Protein 3OKF (pdb70)

Nearest PDB structures (foldseek):
  3okf-assembly1_B  TM=1.003E+00  e=9.216E-67  Vibrio cholerae O1 biovar El Tor str. N16961
  3zok-assembly2_D  TM=9.179E-01  e=6.293E-38  Actinidia chinensis
  3qbe-assembly1_A  TM=9.234E-01  e=2.277E-30  Mycobacterium tuberculosis H37Rv
  3qbd-assembly1_A  TM=9.412E-01  e=9.202E-30  Mycobacterium tuberculosis H37Rv
  2gru-assembly1_B  TM=8.745E-01  e=2.024E-24  Niallia circulans

Solvent-accessible surface area: 28847 Å² total; per-residue (Å²): 127,73,83,127,16,78,7,117,39,64,182,137,50,2,37,0,3,0,0,38,32,12,18,85,55,36,74,16,5,97,26,65,63,159,50,87,0,0,0,0,0,16,105,74,19,3,94,87,27,2,85,38,0,41,67,13,0,85,146,35,32,8,94,64,15,56,21,66,5,51,77,16,59,106,84,8,43,21,119,16,0,28,61,0,0,30,22,0,14,105,75,136,16,64,170,110,0,5,0,0,1,0,1,13,20,49,5,8,24,2,0,0,0,0,0,8,1,0,35,42,24,3,52,4,3,10,1,3,6,28,2,47,1,0,1,36,31,2,4,9,7,100,5,0,0,24,14,133,101,15,126,37,58,0,0,20,107,52,33,9,129,7,1,4,0,4,3,63,2,3,97,67,28,83,85,122,62,10,6,3,0,1,3,10,0,0,4,3,0,1,3,44,21,58,73,3,0,69,58,0,54,76,64,0,136,29,0,53,82,58,62,99,107,6,5,7,102,2,0,6,60,0,0,70,8,20,22,101,5,12,51,100,49,135,220,86,46,40,41,22,33,79,0,5,53,35,1,1,89,1,0,48,43,65,42,33,148,62,80,43,36,67,1,17,0,0,1,0,0,3,0,0,1,0,20,0,0,46,66,71,62,58,10,72,58,69,50,4,83,83,1,13,58,2,2,98,106,0,134,10,45,9,119,5,9,169,108,0,77,68,51,35,0,16,59,41,2,30,161,86,104,179,37,125,77,46,93,4,151,5,17,0,0,48,31,16,9,73,16,37,42,31,138,35,1,64,43,73,22,0,28,95,0,1,107,102,0,57,107,25,168,75,70,137,13,72,9,119,44,65,172,127,50,4,38,0,3,0,0,28,37,12,19,82,55,33,77,24,3,90,25,56,56,178,44,106,0,0,0,0,0,15,103,73,17,2,92,86,32,3,71,36,0,42,72,10,0,82,144,38,43,7,119,67,23,63,22,70,2,56,75,21,75,136,79,6,38,18,135,7,1,50,64,0,0,26,25,1,16,101,98,135,32,65,163,114,3,2,1,0,3,0,2,12,22,46,4,9,26,2,0,0,1,1,0,8,2,1,33,40,22,2,54,1,1,15,0,5,8,29,2,51,1,0,2,29,27,1,5,6,7,105,5,0,0,24,12,132,99,18,106,39,39,1,0,18,103,52,31,5,102,4,1,2,0,4,3,62,1,2,93,80,28,82,86,123,66,10,9,2,0,1,3,1,0,0,8,1,0,0,3,72,21,56,72,3,0,66,62,0,55,74,58,2,130,24,0,57,82,54,64,101,148,6,4,15,89,2,0,2,60,0,1,63,0,23,19,85,1,15,58,87,29,137,173,141,109,41,48,44,38,20,16,78,0,4,45,53,2,0,90,0,0,17,23,67,52,33,130,69,83,48,37,68,0,18,0,1,0,0,0,4,0,0,2,0,7,0,0,45,71,64,65,64,10,79,61,70,47,0,86,85,0,11,58,3,1,109,89,0,132,11,46,12,129,3,14,157,127,1,72,64,66,31,0,28,129,66,36,168,185,10,17,0,0,45,29,12,7,72,17,38,49,31,148,70,17,71,98,75,27,14,28,80,0,0,85,77,0,67,102,16

Secondary structure (DSSP, 8-state):
-EEEEEE--GGG-EEEEEETTGGG-GGGG---TT-EEEEEEETTTHHHHHHHHHHHHHHHT-EEEEEEEPSSGGG-BHHHHHHHHHHHHHTT--TT-EEEEEESHHHHHHHHHHHHHBTT--EEEEEE-SHHHHHHTSSS-EEEEEETTEEEEEEEE---SEEEEEGGGGGGS-HHHHHHHHHHHHHHHHHT-HHHHHHHHHHHHHHHTT-HHHHHHHHHHHHHHHHHHHHHHH--GGGGGGTTHHHHHHHHHHH-TTTS-HHHHHHHHHHHHHHHHHHTTSS-HHHHHHHHHHHHHTT---S--TT--HHHHHHHHTGGGT--TT--EEEEEEETTEEEEEE---HHHHHHHHHHTT--/-EEEEEE--GGG-EEEEEETTGGG-GGGT---TT-EEEEEEETTHHHHHHHHHHHHHHHHT-EEEEEEEPPSGGG-BHHHHHHHHHHHHHTT--TT-EEEEEESHHHHHHHHHHHHHBTT--EEEEEE-SHHIIIIITSS-EEEEEETTEEEEEEEE---SEEEEEGGGGGGS-HHHHHHHHHHHHHHHHHT-HHHHHHHHHHHHHHHTT-HHHHHHHHHHHHHHHHHHHHHHTTSTTGGGGGGTTHHHHHHHHHHH-BTTB-HHHHHHHHHHHHHHHHHHTTSS-HHHHHHHHHHHHHTT---S--TT--HHHHHHHH--EEEESSSS-EEEE----HHHHHHHHHHTT--

CATH classification: 3.40.50.1970 (+1 more: 1.20.1090.10)

B-factor: mean 51.86, std 15.63, range [24.06, 149.66]

Structure (mmCIF, N/CA/C/O backbone):
data_3OKF
#
_entry.id   3OKF
#
_cell.length_a   80.140
_cell.length_b   80.140
_cell.length_c   262.965
_cell.angle_alpha   90.00
_cell.angle_beta   90.00
_cell.angle_gamma   90.00
#
_symmetry.space_group_name_H-M   'P 43 21 2'
#
loop_
_entity.id
_entity.type
_entity.pdbx_description
1 polymer '3-dehydroquinate synthase'
2 non-polymer NICOTINAMIDE-ADENINE-DINUCLEOTIDE
3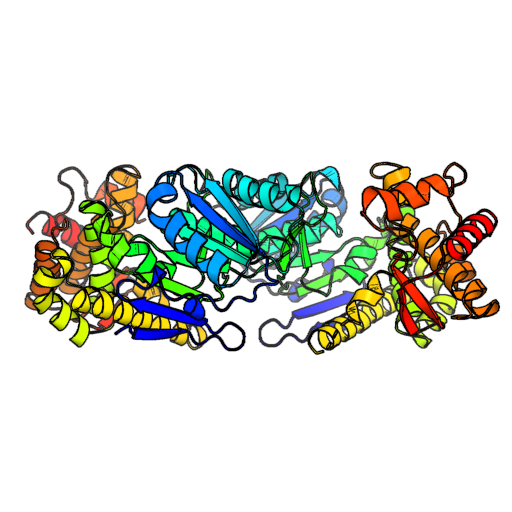 non-polymer 'PHOSPHATE ION'
4 non-polymer 'CHLORIDE ION'
5 non-polymer 'SODIUM ION'
6 water water
#
loop_
_atom_site.group_PDB
_atom_site.id
_atom_site.type_symbol
_atom_site.label_atom_id
_atom_site.label_alt_id
_atom_site.label_comp_id
_atom_site.label_asym_id
_atom_site.label_entity_id
_atom_site.label_seq_id
_atom_site.pdbx_PDB_ins_code
_atom_site.Cartn_x
_atom_site.Cartn_y
_atom_site.Cartn_z
_atom_site.occupancy
_atom_site.B_iso_or_equiv
_atom_site.auth_seq_id
_atom_site.auth_comp_id
_atom_site.auth_asym_id
_atom_site.auth_atom_id
_atom_site.pdbx_PDB_model_num
ATOM 1 N N . THR A 1 29 ? -9.492 -26.920 -34.785 1.00 81.33 5 THR A N 1
ATOM 2 C CA . THR A 1 29 ? -9.537 -26.428 -33.380 1.00 79.91 5 THR A CA 1
ATOM 3 C C . THR A 1 29 ? -10.978 -26.339 -32.890 1.00 75.06 5 THR A C 1
ATOM 4 O O . THR A 1 29 ? -11.830 -25.718 -33.527 1.00 73.45 5 THR A O 1
ATOM 8 N N . MET A 1 30 ? -11.236 -26.953 -31.742 1.00 73.92 6 MET A N 1
ATOM 9 C CA . MET A 1 30 ? -12.565 -26.968 -31.141 1.00 68.92 6 MET A CA 1
ATOM 10 C C . MET A 1 30 ? -12.500 -27.484 -29.717 1.00 68.07 6 MET A C 1
ATOM 11 O O . MET A 1 30 ? -11.838 -28.480 -29.449 1.00 71.04 6 MET A O 1
ATOM 16 N N . GLU A 1 31 ? -13.176 -26.791 -28.810 1.00 64.37 7 GLU A N 1
ATOM 17 C CA . GLU A 1 31 ? -13.262 -27.214 -27.425 1.00 65.04 7 GLU A CA 1
ATOM 18 C C . GLU A 1 31 ? -14.651 -27.741 -27.193 1.00 61.44 7 GLU A C 1
ATOM 19 O O . GLU A 1 31 ? -15.610 -27.245 -27.774 1.00 59.09 7 GLU A O 1
ATOM 25 N N . ARG A 1 32 ? -14.754 -28.764 -26.359 1.00 62.21 8 ARG A N 1
ATOM 26 C CA . ARG A 1 32 ? -16.035 -29.339 -26.038 1.00 60.22 8 ARG A CA 1
ATOM 27 C C . ARG A 1 32 ? -16.135 -29.432 -24.524 1.00 60.31 8 ARG A C 1
ATOM 28 O O . ARG A 1 32 ? -15.259 -29.981 -23.867 1.00 64.99 8 ARG A O 1
ATOM 36 N N . ILE A 1 33 ? -17.205 -28.882 -23.971 1.00 56.89 9 ILE A N 1
ATOM 37 C CA . ILE A 1 33 ? -17.402 -28.892 -22.534 1.00 57.62 9 ILE A CA 1
ATOM 38 C C . ILE A 1 33 ? -18.686 -29.598 -22.213 1.00 55.03 9 ILE A C 1
ATOM 39 O O . ILE A 1 33 ? -19.736 -29.197 -22.686 1.00 52.12 9 ILE A O 1
ATOM 44 N N . THR A 1 34 ? -18.601 -30.655 -21.415 1.00 56.75 10 THR A N 1
ATOM 45 C CA . THR A 1 34 ? -19.780 -31.375 -21.003 1.00 55.11 10 THR A CA 1
ATOM 46 C C . THR A 1 34 ? -20.238 -30.755 -19.698 1.00 55.01 10 THR A C 1
ATOM 47 O O . THR A 1 34 ? -19.456 -30.664 -18.755 1.00 59.01 10 THR A O 1
ATOM 51 N N . VAL A 1 35 ? -21.479 -30.276 -19.660 1.00 52.09 11 VAL A N 1
ATOM 52 C CA . VAL A 1 35 ? -22.042 -29.712 -18.445 1.00 52.90 11 VAL A CA 1
ATOM 53 C C . VAL A 1 35 ? -22.695 -30.880 -17.737 1.00 56.10 11 VAL A C 1
ATOM 54 O O . VAL A 1 35 ? -23.661 -31.461 -18.238 1.00 54.53 11 VAL A O 1
ATOM 58 N N . ASN A 1 36 ? -22.148 -31.235 -16.581 1.00 62.52 12 ASN A N 1
ATOM 59 C CA . ASN A 1 36 ? -22.626 -32.383 -15.815 1.00 67.39 12 ASN A CA 1
ATOM 60 C C . ASN A 1 36 ? -23.842 -32.102 -14.937 1.00 67.77 12 ASN A C 1
ATOM 61 O O . ASN A 1 36 ? -23.761 -31.380 -13.942 1.00 69.48 12 ASN A O 1
ATOM 66 N N . LEU A 1 37 ? -24.972 -32.685 -15.328 1.00 67.86 13 LEU A N 1
ATOM 67 C CA . LEU A 1 37 ? -26.240 -32.519 -14.611 1.00 69.21 13 LEU A CA 1
ATOM 68 C C . LEU A 1 37 ? -27.046 -33.817 -14.659 1.00 72.01 13 LEU A C 1
ATOM 69 O O . LEU A 1 37 ? -28.270 -33.805 -14.845 1.00 71.58 13 LEU A O 1
ATOM 74 N N . GLY A 1 38 ? -26.346 -34.936 -14.484 1.00 77.03 14 GLY A N 1
ATOM 75 C CA . GLY A 1 38 ? -26.968 -36.251 -14.504 1.00 81.01 14 GLY A CA 1
ATOM 76 C C . GLY A 1 38 ? -27.568 -36.564 -15.863 1.00 80.81 14 GLY A C 1
ATOM 77 O O . GLY A 1 38 ? -26.916 -36.392 -16.897 1.00 79.61 14 GLY A O 1
ATOM 78 N N . GLU A 1 39 ? -28.827 -36.999 -15.849 1.00 82.73 15 GLU A N 1
ATOM 79 C CA . GLU A 1 39 ? -29.567 -37.369 -17.062 1.00 84.57 15 GLU A CA 1
ATOM 80 C C . GLU A 1 39 ? -29.662 -36.197 -18.050 1.00 78.84 15 GLU A C 1
ATOM 81 O O . GLU A 1 39 ? -29.777 -36.402 -19.263 1.00 80.63 15 GLU A O 1
ATOM 87 N N . ARG A 1 40 ? -29.590 -34.976 -17.520 1.00 72.60 16 ARG A N 1
ATOM 88 C CA . ARG A 1 40 ? -29.685 -33.760 -18.323 1.00 68.12 16 ARG A CA 1
ATOM 89 C C . ARG A 1 40 ? -28.320 -33.166 -18.715 1.00 61.91 16 ARG A C 1
ATOM 90 O O . ARG A 1 40 ? -28.213 -31.959 -18.934 1.00 59.54 16 ARG A O 1
ATOM 98 N N . SER A 1 41 ? -27.281 -33.992 -18.798 1.00 59.27 17 SER A N 1
ATOM 99 C CA . SER A 1 41 ? -25.965 -33.495 -19.195 1.00 56.98 17 SER A CA 1
ATOM 100 C C . SER A 1 41 ? -25.965 -33.094 -20.660 1.00 53.65 17 SER A C 1
ATOM 101 O O . SER A 1 41 ? -26.547 -33.786 -21.497 1.00 53.86 17 SER A O 1
ATOM 104 N N . TYR A 1 42 ? -25.317 -31.980 -20.977 1.00 49.89 18 TYR A N 1
ATOM 105 C CA . TYR A 1 42 ? -25.248 -31.539 -22.362 1.00 46.86 18 TYR A CA 1
ATOM 106 C C . TYR A 1 42 ? -23.870 -31.034 -22.728 1.00 45.26 18 TYR A C 1
ATOM 107 O O . TYR A 1 42 ? -23.134 -30.556 -21.864 1.00 44.63 18 TYR A O 1
ATOM 116 N N . PRO A 1 43 ? -23.521 -31.136 -24.019 1.00 43.30 19 PRO A N 1
ATOM 117 C CA . PRO A 1 43 ? -22.249 -30.661 -24.541 1.00 43.68 19 PRO A CA 1
ATOM 118 C C . PRO A 1 43 ? -22.303 -29.224 -25.047 1.00 44.17 19 PRO A C 1
ATOM 119 O O . PRO A 1 43 ? -23.311 -28.806 -25.624 1.00 44.94 19 PRO A O 1
ATOM 123 N N . ILE A 1 44 ? -21.231 -28.474 -24.813 1.00 44.62 20 ILE A N 1
ATOM 124 C CA . ILE A 1 44 ? -21.097 -27.122 -25.331 1.00 44.10 20 ILE A CA 1
ATOM 125 C C . ILE A 1 44 ? -19.933 -27.204 -26.307 1.00 44.51 20 ILE A C 1
ATOM 126 O O . ILE A 1 44 ? -18.814 -27.551 -25.908 1.00 45.93 20 ILE A O 1
ATOM 131 N N . SER A 1 45 ? -20.186 -26.931 -27.582 1.00 43.18 21 SER A N 1
ATOM 132 C CA . SER A 1 45 ? -19.126 -26.976 -28.583 1.00 42.88 21 SER A CA 1
ATOM 133 C C . SER A 1 45 ? -18.740 -25.569 -28.990 1.00 41.99 21 SER A C 1
ATOM 134 O O . SER A 1 45 ? -19.602 -24.778 -29.344 1.00 42.99 21 SER A O 1
ATOM 137 N N . ILE A 1 46 ? -17.444 -25.264 -28.952 1.00 42.43 22 ILE A N 1
ATOM 138 C CA . ILE A 1 46 ? -16.937 -23.922 -29.273 1.00 42.29 22 ILE A CA 1
ATOM 139 C C . ILE A 1 46 ? -15.818 -23.990 -30.301 1.00 42.73 22 ILE A C 1
ATOM 140 O O . ILE A 1 46 ? -14.845 -24.707 -30.107 1.00 44.80 22 ILE A O 1
ATOM 145 N N . GLY A 1 47 ? -15.943 -23.247 -31.391 1.00 42.51 23 GLY A N 1
ATOM 146 C CA . GLY A 1 47 ? -14.897 -23.232 -32.412 1.00 43.16 23 GLY A CA 1
ATOM 147 C C . GLY A 1 47 ? -15.216 -22.369 -33.622 1.00 43.41 23 GLY A C 1
ATOM 148 O O . GLY A 1 47 ? -16.317 -21.848 -33.755 1.00 44.96 23 GLY A O 1
ATOM 149 N N . ALA A 1 48 ? -14.235 -22.205 -34.498 1.00 44.03 24 ALA A N 1
ATOM 150 C CA . ALA A 1 48 ? -14.413 -21.446 -35.723 1.00 43.71 24 ALA A CA 1
ATOM 151 C C . ALA A 1 48 ? -14.988 -22.363 -36.801 1.00 44.27 24 ALA A C 1
ATOM 152 O O . ALA A 1 48 ? -14.468 -23.454 -37.042 1.00 45.27 24 ALA A O 1
ATOM 154 N N . GLY A 1 49 ? -16.072 -21.927 -37.436 1.00 44.76 25 GLY A N 1
ATOM 155 C CA . GLY A 1 49 ? -16.693 -22.691 -38.525 1.00 44.30 25 GLY A CA 1
ATOM 156 C C . GLY A 1 49 ? -17.591 -23.839 -38.097 1.00 44.40 25 GLY A C 1
ATOM 157 O O . GLY A 1 49 ? -17.859 -24.751 -38.894 1.00 43.34 25 GLY A O 1
ATOM 158 N N . LEU A 1 50 ? -18.083 -23.804 -36.859 1.00 43.72 26 LEU A N 1
ATOM 159 C CA . LEU A 1 50 ? -18.954 -24.875 -36.408 1.00 43.88 26 LEU A CA 1
ATOM 160 C C . LEU A 1 50 ? -20.267 -24.906 -37.180 1.00 43.89 26 LEU A C 1
ATOM 161 O O . LEU A 1 50 ? -20.876 -25.962 -37.288 1.00 45.12 26 LEU A O 1
ATOM 166 N N . PHE A 1 51 ? -20.701 -23.782 -37.743 1.00 44.52 27 PHE A N 1
ATOM 167 C CA . PHE A 1 51 ? -21.959 -23.786 -38.505 1.00 45.35 27 PHE A CA 1
ATOM 168 C C . PHE A 1 51 ? -21.891 -24.624 -39.796 1.00 47.45 27 PHE A C 1
ATOM 169 O O . PHE A 1 51 ? -22.897 -24.764 -40.491 1.00 48.13 27 PHE A O 1
ATOM 177 N N . ALA A 1 52 ? -20.713 -25.167 -40.116 1.00 49.35 28 ALA A N 1
ATOM 178 C CA . ALA A 1 52 ? -20.544 -26.037 -41.289 1.00 50.58 28 ALA A CA 1
ATOM 179 C C . ALA A 1 52 ? -20.548 -27.526 -40.905 1.00 51.50 28 ALA A C 1
ATOM 180 O O . ALA A 1 52 ? -20.426 -28.390 -41.772 1.00 52.56 28 ALA A O 1
ATOM 182 N N . ASN A 1 53 ? -20.706 -27.824 -39.615 1.00 52.33 29 ASN A N 1
ATOM 183 C CA . ASN A 1 53 ? -20.701 -29.215 -39.125 1.00 53.48 29 ASN A CA 1
ATOM 184 C C . ASN A 1 53 ? -22.086 -29.692 -38.631 1.00 52.34 29 ASN A C 1
ATOM 185 O O . ASN A 1 53 ? -22.441 -29.473 -37.476 1.00 52.39 29 ASN A O 1
ATOM 190 N N . PRO A 1 54 ? -22.852 -30.383 -39.492 1.00 52.37 30 PRO A N 1
ATOM 191 C CA . PRO A 1 54 ? -24.213 -30.846 -39.134 1.00 52.29 30 PRO A CA 1
ATOM 192 C C . PRO A 1 54 ? -24.284 -31.813 -37.952 1.00 51.53 30 PRO A C 1
ATOM 193 O O . PRO A 1 54 ? -25.314 -31.885 -37.277 1.00 50.08 30 PRO A O 1
ATOM 197 N N . ALA A 1 55 ? -23.204 -32.561 -37.733 1.00 51.44 31 ALA A N 1
ATOM 198 C CA . ALA A 1 55 ? -23.123 -33.532 -36.645 1.00 50.44 31 ALA A CA 1
ATOM 199 C C . ALA A 1 55 ? -23.372 -32.890 -35.286 1.00 49.03 31 ALA A C 1
ATOM 200 O O . ALA A 1 55 ? -23.992 -33.493 -34.416 1.00 49.04 31 ALA A O 1
ATOM 202 N N . LEU A 1 56 ? -22.906 -31.660 -35.107 1.00 47.84 32 LEU A N 1
ATOM 203 C CA . LEU A 1 56 ? -23.064 -30.981 -33.827 1.00 47.05 32 LEU A CA 1
ATOM 204 C C . LEU A 1 56 ? -24.523 -30.823 -33.380 1.00 45.82 32 LEU A C 1
ATOM 205 O O . LEU A 1 56 ? -24.787 -30.671 -32.184 1.00 45.47 32 LEU A O 1
ATOM 210 N N . LEU A 1 57 ? -25.466 -30.888 -34.321 1.00 44.24 33 LEU A N 1
ATOM 211 C CA . LEU A 1 57 ? -26.887 -30.737 -33.984 1.00 42.69 33 LEU A CA 1
ATOM 212 C C . LEU A 1 57 ? -27.555 -32.023 -33.481 1.00 42.91 33 LEU A C 1
ATOM 213 O O . LEU A 1 57 ? -28.562 -31.949 -32.780 1.00 41.94 33 LEU A O 1
ATOM 218 N N . SER A 1 58 ? -27.009 -33.187 -33.847 1.00 43.02 34 SER A N 1
ATOM 219 C CA . SER A 1 58 ? -27.575 -34.479 -33.446 1.00 43.71 34 SER A CA 1
ATOM 220 C C . SER A 1 58 ? -29.037 -34.630 -33.869 1.00 42.68 34 SER A C 1
ATOM 221 O O . SER A 1 58 ? -29.896 -34.971 -33.058 1.00 40.83 34 SER A O 1
ATOM 224 N N . LEU A 1 59 ? -29.307 -34.375 -35.143 1.00 42.92 35 LEU A N 1
ATOM 225 C CA . LEU A 1 59 ? -30.655 -34.483 -35.683 1.00 43.16 35 LEU A CA 1
ATOM 226 C C . LEU A 1 59 ? -30.774 -35.631 -36.705 1.00 45.05 35 LEU A C 1
ATOM 227 O O . LEU A 1 59 ? -29.779 -36.241 -37.108 1.00 45.65 35 LEU A O 1
ATOM 232 N N . SER A 1 60 ? -32.003 -35.920 -37.116 1.00 46.29 36 SER A N 1
ATOM 233 C CA . SER A 1 60 ? -32.272 -37.006 -38.049 1.00 47.32 36 SER A CA 1
ATOM 234 C C . SER A 1 60 ? -33.167 -36.553 -39.182 1.00 48.48 36 SER A C 1
ATOM 235 O O . SER A 1 60 ? -34.000 -35.653 -39.005 1.00 50.14 36 SER A O 1
ATOM 238 N N . ALA A 1 61 ? -33.015 -37.188 -40.338 1.00 49.03 37 ALA A N 1
ATOM 239 C CA . ALA A 1 61 ? -33.830 -36.866 -41.489 1.00 50.21 37 ALA A CA 1
ATOM 240 C C . ALA A 1 61 ? -35.291 -36.953 -41.092 1.00 51.55 37 ALA A C 1
ATOM 241 O O . ALA A 1 61 ? -35.655 -37.740 -40.218 1.00 51.08 37 ALA A O 1
ATOM 243 N N . LYS A 1 62 ? -36.119 -36.118 -41.718 1.00 53.48 38 LYS A N 1
ATOM 244 C CA . LYS A 1 62 ? -37.564 -36.104 -41.463 1.00 54.93 38 LYS A CA 1
ATOM 245 C C . LYS A 1 62 ? -37.998 -35.665 -40.025 1.00 54.65 38 LYS A C 1
ATOM 246 O O . LYS A 1 62 ? -39.207 -35.588 -39.726 1.00 54.96 38 LYS A O 1
ATOM 252 N N . GLN A 1 63 ? -37.027 -35.390 -39.148 1.00 52.99 39 GLN A N 1
ATOM 253 C CA . GLN A 1 63 ? -37.322 -34.902 -37.797 1.00 50.60 39 GLN A CA 1
ATOM 254 C C . GLN A 1 63 ? -37.729 -33.430 -37.979 1.00 48.19 39 GLN A C 1
ATOM 255 O O . GLN A 1 63 ? -37.128 -32.725 -38.787 1.00 47.14 39 GLN A O 1
ATOM 261 N N . LYS A 1 64 ? -38.789 -33.004 -37.296 1.00 46.64 40 LYS A N 1
ATOM 262 C CA . LYS A 1 64 ? -39.277 -31.612 -37.379 1.00 45.57 40 LYS A CA 1
ATOM 263 C C . LYS A 1 64 ? -38.375 -30.649 -36.612 1.00 42.94 40 LYS A C 1
ATOM 264 O O . LYS A 1 64 ? -38.095 -30.857 -35.437 1.00 42.44 40 LYS A O 1
ATOM 270 N N . VAL A 1 65 ? -37.943 -29.580 -37.268 1.00 40.76 41 VAL A N 1
ATOM 271 C CA . VAL A 1 65 ? -37.065 -28.608 -36.629 1.00 38.79 41 VAL A CA 1
ATOM 272 C C . VAL A 1 65 ? -37.532 -27.188 -36.906 1.00 38.04 41 VAL A C 1
ATOM 273 O O . VAL A 1 65 ? -37.935 -26.863 -38.029 1.00 38.06 41 VAL A O 1
ATOM 277 N N . VAL A 1 66 ? -37.493 -26.347 -35.876 1.00 36.69 42 VAL A N 1
ATOM 278 C CA . VAL A 1 66 ? -37.887 -24.943 -36.019 1.00 36.26 42 VAL A CA 1
ATOM 279 C C . VAL A 1 66 ? -36.769 -24.041 -35.523 1.00 34.80 42 VAL A C 1
ATOM 280 O O . VAL A 1 66 ? -36.197 -24.276 -34.458 1.00 33.65 42 VAL A O 1
ATOM 284 N N . ILE A 1 67 ? -36.420 -23.045 -36.333 1.00 34.21 43 ILE A N 1
ATOM 285 C CA . ILE A 1 67 ? -35.406 -22.067 -35.964 1.00 33.14 43 ILE A CA 1
ATOM 286 C C . ILE A 1 67 ? -36.124 -20.800 -35.535 1.00 33.90 43 ILE A C 1
ATOM 287 O O . ILE A 1 67 ? -36.940 -20.253 -36.295 1.00 34.12 43 ILE A O 1
ATOM 292 N N . VAL A 1 68 ? -35.881 -20.348 -34.313 1.00 33.26 44 VAL A N 1
ATOM 293 C CA . VAL A 1 68 ? -36.478 -19.087 -33.877 1.00 33.25 44 VAL A CA 1
ATOM 294 C C . VAL A 1 68 ? -35.327 -18.129 -33.681 1.00 33.02 44 VAL A C 1
ATOM 295 O O . VAL A 1 68 ? -34.392 -18.410 -32.934 1.00 33.05 44 VAL A O 1
ATOM 299 N N . THR A 1 69 ? -35.391 -17.009 -34.382 1.00 33.39 45 THR A N 1
ATOM 300 C CA . THR A 1 69 ? -34.344 -15.995 -34.337 1.00 33.59 45 THR A CA 1
ATOM 301 C C . THR A 1 69 ? -35.024 -14.623 -34.345 1.00 33.43 45 THR A C 1
ATOM 302 O O . THR A 1 69 ? -36.179 -14.512 -33.941 1.00 34.23 45 THR A O 1
ATOM 306 N N . ASN A 1 70 ? -34.318 -13.570 -34.730 1.00 34.27 46 ASN A N 1
ATOM 307 C CA . ASN A 1 70 ? -34.970 -12.253 -34.857 1.00 35.67 46 ASN A CA 1
ATOM 308 C C . ASN A 1 70 ? -34.700 -11.698 -36.254 1.00 35.77 46 ASN A C 1
ATOM 309 O O . ASN A 1 70 ? -33.943 -12.300 -37.006 1.00 35.44 46 ASN A O 1
ATOM 314 N N . HIS A 1 71 ? -35.309 -10.560 -36.600 1.00 36.27 47 HIS A N 1
ATOM 315 C CA . HIS A 1 71 ? -35.154 -9.994 -37.955 1.00 35.23 47 HIS A CA 1
ATOM 316 C C . HIS A 1 71 ? -33.740 -9.573 -38.333 1.00 34.59 47 HIS A C 1
ATOM 317 O O . HIS A 1 71 ? -33.396 -9.523 -39.512 1.00 33.90 47 HIS A O 1
ATOM 324 N N . THR A 1 72 ? -32.922 -9.270 -37.338 1.00 34.87 48 THR A N 1
ATOM 325 C CA . THR A 1 72 ? -31.541 -8.849 -37.574 1.00 34.33 48 THR A CA 1
ATOM 326 C C . THR A 1 72 ? -30.616 -10.042 -37.837 1.00 34.06 48 THR A C 1
ATOM 327 O O . THR A 1 72 ? -29.857 -10.056 -38.794 1.00 33.98 48 THR A O 1
ATOM 331 N N . VAL A 1 73 ? -30.696 -11.048 -36.982 1.00 33.72 49 VAL A N 1
ATOM 332 C CA . VAL A 1 73 ? -29.814 -12.212 -37.079 1.00 33.37 49 VAL A CA 1
ATOM 333 C C . VAL A 1 73 ? -30.165 -13.166 -38.211 1.00 33.52 49 VAL A C 1
ATOM 334 O O . VAL A 1 73 ? -29.275 -13.765 -38.803 1.00 31.99 49 VAL A O 1
ATOM 338 N N . ALA A 1 74 ? -31.457 -13.267 -38.530 1.00 34.44 50 ALA A N 1
ATOM 339 C CA . ALA A 1 74 ? -31.951 -14.173 -39.584 1.00 34.47 50 ALA A CA 1
ATOM 340 C C . ALA A 1 74 ? -31.162 -14.116 -40.893 1.00 34.49 50 ALA A C 1
ATOM 341 O O . ALA A 1 74 ? -30.639 -15.130 -41.338 1.00 35.00 50 ALA A O 1
ATOM 343 N N . PRO A 1 75 ? -31.070 -12.925 -41.508 1.00 34.54 51 PRO A N 1
ATOM 344 C CA . PRO A 1 75 ? -30.356 -12.808 -42.776 1.00 35.03 51 PRO A CA 1
ATOM 345 C C . PRO A 1 75 ? -28.843 -13.069 -42.678 1.00 35.63 51 PRO A C 1
ATOM 346 O O . PRO A 1 75 ? -28.191 -13.300 -43.690 1.00 36.56 51 PRO A O 1
ATOM 350 N N . LEU A 1 76 ? -28.289 -13.026 -41.474 1.00 36.00 52 LEU A N 1
ATOM 351 C CA . LEU A 1 76 ? -26.869 -13.274 -41.295 1.00 36.19 52 LEU A CA 1
ATOM 352 C C . LEU A 1 76 ? -26.539 -14.742 -41.101 1.00 36.07 52 LEU A C 1
ATOM 353 O O . LEU A 1 76 ? -25.546 -15.214 -41.645 1.00 37.76 52 LEU A O 1
ATOM 358 N N . TYR A 1 77 ? -27.348 -15.467 -40.327 1.00 35.65 53 TYR A N 1
ATOM 359 C CA . TYR A 1 77 ? -27.022 -16.865 -40.014 1.00 35.99 53 TYR A CA 1
ATOM 360 C C . TYR A 1 77 ? -28.111 -17.914 -40.233 1.00 37.53 53 TYR A C 1
ATOM 361 O O . TYR A 1 77 ? -27.821 -19.099 -40.181 1.00 37.73 53 TYR A O 1
ATOM 370 N N . ALA A 1 78 ? -29.350 -17.515 -40.507 1.00 38.21 54 ALA A N 1
ATOM 371 C CA . ALA A 1 78 ? -30.384 -18.523 -40.722 1.00 37.30 54 ALA A CA 1
ATOM 372 C C . ALA A 1 78 ? -30.024 -19.401 -41.936 1.00 37.68 54 ALA A C 1
ATOM 373 O O . ALA A 1 78 ? -30.127 -20.620 -41.872 1.00 37.01 54 ALA A O 1
ATOM 375 N N . PRO A 1 79 ? -29.581 -18.784 -43.041 1.00 38.57 55 PRO A N 1
ATOM 376 C CA . PRO A 1 79 ? -29.233 -19.610 -44.209 1.00 39.14 55 PRO A CA 1
ATOM 377 C C . PRO A 1 79 ? -28.203 -20.686 -43.915 1.00 38.36 55 PRO A C 1
ATOM 378 O O . PRO A 1 79 ? -28.356 -21.802 -44.380 1.00 39.74 55 PRO A O 1
ATOM 382 N N . ALA A 1 80 ? -27.181 -20.371 -43.130 1.00 37.65 56 ALA A N 1
ATOM 383 C CA . ALA A 1 80 ? -26.170 -21.369 -42.777 1.00 37.32 56 ALA A CA 1
ATOM 384 C C . ALA A 1 80 ? -26.817 -22.556 -42.047 1.00 37.96 56 ALA A C 1
ATOM 385 O O . ALA A 1 80 ? -26.579 -23.725 -42.381 1.00 38.76 56 ALA A O 1
ATOM 387 N N . ILE A 1 81 ? -27.634 -22.243 -41.044 1.00 36.79 57 ILE A N 1
ATOM 388 C CA . ILE A 1 81 ? -28.275 -23.267 -40.243 1.00 36.04 57 ILE A CA 1
ATOM 389 C C . ILE A 1 81 ? -29.262 -24.061 -41.080 1.00 36.49 57 ILE A C 1
ATOM 390 O O . ILE A 1 81 ? -29.285 -25.302 -41.015 1.00 36.95 57 ILE A O 1
ATOM 395 N N . ILE A 1 82 ? -30.070 -23.361 -41.871 1.00 36.67 58 ILE A N 1
ATOM 396 C CA . ILE A 1 82 ? -31.043 -24.037 -42.731 1.00 37.93 58 ILE A CA 1
ATOM 397 C C . ILE A 1 82 ? -30.316 -25.001 -43.678 1.00 39.33 58 ILE A C 1
ATOM 398 O O . ILE A 1 82 ? -30.841 -26.042 -44.061 1.00 39.91 58 ILE A O 1
ATOM 403 N N . SER A 1 83 ? -29.091 -24.652 -44.029 1.00 40.40 59 SER A N 1
ATOM 404 C CA . SER A 1 83 ? -28.306 -25.473 -44.926 1.00 41.44 59 SER A CA 1
ATOM 405 C C . SER A 1 83 ? -27.970 -26.795 -44.257 1.00 40.46 59 SER A C 1
ATOM 406 O O . SER A 1 83 ? -28.035 -27.849 -44.898 1.00 40.63 59 SER A O 1
ATOM 409 N N . LEU A 1 84 ? -27.637 -26.734 -42.970 1.00 39.50 60 LEU A N 1
ATOM 410 C CA . LEU A 1 84 ? -27.329 -27.933 -42.202 1.00 40.32 60 LEU A CA 1
ATOM 411 C C . LEU A 1 84 ? -28.552 -28.823 -42.093 1.00 40.50 60 LEU A C 1
ATOM 412 O O . LEU A 1 84 ? -28.457 -30.036 -42.267 1.00 40.16 60 LEU A O 1
ATOM 417 N N . LEU A 1 85 ? -29.699 -28.214 -41.787 1.00 40.67 61 LEU A N 1
ATOM 418 C CA . LEU A 1 85 ? -30.958 -28.960 -41.656 1.00 40.68 61 LEU A CA 1
ATOM 419 C C . LEU A 1 85 ? -31.343 -29.651 -42.972 1.00 42.50 61 LEU A C 1
ATOM 420 O O . LEU A 1 85 ? -31.825 -30.800 -42.962 1.00 43.38 61 LEU A O 1
ATOM 425 N N . ASP A 1 86 ? -31.132 -28.964 -44.097 1.00 42.88 62 ASP A N 1
ATOM 426 C CA . ASP A 1 86 ? -31.411 -29.553 -45.416 1.00 44.59 62 ASP A CA 1
ATOM 427 C C . ASP A 1 86 ? -30.479 -30.741 -45.726 1.00 45.16 62 ASP A C 1
ATOM 428 O O . ASP A 1 86 ? -30.918 -31.731 -46.323 1.00 45.85 62 ASP A O 1
ATOM 433 N N . HIS A 1 87 ? -29.206 -30.625 -45.331 1.00 44.14 63 HIS A N 1
ATOM 434 C CA . HIS A 1 87 ? -28.214 -31.682 -45.531 1.00 44.14 63 HIS A CA 1
ATOM 435 C C . HIS A 1 87 ? -28.720 -32.925 -44.781 1.00 44.05 63 HIS A C 1
ATOM 436 O O . HIS A 1 87 ? -28.859 -34.005 -45.351 1.00 43.70 63 HIS A O 1
ATOM 443 N N . ILE A 1 88 ? -29.025 -32.736 -43.497 1.00 43.32 64 ILE A N 1
ATOM 444 C CA . ILE A 1 88 ? -29.504 -33.805 -42.608 1.00 42.88 64 ILE A CA 1
ATOM 445 C C . ILE A 1 88 ? -30.824 -34.424 -43.090 1.00 43.40 64 ILE A C 1
ATOM 446 O O . ILE A 1 88 ? -31.070 -35.615 -42.867 1.00 43.22 64 ILE A O 1
ATOM 451 N N . GLY A 1 89 ? -31.665 -33.607 -43.730 1.00 43.42 65 GLY A N 1
ATOM 452 C CA . GLY A 1 89 ? -32.962 -34.052 -44.263 1.00 44.17 65 GLY A CA 1
ATOM 453 C C . GLY A 1 89 ? -34.177 -33.654 -43.419 1.00 44.19 65 GLY A C 1
ATOM 454 O O . GLY A 1 89 ? -35.303 -34.133 -43.657 1.00 43.83 65 GLY A O 1
ATOM 455 N N . CYS A 1 90 ? -33.952 -32.783 -42.438 1.00 43.18 66 CYS A N 1
ATOM 456 C CA . CYS A 1 90 ? -35.005 -32.319 -41.551 1.00 43.51 66 CYS A CA 1
ATOM 457 C C . CYS A 1 90 ? -36.042 -31.451 -42.243 1.00 43.34 66 CYS A C 1
ATOM 458 O O . CYS A 1 90 ? -35.710 -30.683 -43.138 1.00 43.94 66 CYS A O 1
ATOM 461 N N . GLN A 1 91 ? -37.301 -31.585 -41.844 1.00 43.13 67 GLN A N 1
ATOM 462 C CA . GLN A 1 91 ? -38.331 -30.680 -42.332 1.00 43.80 67 GLN A CA 1
ATOM 463 C C . GLN A 1 91 ? -38.230 -29.504 -41.348 1.00 41.80 67 GLN A C 1
ATOM 464 O O . GLN A 1 91 ? -38.298 -29.691 -40.131 1.00 40.45 67 GLN A O 1
ATOM 470 N N . HIS A 1 92 ? -38.038 -28.299 -41.868 1.00 41.13 68 HIS A N 1
ATOM 471 C CA . HIS A 1 92 ? -37.842 -27.136 -41.012 1.00 39.83 68 HIS A CA 1
ATOM 472 C C . HIS A 1 92 ? -38.747 -25.943 -41.307 1.00 37.55 68 HIS A C 1
ATOM 473 O O . HIS A 1 92 ? -39.355 -25.844 -42.372 1.00 37.09 68 HIS A O 1
ATOM 480 N N . ALA A 1 93 ? -38.809 -25.042 -40.333 1.00 34.89 69 ALA A N 1
ATOM 481 C CA . ALA A 1 93 ? -39.576 -23.807 -40.438 1.00 34.84 69 ALA A CA 1
ATOM 482 C C . ALA A 1 93 ? -38.790 -22.701 -39.706 1.00 34.30 69 ALA A C 1
ATOM 483 O O . ALA A 1 93 ? -38.027 -22.984 -38.786 1.00 34.07 69 ALA A O 1
ATOM 485 N N . LEU A 1 94 ? -38.942 -21.454 -40.143 1.00 34.79 70 LEU A N 1
ATOM 486 C CA . LEU A 1 94 ? -38.219 -20.328 -39.538 1.00 34.45 70 LEU A CA 1
ATOM 487 C C . LEU A 1 94 ? -39.171 -19.280 -38.944 1.00 33.96 70 LEU A C 1
ATOM 488 O O . LEU A 1 94 ? -40.104 -18.843 -39.614 1.00 35.30 70 LEU A O 1
ATOM 493 N N . LEU A 1 95 ? -38.933 -18.889 -37.693 1.00 32.63 71 LEU A N 1
ATOM 494 C CA . LEU A 1 95 ? -39.738 -17.843 -37.035 1.00 31.84 71 LEU A CA 1
ATOM 495 C C . LEU A 1 95 ? -38.814 -16.671 -36.725 1.00 31.00 71 LEU A C 1
ATOM 496 O O . LEU A 1 95 ? -37.811 -16.840 -36.026 1.00 31.71 71 LEU A O 1
ATOM 501 N N . GLU A 1 96 ? -39.125 -15.500 -37.272 1.00 30.21 72 GLU A N 1
ATOM 502 C CA . GLU A 1 96 ? -38.313 -14.306 -37.048 1.00 31.01 72 GLU A CA 1
ATOM 503 C C . GLU A 1 96 ? -39.002 -13.325 -36.132 1.00 30.80 72 GLU A C 1
ATOM 504 O O . GLU A 1 96 ? -39.875 -12.557 -36.570 1.00 30.48 72 GLU A O 1
ATOM 510 N N . LEU A 1 97 ? -38.595 -13.333 -34.868 1.00 30.58 73 LEU A N 1
ATOM 511 C CA . LEU A 1 97 ? -39.145 -12.423 -33.882 1.00 31.11 73 LEU A CA 1
ATOM 512 C C . LEU A 1 97 ? -38.575 -11.020 -34.062 1.00 32.52 73 LEU A C 1
ATOM 513 O O . LEU A 1 97 ? -37.558 -10.835 -34.731 1.00 32.71 73 LEU A O 1
ATOM 518 N N . PRO A 1 98 ? -39.261 -10.012 -33.504 1.00 34.35 74 PRO A N 1
ATOM 519 C CA . PRO A 1 98 ? -38.716 -8.668 -33.614 1.00 35.11 74 PRO A CA 1
ATOM 520 C C . PRO A 1 98 ? -37.519 -8.520 -32.672 1.00 34.83 74 PRO A C 1
ATOM 521 O O . PRO A 1 98 ? -37.492 -9.128 -31.607 1.00 33.89 74 PRO A O 1
ATOM 525 N N . ASP A 1 99 ? -36.542 -7.727 -33.090 1.00 35.82 75 ASP A N 1
ATOM 526 C CA . ASP A 1 99 ? -35.319 -7.481 -32.328 1.00 36.19 75 ASP A CA 1
ATOM 527 C C . ASP A 1 99 ? -35.576 -6.453 -31.235 1.00 35.78 75 ASP A C 1
ATOM 528 O O . ASP A 1 99 ? -36.045 -5.354 -31.515 1.00 35.91 75 ASP A O 1
ATOM 533 N N . GLY A 1 100 ? -35.299 -6.822 -29.987 1.00 35.30 76 GLY A N 1
ATOM 534 C CA . GLY A 1 100 ? -35.440 -5.893 -28.880 1.00 35.21 76 GLY A CA 1
ATOM 535 C C . GLY A 1 100 ? -35.838 -6.473 -27.548 1.00 34.56 76 GLY A C 1
ATOM 536 O O . GLY A 1 100 ? -36.677 -7.346 -27.474 1.00 35.68 76 GLY A O 1
ATOM 537 N N . GLU A 1 101 ? -35.226 -5.957 -26.492 1.00 35.37 77 GLU A N 1
ATOM 538 C CA . GLU A 1 101 ? -35.524 -6.346 -25.117 1.00 35.60 77 GLU A CA 1
ATOM 539 C C . GLU A 1 101 ? -36.983 -6.048 -24.785 1.00 35.98 77 GLU A C 1
ATOM 540 O O . GLU A 1 101 ? -37.602 -6.756 -24.000 1.00 36.66 77 GLU A O 1
ATOM 546 N N . GLN A 1 102 ? -37.531 -5.000 -25.393 1.00 37.79 78 GLN A N 1
ATOM 547 C CA . GLN A 1 102 ? -38.931 -4.598 -25.164 1.00 39.06 78 GLN A CA 1
ATOM 548 C C . GLN A 1 102 ? -39.913 -5.681 -25.604 1.00 38.68 78 GLN A C 1
ATOM 549 O O . GLN A 1 102 ? -41.081 -5.647 -25.216 1.00 39.73 78 GLN A O 1
ATOM 555 N N . TYR A 1 103 ? -39.446 -6.621 -26.422 1.00 37.08 79 TYR A N 1
ATOM 556 C CA . TYR A 1 103 ? -40.294 -7.701 -26.909 1.00 37.23 79 TYR A CA 1
ATOM 557 C C . TYR A 1 103 ? -40.083 -9.033 -26.172 1.00 37.18 79 TYR A C 1
ATOM 558 O O . TYR A 1 103 ? -40.726 -10.027 -26.497 1.00 35.71 79 TYR A O 1
ATOM 567 N N . LYS A 1 104 ? -39.178 -9.055 -25.193 1.00 37.17 80 LYS A N 1
ATOM 568 C CA . LYS A 1 104 ? -38.917 -10.267 -24.410 1.00 35.90 80 LYS A CA 1
ATOM 569 C C . LYS A 1 104 ? -40.054 -10.375 -23.410 1.00 35.30 80 LYS A C 1
ATOM 570 O O . LYS A 1 104 ? -39.838 -10.285 -22.210 1.00 36.76 80 LYS A O 1
ATOM 576 N N . THR A 1 105 ? -41.272 -10.566 -23.914 1.00 34.61 81 THR A N 1
ATOM 577 C CA . THR A 1 105 ? -42.470 -10.598 -23.070 1.00 34.11 81 THR A CA 1
ATOM 578 C C . THR A 1 105 ? -43.232 -11.897 -23.159 1.00 33.51 81 THR A C 1
ATOM 579 O O . THR A 1 105 ? -42.908 -12.768 -23.938 1.00 33.77 81 THR A O 1
ATOM 583 N N . LEU A 1 106 ? -44.282 -12.004 -22.363 1.00 34.28 82 LEU A N 1
ATOM 584 C CA . LEU A 1 106 ? -45.096 -13.192 -22.360 1.00 34.28 82 LEU A CA 1
ATOM 585 C C . LEU A 1 106 ? -45.882 -13.261 -23.656 1.00 34.24 82 LEU A C 1
ATOM 586 O O . LEU A 1 106 ? -46.229 -14.351 -24.129 1.00 34.10 82 LEU A O 1
ATOM 591 N N . GLU A 1 107 ? -46.177 -12.110 -24.250 1.00 34.40 83 GLU A N 1
ATOM 592 C CA . GLU A 1 107 ? -46.955 -12.152 -25.484 1.00 35.54 83 GLU A CA 1
ATOM 593 C C . GLU A 1 107 ? -46.122 -12.669 -26.658 1.00 33.61 83 GLU A C 1
ATOM 594 O O . GLU A 1 107 ? -46.667 -13.313 -27.532 1.00 33.24 83 GLU A O 1
ATOM 600 N N . THR A 1 108 ? -44.818 -12.371 -26.676 1.00 32.92 84 THR A N 1
ATOM 601 C CA . THR A 1 108 ? -43.924 -12.871 -27.727 1.00 32.19 84 THR A CA 1
ATOM 602 C C . THR A 1 108 ? -43.718 -14.379 -27.527 1.00 32.32 84 THR A C 1
ATOM 603 O O . THR A 1 108 ? -43.490 -15.138 -28.474 1.00 30.94 84 THR A O 1
ATOM 607 N N . PHE A 1 109 ? -43.757 -14.791 -26.267 1.00 32.97 85 PHE A N 1
ATOM 608 C CA . PHE A 1 109 ? -43.685 -16.201 -25.899 1.00 32.91 85 PHE A CA 1
ATOM 609 C C . PHE A 1 109 ? -44.915 -16.884 -26.502 1.00 33.16 85 PHE A C 1
ATOM 610 O O . PHE A 1 109 ? -44.822 -17.978 -27.067 1.00 33.03 85 PHE A O 1
ATOM 618 N N . ASN A 1 110 ? -46.057 -16.196 -26.430 1.00 33.13 86 ASN A N 1
ATOM 619 C CA . ASN A 1 110 ? -47.306 -16.717 -26.973 1.00 33.45 86 ASN A CA 1
ATOM 620 C C . ASN A 1 110 ? -47.213 -16.835 -28.495 1.00 33.75 86 ASN A C 1
ATOM 621 O O . ASN A 1 110 ? -47.801 -17.739 -29.083 1.00 35.66 86 ASN A O 1
ATOM 626 N N . THR A 1 111 ? -46.464 -15.930 -29.130 1.00 33.01 87 THR A N 1
ATOM 627 C CA . THR A 1 111 ? -46.273 -15.962 -30.583 1.00 32.33 87 THR A CA 1
ATOM 628 C C . THR A 1 111 ? -45.510 -17.205 -31.012 1.00 32.85 87 THR A C 1
ATOM 629 O O . THR A 1 111 ? -45.753 -17.741 -32.084 1.00 33.89 87 THR A O 1
ATOM 633 N N . VAL A 1 112 ? -44.575 -17.660 -30.182 1.00 32.46 88 VAL A N 1
ATOM 634 C CA . VAL A 1 112 ? -43.839 -18.889 -30.482 1.00 31.65 88 VAL A CA 1
ATOM 635 C C . VAL A 1 112 ? -44.786 -20.101 -30.310 1.00 32.15 88 VAL A C 1
ATOM 636 O O . VAL A 1 112 ? -44.756 -21.033 -31.105 1.00 31.21 88 VAL A O 1
ATOM 640 N N . MET A 1 113 ? -45.646 -20.072 -29.293 1.00 32.87 89 MET A N 1
ATOM 641 C CA . MET A 1 113 ? -46.590 -21.174 -29.101 1.00 33.52 89 MET A CA 1
ATOM 642 C C . MET A 1 113 ? -47.503 -21.250 -30.310 1.00 33.29 89 MET A C 1
ATOM 643 O O . MET A 1 113 ? -47.788 -22.338 -30.815 1.00 32.66 89 MET A O 1
ATOM 648 N N . SER A 1 114 ? -47.945 -20.087 -30.780 1.00 33.45 90 SER A N 1
ATOM 649 C CA . SER A 1 114 ? -48.848 -20.025 -31.917 1.00 33.55 90 SER A CA 1
ATOM 650 C C . SER A 1 114 ? -48.180 -20.573 -33.156 1.00 34.52 90 SER A C 1
ATOM 651 O O . SER A 1 114 ? -48.809 -21.308 -33.938 1.00 34.32 90 SER A O 1
ATOM 654 N N . PHE A 1 115 ? -46.903 -20.234 -33.331 1.00 33.88 91 PHE A N 1
ATOM 655 C CA . PHE A 1 115 ? -46.165 -20.684 -34.499 1.00 34.53 91 PHE A CA 1
ATOM 656 C C . PHE A 1 115 ? -46.068 -22.202 -34.493 1.00 35.36 91 PHE A C 1
ATOM 657 O O . PHE A 1 115 ? -46.350 -22.855 -35.491 1.00 35.65 91 PHE A O 1
ATOM 665 N N . LEU A 1 116 ? -45.674 -22.753 -33.345 1.00 35.87 92 LEU A N 1
ATOM 666 C CA . LEU A 1 116 ? -45.513 -24.192 -33.187 1.00 35.41 92 LEU A CA 1
ATOM 667 C C . LEU A 1 116 ? -46.832 -24.931 -33.408 1.00 35.75 92 LEU A C 1
ATOM 668 O O . LEU A 1 116 ? -46.862 -25.955 -34.080 1.00 35.75 92 LEU A O 1
ATOM 673 N N . LEU A 1 117 ? -47.924 -24.386 -32.881 1.00 35.74 93 LEU A N 1
ATOM 674 C CA . LEU A 1 117 ? -49.234 -25.012 -33.029 1.00 36.24 93 LEU A CA 1
ATOM 675 C C . LEU A 1 117 ? -49.782 -25.003 -34.451 1.00 37.57 93 LEU A C 1
ATOM 676 O O . LEU A 1 117 ? -50.393 -25.993 -34.873 1.00 38.18 93 LEU A O 1
ATOM 681 N N . GLU A 1 118 ? -49.544 -23.918 -35.195 1.00 39.11 94 GLU A N 1
ATOM 682 C CA . GLU A 1 118 ? -50.049 -23.794 -36.581 1.00 41.01 94 GLU A CA 1
ATOM 683 C C . GLU A 1 118 ? -49.315 -24.749 -37.528 1.00 42.37 94 GLU A C 1
ATOM 684 O O . GLU A 1 118 ? -49.767 -25.003 -38.639 1.00 42.49 94 GLU A O 1
ATOM 690 N N . HIS A 1 119 ? -48.179 -25.270 -37.076 1.00 44.26 95 HIS A N 1
ATOM 691 C CA . HIS A 1 119 ? -47.431 -26.278 -37.820 1.00 45.88 95 HIS A CA 1
ATOM 692 C C . HIS A 1 119 ? -47.740 -27.680 -37.291 1.00 47.31 95 HIS A C 1
ATOM 693 O O . HIS A 1 119 ? -47.155 -28.658 -37.745 1.00 47.64 95 HIS A O 1
ATOM 700 N N . ASN A 1 120 ? -48.648 -27.775 -36.322 1.00 48.57 96 ASN A N 1
ATOM 701 C CA . ASN A 1 120 ? -49.019 -29.062 -35.740 1.00 50.10 96 ASN A CA 1
ATOM 702 C C . ASN A 1 120 ? -47.812 -29.862 -35.242 1.00 49.90 96 ASN A C 1
ATOM 703 O O . ASN A 1 120 ? -47.745 -31.069 -35.467 1.00 50.85 96 ASN A O 1
ATOM 708 N N . TYR A 1 121 ? -46.862 -29.208 -34.570 1.00 48.88 97 TYR A N 1
ATOM 709 C CA . TYR A 1 121 ? -45.675 -29.923 -34.083 1.00 48.43 97 TYR A CA 1
ATOM 710 C C . TYR A 1 121 ? -45.942 -30.744 -32.830 1.00 48.27 97 TYR A C 1
ATOM 711 O O . TYR A 1 121 ? -46.623 -30.298 -31.908 1.00 48.44 97 TYR A O 1
ATOM 720 N N . SER A 1 122 ? -45.363 -31.938 -32.803 1.00 48.38 98 SER A N 1
ATOM 721 C CA . SER A 1 122 ? -45.487 -32.845 -31.673 1.00 48.74 98 SER A CA 1
ATOM 722 C C . SER A 1 122 ? -44.337 -32.588 -30.700 1.00 48.47 98 SER A C 1
ATOM 723 O O . SER A 1 122 ? -43.517 -31.697 -30.915 1.00 48.30 98 SER A O 1
ATOM 726 N N . ARG A 1 123 ? -44.284 -33.392 -29.643 1.00 49.44 99 ARG A N 1
ATOM 727 C CA . ARG A 1 123 ? -43.217 -33.334 -28.636 1.00 49.31 99 ARG A CA 1
ATOM 728 C C . ARG A 1 123 ? -41.853 -33.724 -29.199 1.00 47.29 99 ARG A C 1
ATOM 729 O O . ARG A 1 123 ? -40.839 -33.526 -28.548 1.00 47.27 99 ARG A O 1
ATOM 737 N N . ASP A 1 124 ? -41.827 -34.294 -30.394 1.00 46.69 100 ASP A N 1
ATOM 738 C CA . ASP A 1 124 ? -40.563 -34.685 -31.025 1.00 46.25 100 ASP A CA 1
ATOM 739 C C . ASP A 1 124 ? -39.897 -33.516 -31.783 1.00 43.34 100 ASP A C 1
ATOM 740 O O . ASP A 1 124 ? -38.782 -33.648 -32.277 1.00 42.09 100 ASP A O 1
ATOM 745 N N . VAL A 1 125 ? -40.561 -32.368 -31.860 1.00 40.90 101 VAL A N 1
ATOM 746 C CA . VAL A 1 125 ? -39.968 -31.234 -32.562 1.00 39.50 101 VAL A CA 1
ATOM 747 C C . VAL A 1 125 ? -38.711 -30.771 -31.843 1.00 38.20 101 VAL A C 1
ATOM 748 O O . VAL A 1 125 ? -38.569 -30.968 -30.626 1.00 38.11 101 VAL A O 1
ATOM 752 N N . VAL A 1 126 ? -37.779 -30.205 -32.597 1.00 36.17 102 VAL A N 1
ATOM 753 C CA . VAL A 1 126 ? -36.588 -29.623 -31.989 1.00 35.66 102 VAL A CA 1
ATOM 754 C C . VAL A 1 126 ? -36.587 -28.124 -32.290 1.00 35.14 102 VAL A C 1
ATOM 755 O O . VAL A 1 126 ? -36.756 -27.703 -33.440 1.00 35.34 102 VAL A O 1
ATOM 759 N N . VAL A 1 127 ? -36.454 -27.326 -31.236 1.00 34.02 103 VAL A N 1
ATOM 760 C CA . VAL A 1 127 ? -36.414 -25.882 -31.362 1.00 32.63 103 VAL A CA 1
ATOM 761 C C . VAL A 1 127 ? -34.978 -25.378 -31.254 1.00 32.04 103 VAL A C 1
ATOM 762 O O . VAL A 1 127 ? -34.283 -25.682 -30.301 1.00 32.38 103 VAL A O 1
ATOM 766 N N . ILE A 1 128 ? -34.538 -24.626 -32.253 1.00 31.93 104 ILE A N 1
ATOM 767 C CA . ILE A 1 128 ? -33.215 -24.023 -32.254 1.00 32.10 104 ILE A CA 1
ATOM 768 C C . ILE A 1 128 ? -33.316 -22.522 -31.916 1.00 31.77 104 ILE A C 1
ATOM 769 O O . ILE A 1 128 ? -33.992 -21.776 -32.612 1.00 32.51 104 ILE A O 1
ATOM 774 N N . ALA A 1 129 ? -32.660 -22.094 -30.843 1.00 32.81 105 ALA A N 1
ATOM 775 C CA . ALA A 1 129 ? -32.628 -20.683 -30.479 1.00 31.98 105 ALA A CA 1
ATOM 776 C C . ALA A 1 129 ? -31.367 -20.077 -31.104 1.00 31.65 105 ALA A C 1
ATOM 777 O O . ALA A 1 129 ? -30.257 -20.327 -30.643 1.00 31.65 105 ALA A O 1
ATOM 779 N N . LEU A 1 130 ? -31.551 -19.299 -32.169 1.00 31.40 106 LEU A N 1
ATOM 780 C CA . LEU A 1 130 ? -30.446 -18.659 -32.884 1.00 30.89 106 LEU A CA 1
ATOM 781 C C . LEU A 1 130 ? -30.496 -17.162 -32.654 1.00 31.30 106 LEU A C 1
ATOM 782 O O . LEU A 1 130 ? -31.352 -16.479 -33.212 1.00 32.32 106 LEU A O 1
ATOM 787 N N . GLY A 1 131 ? -29.575 -16.647 -31.852 1.00 31.25 107 GLY A N 1
ATOM 788 C CA . GLY A 1 131 ? -29.538 -15.213 -31.542 1.00 31.15 107 GLY A CA 1
ATOM 789 C C . GLY A 1 131 ? -28.775 -14.924 -30.260 1.00 30.98 107 GLY A C 1
ATOM 790 O O . GLY A 1 131 ? -27.970 -15.742 -29.809 1.00 30.85 107 GLY A O 1
ATOM 791 N N . GLY A 1 132 ? -29.018 -13.749 -29.688 1.00 30.54 108 GLY A N 1
ATOM 792 C CA . GLY A 1 132 ? -28.374 -13.338 -28.453 1.00 30.62 108 GLY A CA 1
ATOM 793 C C . GLY A 1 132 ? -29.139 -13.850 -27.237 1.00 31.43 108 GLY A C 1
ATOM 794 O O . GLY A 1 132 ? -29.945 -14.787 -27.339 1.00 31.80 108 GLY A O 1
ATOM 795 N N . GLY A 1 133 ? -28.887 -13.229 -26.087 1.00 31.03 109 GLY A N 1
ATOM 796 C CA . GLY A 1 133 ? -29.527 -13.612 -24.835 1.00 30.78 109 GLY A CA 1
ATOM 797 C C . GLY A 1 133 ? -31.031 -13.446 -24.816 1.00 31.11 109 GLY A C 1
ATOM 798 O O . GLY A 1 133 ? -31.724 -14.207 -24.152 1.00 31.79 109 GLY A O 1
ATOM 799 N N . VAL A 1 134 ? -31.544 -12.448 -25.536 1.00 32.05 110 VAL A N 1
ATOM 800 C CA . VAL A 1 134 ? -32.990 -12.219 -25.602 1.00 31.87 110 VAL A CA 1
ATOM 801 C C . VAL A 1 134 ? -33.686 -13.439 -26.231 1.00 31.97 110 VAL A C 1
ATOM 802 O O . VAL A 1 134 ? -34.654 -13.962 -25.682 1.00 32.53 110 VAL A O 1
ATOM 806 N N . ILE A 1 135 ? -33.173 -13.900 -27.364 1.00 31.87 111 ILE A N 1
ATOM 807 C CA . ILE A 1 135 ? -33.715 -15.077 -28.017 1.00 31.97 111 ILE A CA 1
ATOM 808 C C . ILE A 1 135 ? -33.465 -16.311 -27.168 1.00 32.51 111 ILE A C 1
ATOM 809 O O . ILE A 1 135 ? -34.333 -17.163 -27.036 1.00 33.39 111 ILE A O 1
ATOM 814 N N . GLY A 1 136 ? -32.270 -16.404 -26.595 1.00 32.66 112 GLY A N 1
ATOM 815 C CA . GLY A 1 136 ? -31.900 -17.540 -25.770 1.00 32.70 112 GLY A CA 1
ATOM 816 C C . GLY A 1 136 ? -32.864 -17.764 -24.626 1.00 34.09 112 GLY A C 1
ATOM 817 O O . GLY A 1 136 ? -33.338 -18.886 -24.428 1.00 34.22 112 GLY A O 1
ATOM 818 N N . ASP A 1 137 ? -33.172 -16.698 -23.881 1.00 34.38 113 ASP A N 1
ATOM 819 C CA . ASP A 1 137 ? -34.089 -16.805 -22.756 1.00 35.97 113 ASP A CA 1
ATOM 820 C C . ASP A 1 137 ? -35.525 -17.074 -23.170 1.00 35.28 113 ASP A C 1
ATOM 821 O O . ASP A 1 137 ? -36.197 -17.925 -22.605 1.00 34.38 113 ASP A O 1
ATOM 826 N N . LEU A 1 138 ? -35.996 -16.326 -24.151 1.00 35.51 114 LEU A N 1
ATOM 827 C CA . LEU A 1 138 ? -37.383 -16.417 -24.561 1.00 35.07 114 LEU A CA 1
ATOM 828 C C . LEU A 1 138 ? -37.708 -17.726 -25.255 1.00 34.80 114 LEU A C 1
ATOM 829 O O . LEU A 1 138 ? -38.687 -18.396 -24.900 1.00 35.80 114 LEU A O 1
ATOM 834 N N . VAL A 1 139 ? -36.886 -18.107 -26.231 1.00 33.63 115 VAL A N 1
ATOM 835 C CA . VAL A 1 139 ? -37.119 -19.340 -26.964 1.00 31.70 115 VAL A CA 1
ATOM 836 C C . VAL A 1 139 ? -36.894 -20.505 -26.020 1.00 31.94 115 VAL A C 1
ATOM 837 O O . VAL A 1 139 ? -37.576 -21.525 -26.107 1.00 31.55 115 VAL A O 1
ATOM 841 N N . GLY A 1 140 ? -35.941 -20.346 -25.105 1.00 32.29 116 GLY A N 1
ATOM 842 C CA . GLY A 1 140 ? -35.678 -21.378 -24.102 1.00 32.42 116 GLY A CA 1
ATOM 843 C C . GLY A 1 140 ? -36.937 -21.613 -23.278 1.00 32.68 116 GLY A C 1
ATOM 844 O O . GLY A 1 140 ? -37.355 -22.753 -23.054 1.00 33.73 116 GLY A O 1
ATOM 845 N N . PHE A 1 141 ? -37.562 -20.529 -22.838 1.00 32.21 117 PHE A N 1
ATOM 846 C CA . PHE A 1 141 ? -38.784 -20.640 -22.044 1.00 32.61 117 PHE A CA 1
ATOM 847 C C . PHE A 1 141 ? -39.916 -21.241 -22.894 1.00 31.47 117 PHE A C 1
ATOM 848 O O . PHE A 1 141 ? -40.739 -21.995 -22.394 1.00 31.52 117 PHE A O 1
ATOM 856 N N . ALA A 1 142 ? -39.923 -20.911 -24.182 1.00 31.18 118 ALA A N 1
ATOM 857 C CA . ALA A 1 142 ? -40.877 -21.468 -25.135 1.00 30.52 118 ALA A CA 1
ATOM 858 C C . ALA A 1 142 ? -40.686 -22.985 -25.224 1.00 29.88 118 ALA A C 1
ATOM 859 O O . ALA A 1 142 ? -41.646 -23.748 -25.136 1.00 30.31 118 ALA A O 1
ATOM 861 N N . ALA A 1 143 ? -39.442 -23.407 -25.413 1.00 29.72 119 ALA A N 1
ATOM 862 C CA . ALA A 1 143 ? -39.105 -24.831 -25.500 1.00 31.05 119 ALA A CA 1
ATOM 863 C C . ALA A 1 143 ? -39.509 -25.569 -24.230 1.00 30.57 119 ALA A C 1
ATOM 864 O O . ALA A 1 143 ? -39.969 -26.711 -24.278 1.00 32.06 119 ALA A O 1
ATOM 866 N N . ALA A 1 144 ? -39.327 -24.904 -23.098 1.00 31.00 120 ALA A N 1
ATOM 867 C CA . ALA A 1 144 ? -39.669 -25.470 -21.787 1.00 31.39 120 ALA A CA 1
ATOM 868 C C . ALA A 1 144 ? -41.168 -25.723 -21.602 1.00 30.63 120 ALA A C 1
ATOM 869 O O . ALA A 1 144 ? -41.544 -26.688 -20.974 1.00 29.40 120 ALA A O 1
ATOM 871 N N . CYS A 1 145 ? -42.010 -24.862 -22.164 1.00 31.13 121 CYS A N 1
ATOM 872 C CA . CYS A 1 145 ? -43.447 -24.956 -21.943 1.00 32.26 121 CYS A CA 1
ATOM 873 C C . CYS A 1 145 ? -44.293 -25.611 -23.040 1.00 33.77 121 CYS A C 1
ATOM 874 O O . CYS A 1 145 ? -45.393 -26.086 -22.744 1.00 34.67 121 CYS A O 1
ATOM 877 N N . TYR A 1 146 ? -43.810 -25.626 -24.290 1.00 34.16 122 TYR A N 1
ATOM 878 C CA . TYR A 1 146 ? -44.573 -26.234 -25.384 1.00 33.72 122 TYR A CA 1
ATOM 879 C C . TYR A 1 146 ? -44.727 -27.706 -25.103 1.00 34.20 122 TYR A C 1
ATOM 880 O O . TYR A 1 146 ? -43.744 -28.434 -25.010 1.00 34.52 122 TYR A O 1
ATOM 889 N N . GLN A 1 147 ? -45.977 -28.134 -24.969 1.00 34.50 123 GLN A N 1
ATOM 890 C CA . GLN A 1 147 ? -46.294 -29.514 -24.621 1.00 35.90 123 GLN A CA 1
ATOM 891 C C . GLN A 1 147 ? -45.456 -29.974 -23.432 1.00 35.40 123 GLN A C 1
ATOM 892 O O . GLN A 1 147 ? -45.032 -31.111 -23.364 1.00 34.14 123 GLN A O 1
ATOM 898 N N . ARG A 1 148 ? -45.230 -29.040 -22.505 1.00 35.99 124 ARG A N 1
ATOM 899 C CA . ARG A 1 148 ? -44.500 -29.281 -21.257 1.00 36.55 124 ARG A CA 1
ATOM 900 C C . ARG A 1 148 ? -43.030 -29.618 -21.406 1.00 36.81 124 ARG A C 1
ATOM 901 O O . ARG A 1 148 ? -42.416 -30.153 -20.473 1.00 37.95 124 ARG A O 1
ATOM 909 N N . GLY A 1 149 ? -42.458 -29.294 -22.556 1.00 35.97 125 GLY A N 1
ATOM 910 C CA . GLY A 1 149 ? -41.038 -29.511 -22.758 1.00 36.21 125 GLY A CA 1
ATOM 911 C C . GLY A 1 149 ? -40.675 -30.270 -24.017 1.00 35.69 125 GLY A C 1
ATOM 912 O O . GLY A 1 149 ? -41.068 -31.420 -24.188 1.00 35.46 125 GLY A O 1
ATOM 913 N N . VAL A 1 150 ? -39.936 -29.600 -24.896 1.00 34.08 126 VAL A N 1
ATOM 914 C CA . VAL A 1 150 ? -39.437 -30.198 -26.123 1.00 34.16 126 VAL A CA 1
ATOM 915 C C . VAL A 1 150 ? -37.946 -29.877 -26.156 1.00 33.88 126 VAL A C 1
ATOM 916 O O . VAL A 1 150 ? -37.490 -28.993 -25.445 1.00 34.45 126 VAL A O 1
ATOM 920 N N . ASP A 1 151 ? -37.192 -30.614 -26.956 1.00 34.27 127 ASP A N 1
ATOM 921 C CA . ASP A 1 151 ? -35.754 -30.414 -27.070 1.00 34.52 127 ASP A CA 1
ATOM 922 C C . ASP A 1 151 ? -35.392 -29.075 -27.732 1.00 34.23 127 ASP A C 1
ATOM 923 O O . ASP A 1 151 ? -35.982 -28.678 -28.751 1.00 32.15 127 ASP A O 1
ATOM 928 N N . PHE A 1 152 ? -34.436 -28.353 -27.161 1.00 34.34 128 PHE A N 1
ATOM 929 C CA . PHE A 1 152 ? -34.005 -27.130 -27.826 1.00 33.76 128 PHE A CA 1
ATOM 930 C C . PHE A 1 152 ? -32.479 -27.052 -27.859 1.00 33.75 128 PHE A C 1
ATOM 931 O O . PHE A 1 152 ? -31.794 -27.536 -26.952 1.00 33.93 128 PHE A O 1
ATOM 939 N N . ILE A 1 153 ? -31.968 -26.531 -28.965 1.00 33.13 129 ILE A N 1
ATOM 940 C CA . ILE A 1 153 ? -30.540 -26.363 -29.169 1.00 34.61 129 ILE A CA 1
ATOM 941 C C . ILE A 1 153 ? -30.286 -24.871 -29.113 1.00 35.40 129 ILE A C 1
ATOM 942 O O . ILE A 1 153 ? -31.010 -24.075 -29.721 1.00 36.55 129 ILE A O 1
ATOM 947 N N . GLN A 1 154 ? -29.259 -24.488 -28.384 1.00 35.96 130 GLN A N 1
ATOM 948 C CA . GLN A 1 154 ? -28.953 -23.092 -28.215 1.00 36.37 130 GLN A CA 1
ATOM 949 C C . GLN A 1 154 ? -27.743 -22.726 -29.055 1.00 35.33 130 GLN A C 1
ATOM 950 O O . GLN A 1 154 ? -26.692 -23.352 -28.947 1.00 34.48 130 GLN A O 1
ATOM 956 N N . ILE A 1 155 ? -27.919 -21.730 -29.924 1.00 34.68 131 ILE A N 1
ATOM 957 C CA . ILE A 1 155 ? -26.850 -21.232 -30.774 1.00 34.35 131 ILE A CA 1
ATOM 958 C C . ILE A 1 155 ? -26.709 -19.732 -30.502 1.00 33.86 131 ILE A C 1
ATOM 959 O O . ILE A 1 155 ? -27.219 -18.906 -31.252 1.00 32.95 131 ILE A O 1
ATOM 964 N N . PRO A 1 156 ? -26.011 -19.382 -29.419 1.00 33.53 132 PRO A N 1
ATOM 965 C CA . PRO A 1 156 ? -25.839 -17.986 -29.022 1.00 33.97 132 PRO A CA 1
ATOM 966 C C . PRO A 1 156 ? -24.919 -17.246 -29.975 1.00 34.68 132 PRO A C 1
ATOM 967 O O . PRO A 1 156 ? -23.819 -17.723 -30.273 1.00 36.57 132 PRO A O 1
ATOM 971 N N . THR A 1 157 ? -25.345 -16.071 -30.418 1.00 34.09 133 THR A N 1
ATOM 972 C CA . THR A 1 157 ? -24.588 -15.319 -31.409 1.00 33.01 133 THR A CA 1
ATOM 973 C C . THR A 1 157 ? -23.959 -14.020 -30.904 1.00 33.33 133 THR A C 1
ATOM 974 O O . THR A 1 157 ? -23.353 -13.294 -31.684 1.00 34.72 133 THR A O 1
ATOM 978 N N . THR A 1 158 ? -24.130 -13.710 -29.623 1.00 32.63 134 THR A N 1
ATOM 979 C CA . THR A 1 158 ? -23.482 -12.550 -29.015 1.00 32.32 134 THR A CA 1
ATOM 980 C C . THR A 1 158 ? -22.460 -13.071 -28.016 1.00 33.32 134 THR A C 1
ATOM 981 O O . THR A 1 158 ? -22.618 -14.160 -27.458 1.00 34.28 134 THR A O 1
ATOM 985 N N . LEU A 1 159 ? -21.427 -12.285 -27.756 1.00 33.71 135 LEU A N 1
ATOM 986 C CA . LEU A 1 159 ? -20.391 -12.713 -26.830 1.00 33.25 135 LEU A CA 1
ATOM 987 C C . LEU A 1 159 ? -20.970 -12.935 -25.430 1.00 33.95 135 LEU A C 1
ATOM 988 O O . LEU A 1 159 ? -20.629 -13.899 -24.753 1.00 34.18 135 LEU A O 1
ATOM 993 N N . LEU A 1 160 ? -21.864 -12.048 -25.018 1.00 35.00 136 LEU A N 1
ATOM 994 C CA . LEU A 1 160 ? -22.475 -12.125 -23.701 1.00 35.63 136 LEU A CA 1
ATOM 995 C C . LEU A 1 160 ? -23.283 -13.414 -23.540 1.00 35.77 136 LEU A C 1
ATOM 996 O O . LEU A 1 160 ? -23.112 -14.147 -22.551 1.00 35.85 136 LEU A O 1
ATOM 1001 N N . SER A 1 161 ? -24.119 -13.727 -24.521 1.00 35.29 137 SER A N 1
ATOM 1002 C CA . SER A 1 161 ? -24.920 -14.954 -24.444 1.00 35.70 137 SER A CA 1
ATOM 1003 C C . SER A 1 161 ? -24.023 -16.192 -24.424 1.00 36.02 137 SER A C 1
ATOM 1004 O O . SER A 1 161 ? -24.268 -17.127 -23.672 1.00 36.87 137 SER A O 1
ATOM 1007 N N . GLN A 1 162 ? -22.959 -16.172 -25.215 1.00 36.79 138 GLN A N 1
ATOM 1008 C CA . GLN A 1 162 ? -22.023 -17.297 -25.265 1.00 36.84 138 GLN A CA 1
ATOM 1009 C C . GLN A 1 162 ? -21.359 -17.592 -23.927 1.00 37.74 138 GLN A C 1
ATOM 1010 O O . GLN A 1 162 ? -21.173 -18.757 -23.584 1.00 37.82 138 GLN A O 1
ATOM 1016 N N . VAL A 1 163 ? -21.042 -16.552 -23.156 1.00 38.30 139 VAL A N 1
ATOM 1017 C CA . VAL A 1 163 ? -20.355 -16.745 -21.872 1.00 39.12 139 VAL A CA 1
ATOM 1018 C C . VAL A 1 163 ? -21.240 -16.712 -20.634 1.00 40.21 139 VAL A C 1
ATOM 1019 O O . VAL A 1 163 ? -20.788 -17.098 -19.567 1.00 41.30 139 VAL A O 1
ATOM 1023 N N . ASP A 1 164 ? -22.473 -16.227 -20.765 1.00 41.52 140 ASP A N 1
ATOM 1024 C CA . ASP A 1 164 ? -23.416 -16.171 -19.643 1.00 43.20 140 ASP A CA 1
ATOM 1025 C C . ASP A 1 164 ? -24.677 -17.036 -19.799 1.00 43.34 140 ASP A C 1
ATOM 1026 O O . ASP A 1 164 ? -25.264 -17.426 -18.800 1.00 43.77 140 ASP A O 1
ATOM 1031 N N . SER A 1 165 ? -25.113 -17.309 -21.023 1.00 42.87 141 SER A N 1
ATOM 1032 C CA . SER A 1 165 ? -26.365 -18.065 -21.221 1.00 44.08 141 SER A CA 1
ATOM 1033 C C . SER A 1 165 ? -26.160 -19.556 -21.463 1.00 43.84 141 SER A C 1
ATOM 1034 O O . SER A 1 165 ? -27.039 -20.360 -21.197 1.00 44.08 141 SER A O 1
ATOM 1037 N N . SER A 1 166 ? -24.988 -19.926 -21.948 1.00 43.79 142 SER A N 1
ATOM 1038 C CA . SER A 1 166 ? -24.716 -21.314 -22.282 1.00 44.07 142 SER A CA 1
ATOM 1039 C C . SER A 1 166 ? -24.740 -22.271 -21.088 1.00 42.76 142 SER A C 1
ATOM 1040 O O . SER A 1 166 ? -24.847 -23.484 -21.264 1.00 43.55 142 SER A O 1
ATOM 1043 N N . VAL A 1 167 ? -24.653 -21.729 -19.884 1.00 41.78 143 VAL A N 1
ATOM 1044 C CA . VAL A 1 167 ? -24.666 -22.531 -18.676 1.00 40.74 143 VAL A CA 1
ATOM 1045 C C . VAL A 1 167 ? -25.541 -21.867 -17.640 1.00 40.98 143 VAL A C 1
ATOM 1046 O O . VAL A 1 167 ? -25.496 -20.646 -17.487 1.00 41.25 143 VAL A O 1
ATOM 1050 N N . GLY A 1 168 ? -26.332 -22.659 -16.921 1.00 41.55 144 GLY A N 1
ATOM 1051 C CA . GLY A 1 168 ? -27.190 -22.117 -15.862 1.00 41.99 144 GLY A CA 1
ATOM 1052 C C . GLY A 1 168 ? -28.655 -22.520 -15.931 1.00 42.43 144 GLY A C 1
ATOM 1053 O O . GLY A 1 168 ? -29.362 -22.450 -14.922 1.00 43.35 144 GLY A O 1
ATOM 1054 N N . GLY A 1 169 ? -29.124 -22.916 -17.115 1.00 41.37 145 GLY A N 1
ATOM 1055 C CA . GLY A 1 169 ? -30.508 -23.325 -17.296 1.00 40.78 145 GLY A CA 1
ATOM 1056 C C . GLY A 1 169 ? -31.575 -22.241 -17.133 1.00 40.32 145 GLY A C 1
ATOM 1057 O O . GLY A 1 169 ? -32.776 -22.526 -17.211 1.00 40.53 145 GLY A O 1
ATOM 1058 N N . LYS A 1 170 ? -31.176 -20.998 -16.912 1.00 39.35 146 LYS A N 1
ATOM 1059 C CA . LYS A 1 170 ? -32.171 -19.945 -16.733 1.00 39.35 146 LYS A CA 1
ATOM 1060 C C . LYS A 1 170 ? -32.810 -19.491 -18.012 1.00 37.82 146 LYS A C 1
ATOM 1061 O O . LYS A 1 170 ? -32.131 -19.097 -18.939 1.00 39.85 146 LYS A O 1
ATOM 1067 N N . THR A 1 171 ? -34.124 -19.577 -18.071 1.00 37.69 147 THR A N 1
ATOM 1068 C CA . THR A 1 171 ? -34.873 -19.014 -19.187 1.00 37.14 147 THR A CA 1
ATOM 1069 C C . THR A 1 171 ? -35.920 -18.121 -18.520 1.00 36.87 147 THR A C 1
ATOM 1070 O O . THR A 1 171 ? -36.268 -18.330 -17.347 1.00 34.80 147 THR A O 1
ATOM 1074 N N . ALA A 1 172 ? -36.374 -17.103 -19.239 1.00 37.44 148 ALA A N 1
ATOM 1075 C CA . ALA A 1 172 ? -37.373 -16.189 -18.703 1.00 38.87 148 ALA A CA 1
ATOM 1076 C C . ALA A 1 172 ? -37.824 -15.157 -19.713 1.00 39.08 148 ALA A C 1
ATOM 1077 O O . ALA A 1 172 ? -37.239 -15.021 -20.800 1.00 40.16 148 ALA A O 1
ATOM 1079 N N . VAL A 1 173 ? -38.895 -14.458 -19.336 1.00 38.86 149 VAL A N 1
ATOM 1080 C CA . VAL A 1 173 ? -39.445 -13.342 -20.094 1.00 38.00 149 VAL A CA 1
ATOM 1081 C C . VAL A 1 173 ? -39.785 -12.283 -19.052 1.00 38.16 149 VAL A C 1
ATOM 1082 O O . VAL A 1 173 ? -39.920 -12.587 -17.860 1.00 38.12 149 VAL A O 1
ATOM 1086 N N . ASN A 1 174 ? -39.916 -11.042 -19.502 1.00 38.09 150 ASN A N 1
ATOM 1087 C CA . ASN A 1 174 ? -40.238 -9.940 -18.622 1.00 37.70 150 ASN A CA 1
ATOM 1088 C C . ASN A 1 174 ? -41.735 -9.756 -18.431 1.00 37.92 150 ASN A C 1
ATOM 1089 O O . ASN A 1 174 ? -42.541 -10.163 -19.260 1.00 38.02 150 ASN A O 1
ATOM 1094 N N . HIS A 1 175 ? -42.085 -9.128 -17.317 1.00 38.97 151 HIS A N 1
ATOM 1095 C CA . HIS A 1 175 ? -43.461 -8.772 -16.997 1.00 39.80 151 HIS A CA 1
ATOM 1096 C C . HIS A 1 175 ? -43.372 -7.263 -16.795 1.00 40.15 151 HIS A C 1
ATOM 1097 O O . HIS A 1 175 ? -42.333 -6.778 -16.346 1.00 39.88 151 HIS A O 1
ATOM 1104 N N . PRO A 1 176 ? -44.436 -6.511 -17.137 1.00 40.72 152 PRO A N 1
ATOM 1105 C CA . PRO A 1 176 ? -44.382 -5.054 -16.944 1.00 41.96 152 PRO A CA 1
ATOM 1106 C C . PRO A 1 176 ? -43.931 -4.611 -15.544 1.00 42.90 152 PRO A C 1
ATOM 1107 O O . PRO A 1 176 ? -43.371 -3.541 -15.409 1.00 43.13 152 PRO A O 1
ATOM 1111 N N . LEU A 1 177 ? -44.172 -5.430 -14.527 1.00 44.56 153 LEU A N 1
ATOM 1112 C CA . LEU A 1 177 ? -43.767 -5.111 -13.160 1.00 46.30 153 LEU A CA 1
ATOM 1113 C C . LEU A 1 177 ? -42.467 -5.787 -12.735 1.00 47.56 153 LEU A C 1
ATOM 1114 O O . LEU A 1 177 ? -42.092 -5.722 -11.566 1.00 49.56 153 LEU A O 1
ATOM 1119 N N . GLY A 1 178 ? -41.772 -6.445 -13.652 1.00 47.36 154 GLY A N 1
ATOM 1120 C CA . GLY A 1 178 ? -40.546 -7.124 -13.268 1.00 47.60 154 GLY A CA 1
ATOM 1121 C C . GLY A 1 178 ? -39.839 -7.834 -14.404 1.00 47.45 154 GLY A C 1
ATOM 1122 O O . GLY A 1 178 ? -40.458 -8.550 -15.195 1.00 46.80 154 GLY A O 1
ATOM 1123 N N . LYS A 1 179 ? -38.530 -7.629 -14.459 1.00 46.57 155 LYS A N 1
ATOM 1124 C CA . LYS A 1 179 ? -37.676 -8.211 -15.468 1.00 46.52 155 LYS A CA 1
ATOM 1125 C C . LYS A 1 179 ? -37.403 -9.659 -15.104 1.00 44.62 155 LYS A C 1
ATOM 1126 O O . LYS A 1 179 ? -37.158 -9.967 -13.950 1.00 43.55 155 LYS A O 1
ATOM 1132 N N . ASN A 1 180 ? -37.472 -10.550 -16.092 1.00 43.73 156 ASN A N 1
ATOM 1133 C CA . ASN A 1 180 ? -37.194 -11.971 -15.879 1.00 42.51 156 ASN A CA 1
ATOM 1134 C C . ASN A 1 180 ? -37.911 -12.583 -14.666 1.00 42.66 156 ASN A C 1
ATOM 1135 O O . ASN A 1 180 ? -37.310 -13.334 -13.896 1.00 41.88 156 ASN A O 1
ATOM 1140 N N . MET A 1 181 ? -39.197 -12.274 -14.506 1.00 42.93 157 MET A N 1
ATOM 1141 C CA . MET A 1 181 ? -39.974 -12.806 -13.379 1.00 43.58 157 MET A CA 1
ATOM 1142 C C . MET A 1 181 ? -40.836 -14.001 -13.763 1.00 42.40 157 MET A C 1
ATOM 1143 O O . MET A 1 181 ? -41.422 -14.659 -12.900 1.00 42.84 157 MET A O 1
ATOM 1148 N N . ILE A 1 182 ? -40.910 -14.279 -15.058 1.00 41.28 158 ILE A N 1
ATOM 1149 C CA . ILE A 1 182 ? -41.671 -15.408 -15.563 1.00 39.58 158 ILE A CA 1
ATOM 1150 C C . ILE A 1 182 ? -40.697 -16.245 -16.358 1.00 38.77 158 ILE A C 1
ATOM 1151 O O . ILE A 1 182 ? -40.162 -15.789 -17.364 1.00 39.88 158 ILE A O 1
ATOM 1156 N N . GLY A 1 183 ? -40.430 -17.455 -15.890 1.00 37.79 159 GLY A N 1
ATOM 1157 C CA . GLY A 1 183 ? -39.503 -18.333 -16.592 1.00 36.68 159 GLY A CA 1
ATOM 1158 C C . GLY A 1 183 ? -39.417 -19.735 -16.036 1.00 35.54 159 GLY A C 1
ATOM 1159 O O . GLY A 1 183 ? -40.310 -20.195 -15.334 1.00 35.56 159 GLY A O 1
ATOM 1160 N N . ALA A 1 184 ? -38.320 -20.413 -16.346 1.00 35.34 160 ALA A N 1
ATOM 1161 C CA . ALA A 1 184 ? -38.113 -21.786 -15.879 1.00 35.77 160 ALA A CA 1
ATOM 1162 C C . ALA A 1 184 ? -36.648 -22.193 -16.007 1.00 35.98 160 ALA A C 1
ATOM 1163 O O . ALA A 1 184 ? -35.888 -21.575 -16.758 1.00 34.72 160 ALA A O 1
ATOM 1165 N N . PHE A 1 185 ? -36.261 -23.207 -15.232 1.00 37.12 161 PHE A N 1
ATOM 1166 C CA . PHE A 1 185 ? -34.935 -23.798 -15.335 1.00 38.54 161 PHE A CA 1
ATOM 1167 C C . PHE A 1 185 ? -35.068 -24.935 -16.342 1.00 38.43 161 PHE A C 1
ATOM 1168 O O . PHE A 1 185 ? -35.675 -25.960 -16.053 1.00 39.17 161 PHE A O 1
ATOM 1176 N N . TYR A 1 186 ? -34.518 -24.735 -17.532 1.00 39.26 162 TYR A N 1
ATOM 1177 C CA . TYR A 1 186 ? -34.617 -25.724 -18.598 1.00 40.22 162 TYR A CA 1
ATOM 1178 C C . TYR A 1 186 ? -33.285 -25.810 -19.302 1.00 41.00 162 TYR A C 1
ATOM 1179 O O . TYR A 1 186 ? -32.766 -24.814 -19.799 1.00 42.67 162 TYR A O 1
ATOM 1188 N N . GLN A 1 187 ? -32.741 -27.013 -19.347 1.00 42.40 163 GLN A N 1
ATOM 1189 C CA . GLN A 1 187 ? -31.447 -27.257 -19.947 1.00 43.03 163 GLN A CA 1
ATOM 1190 C C . GLN A 1 187 ? -31.586 -27.577 -21.427 1.00 41.64 163 GLN A C 1
ATOM 1191 O O . GLN A 1 187 ? -32.548 -28.225 -21.836 1.00 41.96 163 GLN A O 1
ATOM 1197 N N . PRO A 1 188 ? -30.641 -27.110 -22.241 1.00 40.78 164 PRO A N 1
ATOM 1198 C CA . PRO A 1 188 ? -30.681 -27.451 -23.661 1.00 41.22 164 PRO A CA 1
ATOM 1199 C C . PRO A 1 188 ? -30.042 -28.829 -23.917 1.00 42.12 164 PRO A C 1
ATOM 1200 O O . PRO A 1 188 ? -29.341 -29.345 -23.051 1.00 41.17 164 PRO A O 1
ATOM 1204 N N . LYS A 1 189 ? -30.318 -29.425 -25.080 1.00 42.33 165 LYS A N 1
ATOM 1205 C CA . LYS A 1 189 ? -29.709 -30.707 -25.449 1.00 42.87 165 LYS A CA 1
ATOM 1206 C C . LYS A 1 189 ? -28.280 -30.473 -25.870 1.00 41.20 165 LYS A C 1
ATOM 1207 O O . LYS A 1 189 ? -27.427 -31.337 -25.704 1.00 42.50 165 LYS A O 1
ATOM 1213 N N . ALA A 1 190 ? -28.026 -29.304 -26.431 1.00 39.38 166 ALA A N 1
ATOM 1214 C CA . ALA A 1 190 ? -26.699 -28.961 -26.908 1.00 38.65 166 ALA A CA 1
ATOM 1215 C C . ALA A 1 190 ? -26.545 -27.454 -27.062 1.00 37.87 166 ALA A C 1
ATOM 1216 O O . ALA A 1 190 ? -27.540 -26.715 -27.205 1.00 37.82 166 ALA A O 1
ATOM 1218 N N . VAL A 1 191 ? -25.302 -26.999 -27.011 1.00 36.66 167 VAL A N 1
ATOM 1219 C CA . VAL A 1 191 ? -25.014 -25.597 -27.237 1.00 36.13 167 VAL A CA 1
ATOM 1220 C C . VAL A 1 191 ? -23.947 -25.535 -28.315 1.00 37.08 167 VAL A C 1
ATOM 1221 O O . VAL A 1 191 ? -22.948 -26.228 -28.214 1.00 37.78 167 VAL A O 1
ATOM 1225 N N . VAL A 1 192 ? -24.172 -24.733 -29.352 1.00 37.62 168 VAL A N 1
ATOM 1226 C CA . VAL A 1 192 ? -23.208 -24.611 -30.437 1.00 39.32 168 VAL A CA 1
ATOM 1227 C C . VAL A 1 192 ? -22.748 -23.157 -30.558 1.00 40.60 168 VAL A C 1
ATOM 1228 O O . VAL A 1 192 ? -23.552 -22.251 -30.815 1.00 40.51 168 VAL A O 1
ATOM 1232 N N . ILE A 1 193 ? -21.447 -22.945 -30.365 1.00 38.08 169 ILE A N 1
ATOM 1233 C CA . ILE A 1 193 ? -20.870 -21.620 -30.428 1.00 38.15 169 ILE A CA 1
ATOM 1234 C C . ILE A 1 193 ? -19.860 -21.512 -31.554 1.00 39.60 169 ILE A C 1
ATOM 1235 O O . ILE A 1 193 ? -18.734 -21.994 -31.433 1.00 41.25 169 ILE A O 1
ATOM 1240 N N . ASP A 1 194 ? -20.273 -20.900 -32.662 1.00 40.37 170 ASP A N 1
ATOM 1241 C CA . ASP A 1 194 ? -19.374 -20.644 -33.788 1.00 41.13 170 ASP A CA 1
ATOM 1242 C C . ASP A 1 194 ? -18.817 -19.222 -33.609 1.00 41.06 170 ASP A C 1
ATOM 1243 O O . ASP A 1 194 ? -19.524 -18.240 -33.857 1.00 39.65 170 ASP A O 1
ATOM 1248 N N . THR A 1 195 ? -17.556 -19.125 -33.183 1.00 41.45 171 THR A N 1
ATOM 1249 C CA . THR A 1 195 ? -16.891 -17.827 -32.949 1.00 41.76 171 THR A CA 1
ATOM 1250 C C . THR A 1 195 ? -16.854 -16.872 -34.161 1.00 42.30 171 THR A C 1
ATOM 1251 O O . THR A 1 195 ? -16.643 -15.671 -33.987 1.00 41.51 171 THR A O 1
ATOM 1255 N N . ASP A 1 196 ? -17.004 -17.407 -35.377 1.00 43.18 172 ASP A N 1
ATOM 1256 C CA . ASP A 1 196 ? -17.056 -16.577 -36.590 1.00 44.06 172 ASP A CA 1
ATOM 1257 C C . ASP A 1 196 ? -18.237 -15.595 -36.536 1.00 43.84 172 ASP A C 1
ATOM 1258 O O . ASP A 1 196 ? -18.171 -14.496 -37.098 1.00 44.60 172 ASP A O 1
ATOM 1263 N N . CYS A 1 197 ? -19.320 -15.974 -35.862 1.00 42.48 173 CYS A N 1
ATOM 1264 C CA . CYS A 1 197 ? -20.487 -15.098 -35.832 1.00 42.47 173 CYS A CA 1
ATOM 1265 C C . CYS A 1 197 ? -20.206 -13.765 -35.118 1.00 40.94 173 CYS A C 1
ATOM 1266 O O . CYS A 1 197 ? -20.944 -12.803 -35.310 1.00 40.73 173 CYS A O 1
ATOM 1269 N N . LEU A 1 198 ? -19.135 -13.694 -34.328 1.00 39.23 174 LEU A N 1
ATOM 1270 C CA . LEU A 1 198 ? -18.784 -12.443 -33.658 1.00 39.05 174 LEU A CA 1
ATOM 1271 C C . LEU A 1 198 ? -18.288 -11.391 -34.654 1.00 40.34 174 LEU A C 1
ATOM 1272 O O . LEU A 1 198 ? -18.273 -10.191 -34.353 1.00 40.32 174 LEU A O 1
ATOM 1277 N N . THR A 1 199 ? -17.893 -11.837 -35.843 1.00 40.28 175 THR A N 1
ATOM 1278 C CA . THR A 1 199 ? -17.397 -10.934 -36.863 1.00 40.92 175 THR A CA 1
ATOM 1279 C C . THR A 1 199 ? -18.437 -9.857 -37.247 1.00 41.44 175 THR A C 1
ATOM 1280 O O . THR A 1 199 ? -18.081 -8.727 -37.537 1.00 42.14 175 THR A O 1
ATOM 1284 N N . THR A 1 200 ? -19.715 -10.210 -37.225 1.00 41.38 176 THR A N 1
ATOM 1285 C CA . THR A 1 200 ? -20.784 -9.275 -37.582 1.00 41.27 176 THR A CA 1
ATOM 1286 C C . THR A 1 200 ? -21.403 -8.546 -36.387 1.00 40.56 176 THR A C 1
ATOM 1287 O O . THR A 1 200 ? -22.255 -7.690 -36.561 1.00 40.66 176 THR A O 1
ATOM 1291 N N . LEU A 1 201 ? -20.983 -8.895 -35.181 1.00 40.25 177 LEU A N 1
ATOM 1292 C CA . LEU A 1 201 ? -21.517 -8.277 -33.972 1.00 39.59 177 LEU A CA 1
ATOM 1293 C C . LEU A 1 201 ? -20.992 -6.846 -33.845 1.00 40.35 177 LEU A C 1
ATOM 1294 O O . LEU A 1 201 ? -19.785 -6.636 -33.920 1.00 40.71 177 LEU A O 1
ATOM 1299 N N . PRO A 1 202 ? -21.897 -5.853 -33.674 1.00 40.47 178 PRO A N 1
ATOM 1300 C CA . PRO A 1 202 ? -21.456 -4.470 -33.494 1.00 40.37 178 PRO A CA 1
ATOM 1301 C C . PRO A 1 202 ? -20.408 -4.347 -32.398 1.00 40.28 178 PRO A C 1
ATOM 1302 O O . PRO A 1 202 ? -20.480 -5.049 -31.374 1.00 40.32 178 PRO A O 1
ATOM 1306 N N . ALA A 1 203 ? -19.436 -3.472 -32.626 1.00 40.48 179 ALA A N 1
ATOM 1307 C CA . ALA A 1 203 ? -18.346 -3.237 -31.679 1.00 40.62 179 ALA A CA 1
ATOM 1308 C C . ALA A 1 203 ? -18.848 -3.046 -30.244 1.00 39.41 179 ALA A C 1
ATOM 1309 O O . ALA A 1 203 ? -18.281 -3.603 -29.313 1.00 37.51 179 ALA A O 1
ATOM 1311 N N . ARG A 1 204 ? -19.908 -2.258 -30.070 1.00 40.08 180 ARG A N 1
ATOM 1312 C CA . ARG A 1 204 ? -20.452 -2.020 -28.725 1.00 40.60 180 ARG A CA 1
ATOM 1313 C C . ARG A 1 204 ? -20.915 -3.276 -28.017 1.00 38.14 180 ARG A C 1
ATOM 1314 O O . ARG A 1 204 ? -20.629 -3.445 -26.845 1.00 36.89 180 ARG A O 1
ATOM 1322 N N . GLU A 1 205 ? -21.639 -4.136 -28.736 1.00 37.84 181 GLU A N 1
ATOM 1323 C CA . GLU A 1 205 ? -22.145 -5.403 -28.195 1.00 37.45 181 GLU A CA 1
ATOM 1324 C C . GLU A 1 205 ? -21.004 -6.347 -27.831 1.00 37.15 181 GLU A C 1
ATOM 1325 O O . GLU A 1 205 ? -21.081 -7.071 -26.836 1.00 38.13 181 GLU A O 1
ATOM 1331 N N . PHE A 1 206 ? -19.948 -6.344 -28.640 1.00 37.12 182 PHE A N 1
ATOM 1332 C CA . PHE A 1 206 ? -18.791 -7.184 -28.380 1.00 36.74 182 PHE A CA 1
ATOM 1333 C C . PHE A 1 206 ? -18.164 -6.776 -27.054 1.00 36.57 182 PHE A C 1
ATOM 1334 O O . PHE A 1 206 ? -17.891 -7.614 -26.186 1.00 36.89 182 PHE A O 1
ATOM 1342 N N . ALA A 1 207 ? -17.945 -5.478 -26.894 1.00 36.43 183 ALA A N 1
ATOM 1343 C CA . ALA A 1 207 ? -17.324 -4.960 -25.681 1.00 35.71 183 ALA A CA 1
ATOM 1344 C C . ALA A 1 207 ? -18.185 -5.261 -24.465 1.00 34.44 183 ALA A C 1
ATOM 1345 O O . ALA A 1 207 ? -17.672 -5.655 -23.426 1.00 34.75 183 ALA A O 1
ATOM 1347 N N . ALA A 1 208 ? -19.495 -5.088 -24.598 1.00 34.91 184 ALA A N 1
ATOM 1348 C CA . ALA A 1 208 ? -20.432 -5.361 -23.497 1.00 34.61 184 ALA A CA 1
ATOM 1349 C C . ALA A 1 208 ? -20.242 -6.802 -23.049 1.00 34.87 184 ALA A C 1
ATOM 1350 O O . ALA A 1 208 ? -20.275 -7.108 -21.860 1.00 35.22 184 ALA A O 1
ATOM 1352 N N . GLY A 1 209 ? -20.030 -7.682 -24.023 1.00 35.40 185 GLY A N 1
ATOM 1353 C CA . GLY A 1 209 ? -19.762 -9.087 -23.757 1.00 35.30 185 GLY A CA 1
ATOM 1354 C C . GLY A 1 209 ? -18.493 -9.255 -22.951 1.00 35.86 185 GLY A C 1
ATOM 1355 O O . GLY A 1 209 ? -18.457 -10.082 -22.031 1.00 36.95 185 GLY A O 1
ATOM 1356 N N . MET A 1 210 ? -17.445 -8.491 -23.300 1.00 36.23 186 MET A N 1
ATOM 1357 C CA . MET A 1 210 ? -16.167 -8.534 -22.558 1.00 36.39 186 MET A CA 1
ATOM 1358 C C . MET A 1 210 ? -16.297 -8.136 -21.108 1.00 36.17 186 MET A C 1
ATOM 1359 O O . MET A 1 210 ? -15.548 -8.619 -20.268 1.00 36.18 186 MET A O 1
ATOM 1364 N N . ALA A 1 211 ? -17.212 -7.227 -20.806 1.00 36.02 187 ALA A N 1
ATOM 1365 C CA . ALA A 1 211 ? -17.389 -6.838 -19.426 1.00 37.39 187 ALA A CA 1
ATOM 1366 C C . ALA A 1 211 ? -17.702 -8.096 -18.563 1.00 38.04 187 ALA A C 1
ATOM 1367 O O . ALA A 1 211 ? -17.283 -8.180 -17.404 1.00 37.41 187 ALA A O 1
ATOM 1369 N N . GLU A 1 212 ? -18.408 -9.071 -19.144 1.00 38.32 188 GLU A N 1
ATOM 1370 C CA . GLU A 1 212 ? -18.749 -10.313 -18.431 1.00 39.42 188 GLU A CA 1
ATOM 1371 C C . GLU A 1 212 ? -17.576 -11.287 -18.420 1.00 39.13 188 GLU A C 1
ATOM 1372 O O . GLU A 1 212 ? -17.379 -12.014 -17.445 1.00 40.39 188 GLU A O 1
ATOM 1378 N N . VAL A 1 213 ? -16.810 -11.331 -19.509 1.00 38.02 189 VAL A N 1
ATOM 1379 C CA . VAL A 1 213 ? -15.644 -12.215 -19.560 1.00 37.40 189 VAL A CA 1
ATOM 1380 C C . VAL A 1 213 ? -14.669 -11.788 -18.472 1.00 37.39 189 VAL A C 1
ATOM 1381 O O . VAL A 1 213 ? -14.194 -12.615 -17.689 1.00 36.60 189 VAL A O 1
ATOM 1385 N N . ILE A 1 214 ? -14.411 -10.485 -18.407 1.00 36.57 190 ILE A N 1
ATOM 1386 C CA . ILE A 1 214 ? -13.530 -9.917 -17.394 1.00 37.43 190 ILE A CA 1
ATOM 1387 C C . ILE A 1 214 ? -14.084 -10.179 -15.992 1.00 38.18 190 ILE A C 1
ATOM 1388 O O . ILE A 1 214 ? -13.335 -10.407 -15.050 1.00 38.81 190 ILE A O 1
ATOM 1393 N N . LYS A 1 215 ? -15.401 -10.153 -15.864 1.00 39.45 191 LYS A N 1
ATOM 1394 C CA . LYS A 1 215 ? -16.052 -10.405 -14.598 1.00 41.49 191 LYS A CA 1
ATOM 1395 C C . LYS A 1 215 ? -15.551 -11.720 -14.012 1.00 40.89 191 LYS A C 1
ATOM 1396 O O . LYS A 1 215 ? -15.182 -11.775 -12.856 1.00 42.38 191 LYS A O 1
ATOM 1402 N N . TYR A 1 216 ? -15.547 -12.778 -14.813 1.00 39.72 192 TYR A N 1
ATOM 1403 C CA . TYR A 1 216 ? -15.100 -14.077 -14.332 1.00 40.73 192 TYR A CA 1
ATOM 1404 C C . TYR A 1 216 ? -13.697 -14.036 -13.736 1.00 41.85 192 TYR A C 1
ATOM 1405 O O . TYR A 1 216 ? -13.449 -14.657 -12.705 1.00 43.56 192 TYR A O 1
ATOM 1414 N N . GLY A 1 217 ? -12.787 -13.304 -14.375 1.00 42.20 193 GLY A N 1
ATOM 1415 C CA . GLY A 1 217 ? -11.418 -13.170 -13.881 1.00 42.30 193 GLY A CA 1
ATOM 1416 C C . GLY A 1 217 ? -11.353 -12.472 -12.530 1.00 42.63 193 GLY A C 1
ATOM 1417 O O . GLY A 1 217 ? -10.682 -12.926 -11.616 1.00 43.66 193 GLY A O 1
ATOM 1418 N N . ILE A 1 218 ? -12.082 -11.374 -12.398 1.00 42.52 194 ILE A N 1
ATOM 1419 C CA . ILE A 1 218 ? -12.088 -10.593 -11.168 1.00 42.56 194 ILE A CA 1
ATOM 1420 C C . ILE A 1 218 ? -12.628 -11.372 -9.975 1.00 45.54 194 ILE A C 1
ATOM 1421 O O . ILE A 1 218 ? -12.000 -11.431 -8.916 1.00 45.92 194 ILE A O 1
ATOM 1426 N N . ILE A 1 219 ? -13.771 -12.017 -10.160 1.00 47.62 195 ILE A N 1
ATOM 1427 C CA . ILE A 1 219 ? -14.431 -12.669 -9.033 1.00 49.92 195 ILE A CA 1
ATOM 1428 C C . ILE A 1 219 ? -14.051 -14.120 -8.721 1.00 51.27 195 ILE A C 1
ATOM 1429 O O . ILE A 1 219 ? -14.115 -14.509 -7.566 1.00 52.28 195 ILE A O 1
ATOM 1434 N N . TYR A 1 220 ? -13.641 -14.911 -9.713 1.00 51.74 196 TYR A N 1
ATOM 1435 C CA . TYR A 1 220 ? -13.331 -16.322 -9.453 1.00 53.01 196 TYR A CA 1
ATOM 1436 C C . TYR A 1 220 ? -11.946 -16.831 -9.826 1.00 52.84 196 TYR A C 1
ATOM 1437 O O . TYR A 1 220 ? -11.480 -17.786 -9.219 1.00 54.80 196 TYR A O 1
ATOM 1446 N N . ASP A 1 221 ? -11.289 -16.242 -10.818 1.00 51.22 197 ASP A N 1
ATOM 1447 C CA . ASP A 1 221 ? -10.028 -16.809 -11.283 1.00 50.93 197 ASP A CA 1
ATOM 1448 C C . ASP A 1 221 ? -8.926 -15.796 -11.639 1.00 49.93 197 ASP A C 1
ATOM 1449 O O . ASP A 1 221 ? -9.014 -15.063 -12.611 1.00 49.42 197 ASP A O 1
ATOM 1454 N N . SER A 1 222 ? -7.866 -15.821 -10.849 1.00 50.63 198 SER A N 1
ATOM 1455 C CA . SER A 1 222 ? -6.711 -14.943 -11.010 1.00 50.30 198 SER A CA 1
ATOM 1456 C C . SER A 1 222 ? -5.923 -15.198 -12.294 1.00 49.22 198 SER A C 1
ATOM 1457 O O . SER A 1 222 ? -5.554 -14.258 -12.991 1.00 48.54 198 SER A O 1
ATOM 1460 N N . ALA A 1 223 ? -5.646 -16.465 -12.592 1.00 49.80 199 ALA A N 1
ATOM 1461 C CA . ALA A 1 223 ? -4.886 -16.838 -13.802 1.00 50.03 199 ALA A CA 1
ATOM 1462 C C . ALA A 1 223 ? -5.557 -16.345 -15.085 1.00 49.01 199 ALA A C 1
ATOM 1463 O O . ALA A 1 223 ? -4.899 -15.844 -16.002 1.00 48.54 199 ALA A O 1
ATOM 1465 N N . PHE A 1 224 ? -6.874 -16.497 -15.136 1.00 48.47 200 PHE A N 1
ATOM 1466 C CA . PHE A 1 224 ? -7.641 -16.098 -16.295 1.00 47.73 200 PHE A CA 1
ATOM 1467 C C . PHE A 1 224 ? -7.651 -14.586 -16.442 1.00 46.43 200 PHE A C 1
ATOM 1468 O O . PHE A 1 224 ? -7.714 -14.078 -17.556 1.00 46.08 200 PHE A O 1
ATOM 1476 N N . PHE A 1 225 ? -7.595 -13.868 -15.324 1.00 46.20 201 PHE A N 1
ATOM 1477 C CA . PHE A 1 225 ? -7.566 -12.404 -15.372 1.00 45.43 201 PHE A CA 1
ATOM 1478 C C . PHE A 1 225 ? -6.265 -11.984 -16.040 1.00 45.67 201 PHE A C 1
ATOM 1479 O O . PHE A 1 225 ? -6.270 -11.153 -16.941 1.00 45.46 201 PHE A O 1
ATOM 1487 N N . ASP A 1 226 ? -5.161 -12.577 -15.583 1.00 46.72 202 ASP A N 1
ATOM 1488 C CA . ASP A 1 226 ? -3.830 -12.316 -16.130 1.00 47.68 202 ASP A CA 1
ATOM 1489 C C . ASP A 1 226 ? -3.827 -12.616 -17.610 1.00 46.94 202 ASP A C 1
ATOM 1490 O O . ASP A 1 226 ? -3.309 -11.844 -18.409 1.00 47.83 202 ASP A O 1
ATOM 1495 N N . TRP A 1 227 ? -4.410 -13.752 -17.969 1.00 47.16 203 TRP A N 1
ATOM 1496 C CA . TRP A 1 227 ? -4.496 -14.172 -19.361 1.00 47.06 203 TRP A CA 1
ATOM 1497 C C . TRP A 1 227 ? -5.293 -13.152 -20.184 1.00 45.98 203 TRP A C 1
ATOM 1498 O O . TRP A 1 227 ? -4.910 -12.816 -21.305 1.00 46.31 203 TRP A O 1
ATOM 1509 N N . LEU A 1 228 ? -6.396 -12.662 -19.629 1.00 44.83 204 LEU A N 1
ATOM 1510 C CA . LEU A 1 228 ? -7.188 -11.648 -20.313 1.00 45.21 204 LEU A CA 1
ATOM 1511 C C . LEU A 1 228 ? -6.370 -10.369 -20.540 1.00 45.25 204 LEU A C 1
ATOM 1512 O O . LEU A 1 228 ? -6.473 -9.761 -21.597 1.00 44.25 204 LEU A O 1
ATOM 1517 N N . GLU A 1 229 ? -5.575 -9.958 -19.553 1.00 46.90 205 GLU A N 1
ATOM 1518 C CA . GLU A 1 229 ? -4.720 -8.769 -19.716 1.00 48.91 205 GLU A CA 1
ATOM 1519 C C . GLU A 1 229 ? -3.739 -8.941 -20.866 1.00 49.77 205 GLU A C 1
ATOM 1520 O O . GLU A 1 229 ? -3.531 -8.031 -21.664 1.00 50.69 205 GLU A O 1
ATOM 1526 N N . ALA A 1 230 ? -3.123 -10.112 -20.929 1.00 50.32 206 ALA A N 1
ATOM 1527 C CA . ALA A 1 230 ? -2.149 -10.392 -21.967 1.00 50.87 206 ALA A CA 1
ATOM 1528 C C . ALA A 1 230 ? -2.758 -10.476 -23.370 1.00 50.69 206 ALA A C 1
ATOM 1529 O O . ALA A 1 230 ? -2.205 -9.901 -24.303 1.00 50.84 206 ALA A O 1
ATOM 1531 N N . GLN A 1 231 ? -3.909 -11.146 -23.509 1.00 49.69 207 GLN A N 1
ATOM 1532 C CA . GLN A 1 231 ? -4.506 -11.378 -24.832 1.00 49.65 207 GLN A CA 1
ATOM 1533 C C . GLN A 1 231 ? -5.684 -10.497 -25.236 1.00 48.34 207 GLN A C 1
ATOM 1534 O O . GLN A 1 231 ? -6.342 -10.790 -26.236 1.00 47.35 207 GLN A O 1
ATOM 1540 N N . MET A 1 232 ? -5.959 -9.428 -24.497 1.00 48.27 208 MET A N 1
ATOM 1541 C CA . MET A 1 232 ? -7.115 -8.578 -24.822 1.00 47.93 208 MET A CA 1
ATOM 1542 C C . MET A 1 232 ? -7.110 -8.093 -26.273 1.00 48.35 208 MET A C 1
ATOM 1543 O O . MET A 1 232 ? -8.141 -8.092 -26.941 1.00 47.60 208 MET A O 1
ATOM 1548 N N . GLU A 1 233 ? -5.939 -7.714 -26.760 1.00 50.22 209 GLU A N 1
ATOM 1549 C CA . GLU A 1 233 ? -5.797 -7.190 -28.119 1.00 51.69 209 GLU A CA 1
ATOM 1550 C C . GLU A 1 233 ? -6.055 -8.272 -29.182 1.00 49.81 209 GLU A C 1
ATOM 1551 O O . GLU A 1 233 ? -6.629 -7.999 -30.242 1.00 50.53 209 GLU A O 1
ATOM 1557 N N . ALA A 1 234 ? -5.648 -9.499 -28.892 1.00 48.10 210 ALA A N 1
ATOM 1558 C CA . ALA A 1 234 ? -5.901 -10.604 -29.793 1.00 47.13 210 ALA A CA 1
ATOM 1559 C C . ALA A 1 234 ? -7.420 -10.835 -29.856 1.00 46.24 210 ALA A C 1
ATOM 1560 O O . ALA A 1 234 ? -7.991 -11.022 -30.935 1.00 47.40 210 ALA A O 1
ATOM 1562 N N . LEU A 1 235 ? -8.071 -10.807 -28.695 1.00 44.67 211 LEU A N 1
ATOM 1563 C CA . LEU A 1 235 ? -9.516 -10.975 -28.621 1.00 43.17 211 LEU A CA 1
ATOM 1564 C C . LEU A 1 235 ? -10.218 -9.951 -29.495 1.00 42.93 211 LEU A C 1
ATOM 1565 O O . LEU A 1 235 ? -11.117 -10.302 -30.265 1.00 43.58 211 LEU A O 1
ATOM 1570 N N . TYR A 1 236 ? -9.825 -8.686 -29.379 1.00 42.92 212 TYR A N 1
ATOM 1571 C CA . TYR A 1 236 ? -10.433 -7.639 -30.219 1.00 43.11 212 TYR A CA 1
ATOM 1572 C C . TYR A 1 236 ? -10.096 -7.761 -31.710 1.00 43.07 212 TYR A C 1
ATOM 1573 O O . TYR A 1 236 ? -10.834 -7.257 -32.550 1.00 42.57 212 TYR A O 1
ATOM 1582 N N . ALA A 1 237 ? -9.008 -8.454 -32.031 1.00 43.86 213 ALA A N 1
ATOM 1583 C CA . ALA A 1 237 ? -8.641 -8.699 -33.420 1.00 45.23 213 ALA A CA 1
ATOM 1584 C C . ALA A 1 237 ? -9.373 -9.956 -33.903 1.00 45.73 213 ALA A C 1
ATOM 1585 O O . ALA A 1 237 ? -9.153 -10.423 -35.016 1.00 45.69 213 ALA A O 1
ATOM 1587 N N . LEU A 1 238 ? -10.238 -10.493 -33.038 1.00 46.57 214 LEU A N 1
ATOM 1588 C CA . LEU A 1 238 ? -11.048 -11.688 -33.313 1.00 46.64 214 LEU A CA 1
ATOM 1589 C C . LEU A 1 238 ? -10.210 -12.918 -33.634 1.00 48.41 214 LEU A C 1
ATOM 1590 O O . LEU A 1 238 ? -10.535 -13.690 -34.542 1.00 47.58 214 LEU A O 1
ATOM 1595 N N . ASP A 1 239 ? -9.139 -13.103 -32.869 1.00 50.74 215 ASP A N 1
ATOM 1596 C CA . ASP A 1 239 ? -8.264 -14.259 -33.045 1.00 52.73 215 ASP A CA 1
ATOM 1597 C C . ASP A 1 239 ? -9.020 -15.530 -32.666 1.00 52.02 215 ASP A C 1
ATOM 1598 O O . ASP A 1 239 ? -9.537 -15.635 -31.562 1.00 51.16 215 ASP A O 1
ATOM 1603 N N . GLU A 1 240 ? -9.039 -16.508 -33.558 1.00 52.77 216 GLU A N 1
ATOM 1604 C CA . GLU A 1 240 ? -9.783 -17.751 -33.317 1.00 52.92 216 GLU A CA 1
ATOM 1605 C C . GLU A 1 240 ? -9.370 -18.519 -32.050 1.00 52.20 216 GLU A C 1
ATOM 1606 O O . GLU A 1 240 ? -10.231 -18.969 -31.282 1.00 51.21 216 GLU A O 1
ATOM 1612 N N . GLN A 1 241 ? -8.070 -18.657 -31.827 1.00 52.95 217 GLN A N 1
ATOM 1613 C CA . GLN A 1 241 ? -7.577 -19.369 -30.650 1.00 53.62 217 GLN A CA 1
ATOM 1614 C C . GLN A 1 241 ? -7.975 -18.616 -29.389 1.00 50.51 217 GLN A C 1
ATOM 1615 O O . GLN A 1 241 ? -8.487 -19.208 -28.448 1.00 49.67 217 GLN A O 1
ATOM 1621 N N . ALA A 1 242 ? -7.743 -17.307 -29.378 1.00 48.73 218 ALA A N 1
ATOM 1622 C CA . ALA A 1 242 ? -8.101 -16.476 -28.223 1.00 47.20 218 ALA A CA 1
ATOM 1623 C C . ALA A 1 242 ? -9.603 -16.589 -27.880 1.00 45.00 218 ALA A C 1
ATOM 1624 O O . ALA A 1 242 ? -9.965 -16.861 -26.733 1.00 44.35 218 ALA A O 1
ATOM 1626 N N . LEU A 1 243 ? -10.462 -16.390 -28.881 1.00 43.58 219 LEU A N 1
ATOM 1627 C CA . LEU A 1 243 ? -11.906 -16.476 -28.691 1.00 42.28 219 LEU A CA 1
ATOM 1628 C C . LEU A 1 243 ? -12.298 -17.832 -28.114 1.00 42.41 219 LEU A C 1
ATOM 1629 O O . LEU A 1 243 ? -12.969 -17.902 -27.087 1.00 42.26 219 LEU A O 1
ATOM 1634 N N . THR A 1 244 ? -11.855 -18.910 -28.745 1.00 43.35 220 THR A N 1
ATOM 1635 C CA . THR A 1 244 ? -12.186 -20.240 -28.239 1.00 43.70 220 THR A CA 1
ATOM 1636 C C . THR A 1 244 ? -11.771 -20.434 -26.787 1.00 44.20 220 THR A C 1
ATOM 1637 O O . THR A 1 244 ? -12.564 -20.926 -25.990 1.00 43.55 220 THR A O 1
ATOM 1641 N N . TYR A 1 245 ? -10.556 -20.033 -26.426 1.00 45.06 221 TYR A N 1
ATOM 1642 C CA . TYR A 1 245 ? -10.104 -20.224 -25.047 1.00 46.14 221 TYR A CA 1
ATOM 1643 C C . TYR A 1 245 ? -10.888 -19.369 -24.047 1.00 44.66 221 TYR A C 1
ATOM 1644 O O . TYR A 1 245 ? -11.305 -19.864 -22.984 1.00 44.43 221 TYR A O 1
ATOM 1653 N N . ALA A 1 246 ? -11.080 -18.096 -24.385 1.00 41.34 222 ALA A N 1
ATOM 1654 C CA . ALA A 1 246 ? -11.812 -17.183 -23.515 1.00 39.97 222 ALA A CA 1
ATOM 1655 C C . ALA A 1 246 ? -13.243 -17.687 -23.222 1.00 37.96 222 ALA A C 1
ATOM 1656 O O . ALA A 1 246 ? -13.666 -17.782 -22.063 1.00 34.81 222 ALA A O 1
ATOM 1658 N N . ILE A 1 247 ? -13.983 -17.995 -24.281 1.00 36.64 223 ILE A N 1
ATOM 1659 C CA . ILE A 1 247 ? -15.354 -18.451 -24.130 1.00 36.71 223 ILE A CA 1
ATOM 1660 C C . ILE A 1 247 ? -15.404 -19.818 -23.434 1.00 38.35 223 ILE A C 1
ATOM 1661 O O . ILE A 1 247 ? -16.263 -20.034 -22.564 1.00 38.72 223 ILE A O 1
ATOM 1666 N N . ALA A 1 248 ? -14.481 -20.725 -23.776 1.00 38.99 224 ALA A N 1
ATOM 1667 C CA . ALA A 1 248 ? -14.479 -22.058 -23.138 1.00 40.70 224 ALA A CA 1
ATOM 1668 C C . ALA A 1 248 ? -14.203 -21.929 -21.662 1.00 42.02 224 ALA A C 1
ATOM 1669 O O . ALA A 1 248 ? -14.843 -22.601 -20.849 1.00 43.19 224 ALA A O 1
ATOM 1671 N N . ARG A 1 249 ? -13.282 -21.037 -21.310 1.00 43.29 225 ARG A N 1
ATOM 1672 C CA . ARG A 1 249 ? -12.935 -20.838 -19.909 1.00 43.97 225 ARG A CA 1
ATOM 1673 C C . ARG A 1 249 ? -14.111 -20.270 -19.109 1.00 43.79 225 ARG A C 1
ATOM 1674 O O . ARG A 1 249 ? -14.372 -20.713 -17.985 1.00 45.23 225 ARG A O 1
ATOM 1682 N N . CYS A 1 250 ? -14.828 -19.310 -19.687 1.00 43.06 226 CYS A N 1
ATOM 1683 C CA . CYS A 1 250 ? -15.980 -18.722 -19.005 1.00 42.96 226 CYS A CA 1
ATOM 1684 C C . CYS A 1 250 ? -17.032 -19.776 -18.736 1.00 43.30 226 CYS A C 1
ATOM 1685 O O . CYS A 1 250 ? -17.602 -19.804 -17.654 1.00 45.32 226 CYS A O 1
ATOM 1688 N N . CYS A 1 251 ? -17.282 -20.647 -19.713 1.00 43.96 227 CYS A N 1
ATOM 1689 C CA . CYS A 1 251 ? -18.269 -21.722 -19.553 1.00 44.26 227 CYS A CA 1
ATOM 1690 C C . CYS A 1 251 ? -17.843 -22.716 -18.460 1.00 46.00 227 CYS A C 1
ATOM 1691 O O . CYS A 1 251 ? -18.683 -23.179 -17.690 1.00 46.20 227 CYS A O 1
ATOM 1694 N N . GLN A 1 252 ? -16.554 -23.060 -18.411 1.00 47.07 228 GLN A N 1
ATOM 1695 C CA . GLN A 1 252 ? -16.042 -23.970 -17.383 1.00 49.38 228 GLN A CA 1
ATOM 1696 C C . GLN A 1 252 ? -16.251 -23.355 -16.005 1.00 49.67 228 GLN A C 1
ATOM 1697 O O . GLN A 1 252 ? -16.795 -24.000 -15.105 1.00 49.85 228 GLN A O 1
ATOM 1703 N N . ILE A 1 253 ? -15.819 -22.103 -15.846 1.00 49.60 229 ILE A N 1
ATOM 1704 C CA . ILE A 1 253 ? -15.951 -21.408 -14.566 1.00 49.68 229 ILE A CA 1
ATOM 1705 C C . ILE A 1 253 ? -17.396 -21.371 -14.091 1.00 50.46 229 ILE A C 1
ATOM 1706 O O . ILE A 1 253 ? -17.674 -21.722 -12.946 1.00 51.59 229 ILE A O 1
ATOM 1711 N N . LYS A 1 254 ? -18.315 -20.968 -14.966 1.00 50.20 230 LYS A N 1
ATOM 1712 C CA . LYS A 1 254 ? -19.714 -20.885 -14.570 1.00 50.74 230 LYS A CA 1
ATOM 1713 C C . LYS A 1 254 ? -20.254 -22.251 -14.199 1.00 52.14 230 LYS A C 1
ATOM 1714 O O . LYS A 1 254 ? -21.004 -22.374 -13.238 1.00 52.65 230 LYS A O 1
ATOM 1720 N N . ALA A 1 255 ? -19.865 -23.272 -14.956 1.00 53.54 231 ALA A N 1
ATOM 1721 C CA . ALA A 1 255 ? -20.293 -24.640 -14.688 1.00 55.58 231 ALA A CA 1
ATOM 1722 C C . ALA A 1 255 ? -19.894 -25.069 -13.271 1.00 58.64 231 ALA A C 1
ATOM 1723 O O . ALA A 1 255 ? -20.646 -25.782 -12.603 1.00 59.45 231 ALA A O 1
ATOM 1725 N N . GLU A 1 256 ? -18.724 -24.629 -12.807 1.00 61.11 232 GLU A N 1
ATOM 1726 C CA . GLU A 1 256 ? -18.264 -24.982 -11.459 1.00 64.40 232 GLU A CA 1
ATOM 1727 C C . GLU A 1 256 ? -19.033 -24.196 -10.412 1.00 65.12 232 GLU A C 1
ATOM 1728 O O . GLU A 1 256 ? -19.490 -24.757 -9.419 1.00 65.89 232 GLU A O 1
ATOM 1734 N N . VAL A 1 257 ? -19.150 -22.891 -10.631 1.00 65.25 233 VAL A N 1
ATOM 1735 C CA . VAL A 1 257 ? -19.872 -22.014 -9.717 1.00 66.62 233 VAL A CA 1
ATOM 1736 C C . VAL A 1 257 ? -21.291 -22.530 -9.496 1.00 68.98 233 VAL A C 1
ATOM 1737 O O . VAL A 1 257 ? -21.761 -22.597 -8.364 1.00 70.01 233 VAL A O 1
ATOM 1741 N N . VAL A 1 258 ? -21.953 -22.906 -10.586 1.00 70.48 234 VAL A N 1
ATOM 1742 C CA . VAL A 1 258 ? -23.319 -23.421 -10.540 1.00 72.35 234 VAL A CA 1
ATOM 1743 C C . VAL A 1 258 ? -23.423 -24.759 -9.804 1.00 76.24 234 VAL A C 1
ATOM 1744 O O . VAL A 1 258 ? -24.286 -24.930 -8.938 1.00 77.37 234 VAL A O 1
ATOM 1748 N N . ALA A 1 259 ? -22.555 -25.704 -10.153 1.00 79.15 235 ALA A N 1
ATOM 1749 C CA . ALA A 1 259 ? -22.563 -27.017 -9.512 1.00 82.67 235 ALA A CA 1
ATOM 1750 C C . ALA A 1 259 ? -22.217 -26.882 -8.028 1.00 86.47 235 ALA A C 1
ATOM 1751 O O . ALA A 1 259 ? -22.700 -27.645 -7.199 1.00 88.16 235 ALA A O 1
ATOM 1753 N N . GLN A 1 260 ? -21.385 -25.897 -7.706 1.00 89.42 236 GLN A N 1
ATOM 1754 C CA . GLN A 1 260 ? -20.969 -25.639 -6.331 1.00 93.06 236 GLN A CA 1
ATOM 1755 C C . GLN A 1 260 ? -22.069 -24.907 -5.543 1.00 95.14 236 GLN A C 1
ATOM 1756 O O . GLN A 1 260 ? -22.127 -25.004 -4.314 1.00 96.75 236 GLN A O 1
ATOM 1762 N N . ASP A 1 261 ? -22.945 -24.194 -6.255 1.00 96.26 237 ASP A N 1
ATOM 1763 C CA . ASP A 1 261 ? -24.044 -23.446 -5.629 1.00 98.17 237 ASP A CA 1
ATOM 1764 C C . ASP A 1 261 ? -25.147 -24.407 -5.172 1.00 100.60 237 ASP A C 1
ATOM 1765 O O . ASP A 1 261 ? -25.848 -24.124 -4.198 1.00 101.59 237 ASP A O 1
ATOM 1770 N N . GLU A 1 262 ? -25.301 -25.531 -5.885 1.00 102.14 238 GLU A N 1
ATOM 1771 C CA . GLU A 1 262 ? -26.294 -26.562 -5.530 1.00 104.35 238 GLU A CA 1
ATOM 1772 C C . GLU A 1 262 ? -25.932 -27.124 -4.150 1.00 106.91 238 GLU A C 1
ATOM 1773 O O . GLU A 1 262 ? -26.809 -27.502 -3.371 1.00 107.87 238 GLU A O 1
ATOM 1779 N N . LYS A 1 263 ? -24.625 -27.189 -3.879 1.00 108.24 239 LYS A N 1
ATOM 1780 C CA . LYS A 1 263 ? -24.093 -27.603 -2.580 1.00 110.70 239 LYS A CA 1
ATOM 1781 C C . LYS A 1 263 ? -23.915 -26.343 -1.727 1.00 110.74 239 LYS A C 1
ATOM 1782 O O . LYS A 1 263 ? -23.457 -26.404 -0.588 1.00 112.27 239 LYS A O 1
ATOM 1788 N N . GLY A 1 266 ? -25.646 -18.370 -2.645 1.00 77.45 242 GLY A N 1
ATOM 1789 C CA . GLY A 1 266 ? -24.319 -18.466 -2.048 1.00 77.93 242 GLY A CA 1
ATOM 1790 C C . GLY A 1 266 ? -23.226 -17.937 -2.969 1.00 76.39 242 GLY A C 1
ATOM 1791 O O . GLY A 1 266 ? -23.111 -16.726 -3.177 1.00 76.83 242 GLY A O 1
ATOM 1792 N N . ILE A 1 267 ? -22.435 -18.851 -3.531 1.00 75.00 243 ILE A N 1
ATOM 1793 C CA . ILE A 1 267 ? -21.321 -18.499 -4.422 1.00 72.71 243 ILE A CA 1
ATOM 1794 C C . ILE A 1 267 ? -21.775 -17.970 -5.796 1.00 69.77 243 ILE A C 1
ATOM 1795 O O . ILE A 1 267 ? -21.076 -17.176 -6.420 1.00 67.82 243 ILE A O 1
ATOM 1800 N N . ARG A 1 268 ? -22.941 -18.410 -6.261 1.00 68.05 244 ARG A N 1
ATOM 1801 C CA . ARG A 1 268 ? -23.461 -17.975 -7.555 1.00 65.61 244 ARG A CA 1
ATOM 1802 C C . ARG A 1 268 ? -23.809 -16.477 -7.564 1.00 63.96 244 ARG A C 1
ATOM 1803 O O . ARG A 1 268 ? -23.763 -15.827 -8.610 1.00 62.61 244 ARG A O 1
ATOM 1811 N N . ALA A 1 269 ? -24.142 -15.937 -6.396 1.00 63.68 245 ALA A N 1
ATOM 1812 C CA . ALA A 1 269 ? -24.513 -14.528 -6.259 1.00 62.91 245 ALA A CA 1
ATOM 1813 C C . ALA A 1 269 ? -23.340 -13.569 -6.537 1.00 61.71 245 ALA A C 1
ATOM 1814 O O . ALA A 1 269 ? -23.545 -12.383 -6.808 1.00 60.93 245 ALA A O 1
ATOM 1816 N N . LEU A 1 270 ? -22.116 -14.087 -6.472 1.00 61.13 246 LEU A N 1
ATOM 1817 C CA . LEU A 1 270 ? -20.933 -13.280 -6.732 1.00 60.89 246 LEU A CA 1
ATOM 1818 C C . LEU A 1 270 ? -20.882 -12.831 -8.201 1.00 59.64 246 LEU A C 1
ATOM 1819 O O . LEU A 1 270 ? -20.130 -11.925 -8.549 1.00 58.33 246 LEU A O 1
ATOM 1824 N N . LEU A 1 271 ? -21.693 -13.465 -9.051 1.00 58.92 247 LEU A N 1
ATOM 1825 C CA . LEU A 1 271 ? -21.774 -13.099 -10.461 1.00 57.52 247 LEU A CA 1
ATOM 1826 C C . LEU A 1 271 ? -22.399 -11.716 -10.661 1.00 56.52 247 LEU A C 1
ATOM 1827 O O . LEU A 1 271 ? -22.372 -11.181 -11.756 1.00 55.20 247 LEU A O 1
ATOM 1832 N N . ASN A 1 272 ? -22.981 -11.154 -9.607 1.00 57.16 248 ASN A N 1
ATOM 1833 C CA . ASN A 1 272 ? -23.609 -9.829 -9.680 1.00 57.12 248 ASN A CA 1
ATOM 1834 C C . ASN A 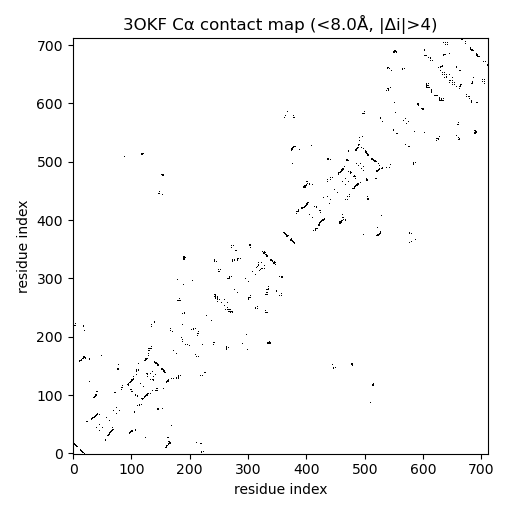1 272 ? -22.667 -8.649 -9.446 1.00 54.90 248 ASN A C 1
ATOM 1835 O O . ASN A 1 272 ? -23.122 -7.531 -9.211 1.00 53.42 248 ASN A O 1
ATOM 1840 N N . LEU A 1 273 ? -21.365 -8.892 -9.512 1.00 53.16 249 LEU A N 1
ATOM 1841 C CA . LEU A 1 273 ? -20.408 -7.816 -9.337 1.00 53.43 249 LEU A CA 1
ATOM 1842 C C . LEU A 1 273 ? -20.759 -6.658 -10.282 1.00 53.25 249 LEU A C 1
ATOM 1843 O O . LEU A 1 273 ? -20.759 -6.831 -11.500 1.00 52.06 249 LEU A O 1
ATOM 1848 N N . GLY A 1 274 ? -21.114 -5.507 -9.701 1.00 54.48 250 GLY A N 1
ATOM 1849 C CA . GLY A 1 274 ? -21.450 -4.301 -10.467 1.00 55.71 250 GLY A CA 1
ATOM 1850 C C . GLY A 1 274 ? -22.909 -4.052 -10.832 1.00 57.40 250 GLY A C 1
ATOM 1851 O O . GLY A 1 274 ? -23.258 -2.929 -11.209 1.00 56.91 250 GLY A O 1
ATOM 1852 N N . HIS A 1 275 ? -23.759 -5.078 -10.713 1.00 58.95 251 HIS A N 1
ATOM 1853 C CA . HIS A 1 275 ? -25.193 -4.978 -11.074 1.00 60.50 251 HIS A CA 1
ATOM 1854 C C . HIS A 1 275 ? -26.000 -3.924 -10.299 1.00 59.88 251 HIS A C 1
ATOM 1855 O O . HIS A 1 275 ? -26.894 -3.292 -10.860 1.00 59.89 251 HIS A O 1
ATOM 1862 N N . THR A 1 276 ? -25.698 -3.749 -9.019 1.00 60.98 252 THR A N 1
ATOM 1863 C CA . THR A 1 276 ? -26.361 -2.735 -8.196 1.00 61.32 252 THR A CA 1
ATOM 1864 C C . THR A 1 276 ? -26.153 -1.334 -8.800 1.00 59.74 252 THR A C 1
ATOM 1865 O O . THR A 1 276 ? -27.115 -0.639 -9.146 1.00 60.33 252 THR A O 1
ATOM 1869 N N . PHE A 1 277 ? -24.890 -0.919 -8.906 1.00 56.49 253 PHE A N 1
ATOM 1870 C CA . PHE A 1 277 ? -24.563 0.364 -9.497 1.00 54.26 253 PHE A CA 1
ATOM 1871 C C . PHE A 1 277 ? -25.044 0.373 -10.923 1.00 53.32 253 PHE A C 1
ATOM 1872 O O . PHE A 1 277 ? -25.553 1.382 -11.419 1.00 52.43 253 PHE A O 1
ATOM 1880 N N . GLY A 1 278 ? -24.865 -0.772 -11.574 1.00 52.66 254 GLY A N 1
ATOM 1881 C CA . GLY A 1 278 ? -25.242 -0.966 -12.963 1.00 52.50 254 GLY A CA 1
ATOM 1882 C C . GLY A 1 278 ? -26.685 -0.680 -13.283 1.00 52.81 254 GLY A C 1
ATOM 1883 O O . GLY A 1 278 ? -26.971 0.085 -14.195 1.00 52.51 254 GLY A O 1
ATOM 1884 N N A HIS A 1 279 ? -27.601 -1.296 -12.539 0.50 53.72 255 HIS A N 1
ATOM 1885 N N B HIS A 1 279 ? -27.594 -1.312 -12.545 0.50 53.87 255 HIS A N 1
ATOM 1886 C CA A HIS A 1 279 ? -29.034 -1.101 -12.785 0.50 55.10 255 HIS A CA 1
ATOM 1887 C CA B HIS A 1 279 ? -29.028 -1.121 -12.773 0.50 55.36 255 HIS A CA 1
ATOM 1888 C C A HIS A 1 279 ? -29.434 0.350 -12.556 0.50 55.21 255 HIS A C 1
ATOM 1889 C C B HIS A 1 279 ? -29.444 0.333 -12.539 0.50 55.36 255 HIS A C 1
ATOM 1890 O O A HIS A 1 279 ? -30.334 0.863 -13.224 0.50 55.92 255 HIS A O 1
ATOM 1891 O O B HIS A 1 279 ? -30.364 0.832 -13.191 0.50 56.11 255 HIS A O 1
ATOM 1904 N N . ALA A 1 280 ? -28.748 1.008 -11.623 1.00 54.38 256 ALA A N 1
ATOM 1905 C CA . ALA A 1 280 ? -29.012 2.409 -11.316 1.00 54.34 256 ALA A CA 1
ATOM 1906 C C . ALA A 1 280 ? -28.709 3.267 -12.547 1.00 55.00 256 ALA A C 1
ATOM 1907 O O . ALA A 1 280 ? -29.437 4.211 -12.854 1.00 55.52 256 ALA A O 1
ATOM 1909 N N . ILE A 1 281 ? -27.633 2.923 -13.252 1.00 54.57 257 ILE A N 1
ATOM 1910 C CA . ILE A 1 281 ? -27.253 3.633 -14.459 1.00 54.31 257 ILE A CA 1
ATOM 1911 C C . ILE A 1 281 ? -28.270 3.344 -15.550 1.00 57.32 257 ILE A C 1
ATOM 1912 O O . ILE A 1 281 ? -28.761 4.266 -16.205 1.00 58.68 257 ILE A O 1
ATOM 1917 N N . GLU A 1 282 ? -28.595 2.067 -15.740 1.00 59.20 258 GLU A N 1
ATOM 1918 C CA . GLU A 1 282 ? -29.566 1.675 -16.755 1.00 61.40 258 GLU A CA 1
ATOM 1919 C C . GLU A 1 282 ? -30.924 2.309 -16.520 1.00 63.20 258 GLU A C 1
ATOM 1920 O O . GLU A 1 282 ? -31.558 2.776 -17.458 1.00 64.76 258 GLU A O 1
ATOM 1926 N N . ALA A 1 283 ? -31.372 2.311 -15.268 1.00 64.47 259 ALA A N 1
ATOM 1927 C CA . ALA A 1 283 ? -32.667 2.896 -14.917 1.00 66.40 259 ALA A CA 1
ATOM 1928 C C . ALA A 1 283 ? -32.665 4.402 -15.198 1.00 67.72 259 ALA A C 1
ATOM 1929 O O . ALA A 1 283 ? -33.583 4.931 -15.834 1.00 69.47 259 ALA A O 1
ATOM 1931 N N . HIS A 1 284 ? -31.609 5.075 -14.757 1.00 67.72 260 HIS A N 1
ATOM 1932 C CA . HIS A 1 284 ? -31.478 6.513 -14.951 1.00 68.99 260 HIS A CA 1
ATOM 1933 C C . HIS A 1 284 ? -31.355 6.923 -16.430 1.00 70.72 260 HIS A C 1
ATOM 1934 O O . HIS A 1 284 ? -32.074 7.810 -16.888 1.00 71.83 260 HIS A O 1
ATOM 1941 N N . MET A 1 285 ? -30.469 6.261 -17.174 1.00 71.77 261 MET A N 1
ATOM 1942 C CA . MET A 1 285 ? -30.216 6.613 -18.583 1.00 73.38 261 MET A CA 1
ATOM 1943 C C . MET A 1 285 ? -31.343 6.292 -19.569 1.00 75.31 261 MET A C 1
ATOM 1944 O O . MET A 1 285 ? -31.350 6.819 -20.678 1.00 76.46 261 MET A O 1
ATOM 1949 N N . GLY A 1 286 ? -32.265 5.409 -19.194 1.00 76.40 262 GLY A N 1
ATOM 1950 C CA . GLY A 1 286 ? -33.395 5.076 -20.062 1.00 78.60 262 GLY A CA 1
ATOM 1951 C C . GLY A 1 286 ? -33.202 3.848 -20.934 1.00 79.88 262 GLY A C 1
ATOM 1952 O O . GLY A 1 286 ? -32.076 3.431 -21.212 1.00 78.94 262 GLY A O 1
ATOM 1953 N N . TYR A 1 287 ? -34.324 3.296 -21.394 1.00 81.95 263 TYR A N 1
ATOM 1954 C CA . TYR A 1 287 ? -34.331 2.084 -22.215 1.00 83.04 263 TYR A CA 1
ATOM 1955 C C . TYR A 1 287 ? -33.298 2.061 -23.343 1.00 82.94 263 TYR A C 1
ATOM 1956 O O . TYR A 1 287 ? -33.246 2.971 -24.178 1.00 84.24 263 TYR A O 1
ATOM 1965 N N . GLY A 1 288 ? -32.488 0.999 -23.342 1.00 81.18 264 GLY A N 1
ATOM 1966 C CA . GLY A 1 288 ? -31.485 0.727 -24.377 1.00 79.48 264 GLY A CA 1
ATOM 1967 C C . GLY A 1 288 ? -30.604 1.864 -24.839 1.00 78.09 264 GLY A C 1
ATOM 1968 O O . GLY A 1 288 ? -30.298 1.969 -26.029 1.00 78.62 264 GLY A O 1
ATOM 1969 N N . ASN A 1 289 ? -30.204 2.716 -23.901 1.00 75.28 265 ASN A N 1
ATOM 1970 C CA . ASN A 1 289 ? -29.315 3.828 -24.192 1.00 73.79 265 ASN A CA 1
ATOM 1971 C C . ASN A 1 289 ? -27.911 3.296 -23.919 1.00 69.51 265 ASN A C 1
ATOM 1972 O O . ASN A 1 289 ? -27.043 3.331 -24.782 1.00 69.01 265 ASN A O 1
ATOM 1977 N N . TRP A 1 290 ? -27.712 2.802 -22.702 1.00 65.19 266 TRP A N 1
ATOM 1978 C CA . TRP A 1 290 ? -26.479 2.147 -22.303 1.00 61.49 266 TRP A CA 1
ATOM 1979 C C . TRP A 1 290 ? -26.731 0.658 -22.445 1.00 59.37 266 TRP A C 1
ATOM 1980 O O . TRP A 1 290 ? -27.808 0.185 -22.091 1.00 60.63 266 TRP A O 1
ATOM 1991 N N . LEU A 1 291 ? -25.778 -0.088 -22.990 1.00 55.99 267 LEU A N 1
ATOM 1992 C CA . LEU A 1 291 ? -25.947 -1.533 -23.078 1.00 53.17 267 LEU A CA 1
ATOM 1993 C C . LEU A 1 291 ? -25.702 -2.084 -21.675 1.00 50.59 267 LEU A C 1
ATOM 1994 O O . LEU A 1 291 ? -24.966 -1.483 -20.889 1.00 49.24 267 LEU A O 1
ATOM 1999 N N . HIS A 1 292 ? -26.324 -3.214 -21.350 1.00 49.11 268 HIS A N 1
ATOM 2000 C CA . HIS A 1 292 ? -26.170 -3.793 -20.020 1.00 47.76 268 HIS A CA 1
ATOM 2001 C C . HIS A 1 292 ? -24.697 -3.964 -19.620 1.00 46.01 268 HIS A C 1
ATOM 2002 O O . HIS A 1 292 ? -24.308 -3.634 -18.495 1.00 42.97 268 HIS A O 1
ATOM 2009 N N . GLY A 1 293 ? -23.896 -4.491 -20.544 1.00 45.80 269 GLY A N 1
ATOM 2010 C CA . GLY A 1 293 ? -22.469 -4.689 -20.312 1.00 44.97 269 GLY A CA 1
ATOM 2011 C C . GLY A 1 293 ? -21.747 -3.384 -20.018 1.00 44.66 269 GLY A C 1
ATOM 2012 O O . GLY A 1 293 ? -20.808 -3.370 -19.241 1.00 43.91 269 GLY A O 1
ATOM 2013 N N . GLU A 1 294 ? -22.182 -2.289 -20.645 1.00 45.30 270 GLU A N 1
ATOM 2014 C CA . GLU A 1 294 ? -21.586 -0.972 -20.406 1.00 45.35 270 GLU A CA 1
ATOM 2015 C C . GLU A 1 294 ? -21.874 -0.504 -18.994 1.00 45.17 270 GLU A C 1
ATOM 2016 O O . GLU A 1 294 ? -20.968 -0.090 -18.282 1.00 45.32 270 GLU A O 1
ATOM 2022 N N . ALA A 1 295 ? -23.135 -0.578 -18.578 1.00 46.85 271 ALA A N 1
ATOM 2023 C CA . ALA A 1 295 ? -23.497 -0.185 -17.215 1.00 47.22 271 ALA A CA 1
ATOM 2024 C C . ALA A 1 295 ? -22.769 -1.074 -16.204 1.00 47.38 271 ALA A C 1
ATOM 2025 O O . ALA A 1 295 ? -22.363 -0.609 -15.124 1.00 47.47 271 ALA A O 1
ATOM 2027 N N . VAL A 1 296 ? -22.593 -2.348 -16.561 1.00 47.91 272 VAL A N 1
ATOM 2028 C CA . VAL A 1 296 ? -21.897 -3.306 -15.688 1.00 48.24 272 VAL A CA 1
ATOM 2029 C C . VAL A 1 296 ? -20.426 -2.944 -15.532 1.00 47.35 272 VAL A C 1
ATOM 2030 O O . VAL A 1 296 ? -19.847 -3.115 -14.461 1.00 46.23 272 VAL A O 1
ATOM 2034 N N . SER A 1 297 ? -19.825 -2.463 -16.615 1.00 47.93 273 SER A N 1
ATOM 2035 C CA . SER A 1 297 ? -18.425 -2.064 -16.592 1.00 47.86 273 SER A CA 1
ATOM 2036 C C . SER A 1 297 ? -18.216 -0.891 -15.651 1.00 47.78 273 SER A C 1
ATOM 2037 O O . SER A 1 297 ? -17.366 -0.953 -14.763 1.00 48.52 273 SER A O 1
ATOM 2040 N N . ALA A 1 298 ? -18.979 0.183 -15.835 1.00 47.80 274 ALA A N 1
ATOM 2041 C CA . ALA A 1 298 ? -18.824 1.345 -14.954 1.00 46.98 274 ALA A CA 1
ATOM 2042 C C . ALA A 1 298 ? -19.223 0.945 -13.536 1.00 46.41 274 ALA A C 1
ATOM 2043 O O . ALA A 1 298 ? -18.632 1.415 -12.569 1.00 46.11 274 ALA A O 1
ATOM 2045 N N . GLY A 1 299 ? -20.216 0.055 -13.418 1.00 46.01 275 GLY A N 1
ATOM 2046 C CA . GLY A 1 299 ? -20.656 -0.433 -12.115 1.00 44.88 275 GLY A CA 1
ATOM 2047 C C . GLY A 1 299 ? -19.541 -1.199 -11.424 1.00 45.10 275 GLY A C 1
ATOM 2048 O O . GLY A 1 299 ? -19.302 -1.048 -10.204 1.00 46.64 275 GLY 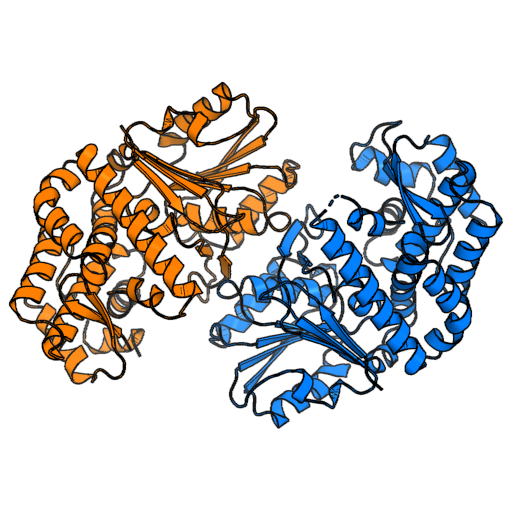A O 1
ATOM 2049 N N . THR A 1 300 ? -18.840 -2.019 -12.201 1.00 44.26 276 THR A N 1
ATOM 2050 C CA . THR A 1 300 ? -17.724 -2.807 -11.670 1.00 44.02 276 THR A CA 1
ATOM 2051 C C . THR A 1 300 ? -16.614 -1.912 -11.137 1.00 43.84 276 THR A C 1
ATOM 2052 O O . THR A 1 300 ? -16.024 -2.192 -10.097 1.00 43.90 276 THR A O 1
ATOM 2056 N N . VAL A 1 301 ? -16.354 -0.823 -11.842 1.00 44.69 277 VAL A N 1
ATOM 2057 C CA . VAL A 1 301 ? -15.322 0.120 -11.429 1.00 45.67 277 VAL A CA 1
ATOM 2058 C C . VAL A 1 301 ? -15.735 0.805 -10.124 1.00 46.47 277 VAL A C 1
ATOM 2059 O O . VAL A 1 301 ? -14.920 0.972 -9.220 1.00 46.11 277 VAL A O 1
ATOM 2063 N N . MET A 1 302 ? -17.014 1.141 -9.994 1.00 48.14 278 MET A N 1
ATOM 2064 C CA . MET A 1 302 ? -17.504 1.764 -8.758 1.00 49.01 278 MET A CA 1
ATOM 2065 C C . MET A 1 302 ? -17.430 0.761 -7.602 1.00 49.05 278 MET A C 1
ATOM 2066 O O . MET A 1 302 ? -17.076 1.116 -6.474 1.00 48.48 278 MET A O 1
ATOM 2071 N N . ALA A 1 303 ? -17.758 -0.494 -7.891 1.00 48.41 279 ALA A N 1
ATOM 2072 C CA . ALA A 1 303 ? -17.701 -1.531 -6.871 1.00 48.66 279 ALA A CA 1
ATOM 2073 C C . ALA A 1 303 ? -16.251 -1.701 -6.448 1.00 48.21 279 ALA A C 1
ATOM 2074 O O . ALA A 1 303 ? -15.943 -1.723 -5.267 1.00 48.37 279 ALA A O 1
ATOM 2076 N N . ALA A 1 304 ? -15.361 -1.801 -7.424 1.00 49.01 280 ALA A N 1
ATOM 2077 C CA . ALA A 1 304 ? -13.938 -1.958 -7.144 1.00 50.22 280 ALA A CA 1
ATOM 2078 C C . ALA A 1 304 ? -13.391 -0.811 -6.294 1.00 51.85 280 ALA A C 1
ATOM 2079 O O . ALA A 1 304 ? -12.596 -1.042 -5.374 1.00 54.11 280 ALA A O 1
ATOM 2081 N N . LYS A 1 305 ? -13.801 0.421 -6.586 1.00 52.55 281 LYS A N 1
ATOM 2082 C CA . LYS A 1 305 ? -13.313 1.563 -5.807 1.00 53.56 281 LYS A CA 1
ATOM 2083 C C . LYS A 1 305 ? -13.861 1.509 -4.381 1.00 53.79 281 LYS A C 1
ATOM 2084 O O . LYS A 1 305 ? -13.125 1.727 -3.414 1.00 54.56 281 LYS A O 1
ATOM 2090 N N . THR A 1 306 ? -15.154 1.219 -4.250 1.00 53.76 282 THR A N 1
ATOM 2091 C CA . THR A 1 306 ? -15.781 1.102 -2.932 1.00 53.57 282 THR A CA 1
ATOM 2092 C C . THR A 1 306 ? -15.021 0.063 -2.119 1.00 54.41 282 THR A C 1
ATOM 2093 O O . THR A 1 306 ? -14.817 0.217 -0.907 1.00 54.54 282 THR A O 1
ATOM 2097 N N . ALA A 1 307 ? -14.599 -0.995 -2.804 1.00 54.24 283 ALA A N 1
ATOM 2098 C CA . ALA A 1 307 ? -13.856 -2.066 -2.176 1.00 55.52 283 ALA A CA 1
ATOM 2099 C C . ALA A 1 307 ? -12.498 -1.560 -1.713 1.00 56.34 283 ALA A C 1
ATOM 2100 O O . ALA A 1 307 ? -12.052 -1.911 -0.632 1.00 56.40 283 ALA A O 1
ATOM 2102 N N . GLN A 1 308 ? -11.860 -0.724 -2.531 1.00 57.36 284 GLN A N 1
ATOM 2103 C CA . GLN A 1 308 ? -10.537 -0.172 -2.212 1.00 59.66 284 GLN A CA 1
ATOM 2104 C C . GLN A 1 308 ? -10.601 0.702 -0.960 1.00 60.74 284 GLN A C 1
ATOM 2105 O O . GLN A 1 308 ? -9.781 0.563 -0.054 1.00 61.78 284 GLN A O 1
ATOM 2111 N N . LEU A 1 309 ? -11.607 1.564 -0.891 1.00 60.88 285 LEU A N 1
ATOM 2112 C CA . LEU A 1 309 ? -11.788 2.435 0.267 1.00 61.26 285 LEU A CA 1
ATOM 2113 C C . LEU A 1 309 ? -12.068 1.644 1.542 1.00 62.40 285 LEU A C 1
ATOM 2114 O O . LEU A 1 309 ? -11.643 2.044 2.623 1.00 64.32 285 LEU A O 1
ATOM 2119 N N . GLN A 1 310 ? -12.776 0.524 1.419 1.00 63.01 286 GLN A N 1
ATOM 2120 C CA . GLN A 1 310 ? -13.075 -0.328 2.577 1.00 64.08 286 GLN A CA 1
ATOM 2121 C C . GLN A 1 310 ? -11.889 -1.219 2.939 1.00 64.70 286 GLN A C 1
ATOM 2122 O O . GLN A 1 310 ? -11.960 -1.982 3.898 1.00 65.75 286 GLN A O 1
ATOM 2128 N N . GLY A 1 311 ? -10.809 -1.132 2.165 1.00 64.30 287 GLY A N 1
ATOM 2129 C CA . GLY A 1 311 ? -9.623 -1.947 2.403 1.00 64.54 287 GLY A CA 1
ATOM 2130 C C . GLY A 1 311 ? -9.728 -3.369 1.866 1.00 63.96 287 GLY A C 1
ATOM 2131 O O . GLY A 1 311 ? -8.833 -4.183 2.086 1.00 65.01 287 GLY A O 1
ATOM 2132 N N . LEU A 1 312 ? -10.813 -3.680 1.161 1.00 62.60 288 LEU A N 1
ATOM 2133 C CA . LEU A 1 312 ? -11.005 -5.023 0.617 1.00 61.60 288 LEU A CA 1
ATOM 2134 C C . LEU A 1 312 ? -10.009 -5.353 -0.512 1.00 60.43 288 LEU A C 1
ATOM 2135 O O . LEU A 1 312 ? -9.668 -6.516 -0.707 1.00 60.25 288 LEU A O 1
ATOM 2140 N N . ILE A 1 313 ? -9.561 -4.340 -1.252 1.00 59.65 289 ILE A N 1
ATOM 2141 C CA . ILE A 1 313 ? -8.536 -4.514 -2.300 1.00 58.68 289 ILE A CA 1
ATOM 2142 C C . ILE A 1 313 ? -7.571 -3.333 -2.170 1.00 58.84 289 ILE A C 1
ATOM 2143 O O . ILE A 1 313 ? -7.879 -2.377 -1.475 1.00 57.77 289 ILE A O 1
ATOM 2148 N N . ASP A 1 314 ? -6.410 -3.393 -2.821 1.00 59.65 290 ASP A N 1
ATOM 2149 C CA . ASP A 1 314 ? -5.475 -2.269 -2.760 1.00 61.04 290 ASP A CA 1
ATOM 2150 C C . ASP A 1 314 ? -5.515 -1.437 -4.047 1.00 59.93 290 ASP A C 1
ATOM 2151 O O . ASP A 1 314 ? -6.110 -1.847 -5.065 1.00 58.89 290 ASP A O 1
ATOM 2156 N N . ALA A 1 315 ? -4.872 -0.273 -3.983 1.00 59.45 291 ALA A N 1
ATOM 2157 C CA . ALA A 1 315 ? -4.813 0.668 -5.097 1.00 58.94 291 ALA A CA 1
ATOM 2158 C C . ALA A 1 315 ? -4.362 0.056 -6.430 1.00 58.58 291 ALA A C 1
ATOM 2159 O O . ALA A 1 315 ? -4.974 0.313 -7.471 1.00 58.55 291 ALA A O 1
ATOM 2161 N N . SER A 1 316 ? -3.294 -0.733 -6.420 1.00 58.45 292 SER A N 1
ATOM 2162 C CA . SER A 1 316 ? -2.802 -1.316 -7.672 1.00 58.25 292 SER A CA 1
ATOM 2163 C C . SER A 1 316 ? -3.801 -2.311 -8.252 1.00 55.58 292 SER A C 1
ATOM 2164 O O . SER A 1 316 ? -3.912 -2.450 -9.469 1.00 55.32 292 SER A O 1
ATOM 2167 N N . GLN A 1 317 ? -4.537 -2.990 -7.384 1.00 54.41 293 GLN A N 1
ATOM 2168 C CA . GLN A 1 317 ? -5.535 -3.952 -7.833 1.00 53.66 293 GLN A CA 1
ATOM 2169 C C . GLN A 1 317 ? -6.697 -3.206 -8.473 1.00 52.15 293 GLN A C 1
ATOM 2170 O O . GLN A 1 317 ? -7.226 -3.632 -9.495 1.00 50.66 293 GLN A O 1
ATOM 2176 N N . PHE A 1 318 ? -7.068 -2.071 -7.893 1.00 51.83 294 PHE A N 1
ATOM 2177 C CA . PHE A 1 318 ? -8.125 -1.260 -8.473 1.00 51.20 294 PHE A CA 1
ATOM 2178 C C . PHE A 1 318 ? -7.748 -0.775 -9.865 1.00 51.15 294 PHE A C 1
ATOM 2179 O O . PHE A 1 318 ? -8.586 -0.739 -10.770 1.00 50.92 294 PHE A O 1
ATOM 2187 N N . GLU A 1 319 ? -6.481 -0.407 -10.029 1.00 51.70 295 GLU A N 1
ATOM 2188 C CA . GLU A 1 319 ? -5.974 0.089 -11.306 1.00 52.26 295 GLU A CA 1
ATOM 2189 C C . GLU A 1 319 ? -5.915 -0.979 -12.406 1.00 50.89 295 GLU A C 1
ATOM 2190 O O . GLU A 1 319 ? -6.125 -0.675 -13.581 1.00 50.73 295 GLU A O 1
ATOM 2196 N N . ARG A 1 320 ? -5.617 -2.224 -12.051 1.00 50.14 296 ARG A N 1
ATOM 2197 C CA . ARG A 1 320 ? -5.568 -3.282 -13.072 1.00 49.49 296 ARG A CA 1
ATOM 2198 C C . ARG A 1 320 ? -6.967 -3.537 -13.616 1.00 47.70 296 ARG A C 1
ATOM 2199 O O . ARG A 1 320 ? -7.138 -3.810 -14.808 1.00 47.10 296 ARG A O 1
ATOM 2207 N N . ILE A 1 321 ? -7.960 -3.434 -12.735 1.00 46.34 297 ILE A N 1
ATOM 2208 C CA . ILE A 1 321 ? -9.360 -3.615 -13.115 1.00 45.58 297 ILE A CA 1
ATOM 2209 C C . ILE A 1 321 ? -9.774 -2.462 -14.026 1.00 45.61 297 ILE A C 1
ATOM 2210 O O . ILE A 1 321 ? -10.343 -2.675 -15.108 1.00 45.71 297 ILE A O 1
ATOM 2215 N N . LEU A 1 322 ? -9.457 -1.246 -13.587 1.00 45.22 298 LEU A N 1
ATOM 2216 C CA . LEU A 1 322 ? -9.729 -0.045 -14.367 1.00 45.59 298 LEU A CA 1
ATOM 2217 C C . LEU A 1 322 ? -9.052 -0.143 -15.727 1.00 45.09 298 LEU A C 1
ATOM 2218 O O . LEU A 1 322 ? -9.682 0.072 -16.767 1.00 45.83 298 LEU A O 1
ATOM 2223 N N . ALA A 1 323 ? -7.774 -0.504 -15.710 1.00 44.50 299 ALA A N 1
ATOM 2224 C CA . ALA A 1 323 ? -6.973 -0.609 -16.939 1.00 45.14 299 ALA A CA 1
ATOM 2225 C C . ALA A 1 323 ? -7.460 -1.653 -17.943 1.00 43.81 299 ALA A C 1
ATOM 2226 O O . ALA A 1 323 ? -7.462 -1.398 -19.140 1.00 45.07 299 ALA A O 1
ATOM 2228 N N . ILE A 1 324 ? -7.880 -2.819 -17.469 1.00 43.40 300 ILE A N 1
ATOM 2229 C CA . ILE A 1 324 ? -8.326 -3.878 -18.383 1.00 42.82 300 ILE A CA 1
ATOM 2230 C C . ILE A 1 324 ? -9.677 -3.532 -19.030 1.00 42.84 300 ILE A C 1
ATOM 2231 O O . ILE A 1 324 ? -9.901 -3.837 -20.205 1.00 43.12 300 ILE A O 1
ATOM 2236 N N . LEU A 1 325 ? -10.560 -2.877 -18.273 1.00 42.94 301 LEU A N 1
ATOM 2237 C CA . LEU A 1 325 ? -11.876 -2.455 -18.803 1.00 42.44 301 LEU A CA 1
ATOM 2238 C C . LEU A 1 325 ? -11.697 -1.349 -19.870 1.00 42.43 301 LEU A C 1
ATOM 2239 O O . LEU A 1 325 ? -12.428 -1.317 -20.864 1.00 42.07 301 LEU A O 1
ATOM 2244 N N . LYS A 1 326 ? -10.713 -0.462 -19.681 1.00 42.93 302 LYS A N 1
ATOM 2245 C CA . LYS A 1 326 ? -10.426 0.581 -20.699 1.00 43.41 302 LYS A CA 1
ATOM 2246 C C . LYS A 1 326 ? -9.814 -0.064 -21.918 1.00 44.04 302 LYS A C 1
ATOM 2247 O O . LYS A 1 326 ? -10.102 0.332 -23.040 1.00 44.53 302 LYS A O 1
ATOM 2253 N N . LYS A 1 327 ? -8.971 -1.067 -21.697 1.00 44.94 303 LYS A N 1
ATOM 2254 C CA . LYS A 1 327 ? -8.319 -1.771 -22.803 1.00 46.45 303 LYS A CA 1
ATOM 2255 C C . LYS A 1 327 ? -9.382 -2.484 -23.638 1.00 45.21 303 LYS A C 1
ATOM 2256 O O . LYS A 1 327 ? -9.188 -2.722 -24.824 1.00 45.86 303 LYS A O 1
ATOM 2262 N N . ALA A 1 328 ? -10.510 -2.811 -23.007 1.00 44.95 304 ALA A N 1
ATOM 2263 C CA . ALA A 1 328 ? -11.630 -3.474 -23.691 1.00 45.32 304 ALA A CA 1
ATOM 2264 C C . ALA A 1 328 ? -12.587 -2.463 -24.358 1.00 46.16 304 ALA A C 1
ATOM 2265 O O . ALA A 1 328 ? -13.644 -2.837 -24.859 1.00 44.03 304 ALA A O 1
ATOM 2267 N N . HIS A 1 329 ? -12.199 -1.185 -24.347 1.00 47.54 305 HIS A N 1
ATOM 2268 C CA . HIS A 1 329 ? -12.982 -0.094 -24.932 1.00 49.62 305 HIS A CA 1
ATOM 2269 C C . HIS A 1 329 ? -14.338 0.083 -24.253 1.00 49.32 305 HIS A C 1
ATOM 2270 O O . HIS A 1 329 ? -15.318 0.392 -24.922 1.00 50.71 305 HIS A O 1
ATOM 2277 N N . LEU A 1 330 ? -14.401 -0.127 -22.942 1.00 48.43 306 LEU A N 1
ATOM 2278 C CA . LEU A 1 330 ? -15.655 0.010 -22.200 1.00 48.54 306 LEU A CA 1
ATOM 2279 C C . LEU A 1 330 ? -15.680 1.281 -21.348 1.00 49.87 306 LEU A C 1
ATOM 2280 O O . LEU A 1 330 ? -14.637 1.742 -20.908 1.00 49.06 306 LEU A O 1
ATOM 2285 N N . PRO A 1 331 ? -16.882 1.841 -21.109 1.00 51.54 307 PRO A N 1
ATOM 2286 C CA . PRO A 1 331 ? -17.016 2.999 -20.244 1.00 51.32 307 PRO A CA 1
ATOM 2287 C C . PRO A 1 331 ? -16.738 2.577 -18.824 1.00 50.80 307 PRO A C 1
ATOM 2288 O O . PRO A 1 331 ? -17.234 1.551 -18.379 1.00 51.43 307 PRO A O 1
ATOM 2292 N N . VAL A 1 332 ? -15.939 3.364 -18.123 1.00 51.42 308 VAL A N 1
ATOM 2293 C CA . VAL A 1 332 ? -15.546 3.066 -16.762 1.00 50.28 308 VAL A CA 1
ATOM 2294 C C . VAL A 1 332 ? -15.869 4.193 -15.767 1.00 51.20 308 VAL A C 1
ATOM 2295 O O . VAL A 1 332 ? -15.603 4.058 -14.564 1.00 51.95 308 VAL A O 1
ATOM 2299 N N . ARG A 1 333 ? -16.489 5.271 -16.251 1.00 52.06 309 ARG A N 1
ATOM 2300 C CA . ARG A 1 333 ? -16.799 6.431 -15.410 1.00 52.30 309 ARG A CA 1
ATOM 2301 C C . ARG A 1 333 ? -18.264 6.622 -15.062 1.00 52.58 309 ARG A C 1
ATOM 2302 O O . ARG A 1 333 ? -19.161 6.230 -15.814 1.00 52.60 309 ARG A O 1
ATOM 2310 N N . THR A 1 334 ? -18.484 7.280 -13.928 1.00 52.70 310 THR A N 1
ATOM 2311 C CA . THR A 1 334 ? -19.809 7.633 -13.489 1.00 52.73 310 THR A CA 1
ATOM 2312 C C . THR A 1 334 ? -20.361 8.532 -14.580 1.00 54.85 310 THR A C 1
ATOM 2313 O O . THR A 1 334 ? -19.650 9.428 -15.053 1.00 54.16 310 THR A O 1
ATOM 2317 N N . PRO A 1 335 ? -21.613 8.291 -15.017 1.00 57.27 311 PRO A N 1
ATOM 2318 C CA . PRO A 1 335 ? -22.153 9.176 -16.049 1.00 59.24 311 PRO A CA 1
ATOM 2319 C C . PRO A 1 335 ? -22.094 10.620 -15.563 1.00 61.59 311 PRO A C 1
ATOM 2320 O O . PRO A 1 335 ? -22.390 10.896 -14.402 1.00 60.74 311 PRO A O 1
ATOM 2324 N N . GLU A 1 336 ? -21.699 11.522 -16.451 1.00 65.53 312 GLU A N 1
ATOM 2325 C CA . GLU A 1 336 ? -21.527 12.938 -16.122 1.00 68.45 312 GLU A CA 1
ATOM 2326 C C . GLU A 1 336 ? -22.809 13.646 -15.653 1.00 69.41 312 GLU A C 1
ATOM 2327 O O . GLU A 1 336 ? -22.779 14.456 -14.731 1.00 69.29 312 GLU A O 1
ATOM 2333 N N . ASN A 1 337 ? -23.927 13.320 -16.284 1.00 71.15 313 ASN A N 1
ATOM 2334 C CA . ASN A 1 337 ? -25.213 13.943 -15.973 1.00 72.51 313 ASN A CA 1
ATOM 2335 C C . ASN A 1 337 ? -26.003 13.286 -14.826 1.00 71.53 313 ASN A C 1
ATOM 2336 O O . ASN A 1 337 ? -27.133 13.687 -14.537 1.00 72.87 313 ASN A O 1
ATOM 2341 N N . MET A 1 338 ? -25.383 12.331 -14.135 1.00 69.44 314 MET A N 1
ATOM 2342 C CA . MET A 1 338 ? -26.046 11.569 -13.081 1.00 67.35 314 MET A CA 1
ATOM 2343 C C . MET A 1 338 ? -25.423 11.826 -11.708 1.00 66.36 314 MET A C 1
ATOM 2344 O O . MET A 1 338 ? -24.261 11.508 -11.486 1.00 66.12 314 MET A O 1
ATOM 2349 N N . THR A 1 339 ? -26.212 12.377 -10.781 1.00 66.00 315 THR A N 1
ATOM 2350 C CA . THR A 1 339 ? -25.728 12.718 -9.430 1.00 64.88 315 THR A CA 1
ATOM 2351 C C . THR A 1 339 ? -25.774 11.560 -8.434 1.00 63.47 315 THR A C 1
ATOM 2352 O O . THR A 1 339 ? -26.340 10.505 -8.717 1.00 62.72 315 THR A O 1
ATOM 2356 N N . PHE A 1 340 ? -25.176 11.776 -7.262 1.00 62.09 316 PHE A N 1
ATOM 2357 C CA . PHE A 1 340 ? -25.175 10.770 -6.196 1.00 61.21 316 PHE A CA 1
ATOM 2358 C C . PHE A 1 340 ? -26.609 10.449 -5.774 1.00 61.17 316 PHE A C 1
ATOM 2359 O O . PHE A 1 340 ? -26.961 9.283 -5.579 1.00 60.40 316 PHE A O 1
ATOM 2367 N N . ALA A 1 341 ? -27.419 11.499 -5.631 1.00 61.47 317 ALA A N 1
ATOM 2368 C CA . ALA A 1 341 ? -28.829 11.372 -5.276 1.00 61.13 317 ALA A CA 1
ATOM 2369 C C . ALA A 1 341 ? -29.527 10.470 -6.286 1.00 61.08 317 ALA A C 1
ATOM 2370 O O . ALA A 1 341 ? -30.369 9.666 -5.915 1.00 60.94 317 ALA A O 1
ATOM 2372 N N . ASP A 1 342 ? -29.164 10.606 -7.560 1.00 61.07 318 ASP A N 1
ATOM 2373 C CA . ASP A 1 342 ? -29.742 9.779 -8.616 1.00 61.51 318 ASP A CA 1
ATOM 2374 C C . ASP A 1 342 ? -29.491 8.296 -8.350 1.00 60.23 318 ASP A C 1
ATOM 2375 O O . ASP A 1 342 ? -30.398 7.485 -8.503 1.00 61.09 318 ASP A O 1
ATOM 2380 N N . PHE A 1 343 ? -28.266 7.949 -7.960 1.00 58.66 319 PHE A N 1
ATOM 2381 C CA . PHE A 1 343 ? -27.932 6.567 -7.637 1.00 57.83 319 PHE A CA 1
ATOM 2382 C C . PHE A 1 343 ? -28.750 6.101 -6.454 1.00 58.78 319 PHE A C 1
ATOM 2383 O O . PHE A 1 343 ? -29.355 5.034 -6.486 1.00 60.00 319 PHE A O 1
ATOM 2391 N N . MET A 1 344 ? -28.793 6.914 -5.413 1.00 59.66 320 MET A N 1
ATOM 2392 C CA . MET A 1 344 ? -29.534 6.541 -4.222 1.00 60.24 320 MET A CA 1
ATOM 2393 C C . MET A 1 344 ? -31.027 6.338 -4.430 1.00 60.82 320 MET A C 1
ATOM 2394 O O . MET A 1 344 ? -31.619 5.520 -3.752 1.00 60.97 320 MET A O 1
ATOM 2399 N N . GLN A 1 345 ? -31.636 7.039 -5.380 1.00 61.75 321 GLN A N 1
ATOM 2400 C CA . GLN A 1 345 ? -33.064 6.895 -5.580 1.00 63.29 321 GLN A CA 1
ATOM 2401 C C . GLN A 1 345 ? -33.359 5.521 -6.137 1.00 64.72 321 GLN A C 1
ATOM 2402 O O . GLN A 1 345 ? -34.420 4.959 -5.870 1.00 65.65 321 GLN A O 1
ATOM 2408 N N . HIS A 1 346 ? -32.413 4.973 -6.894 1.00 64.61 322 HIS A N 1
ATOM 2409 C CA . HIS A 1 346 ? -32.582 3.654 -7.474 1.00 65.64 322 HIS A CA 1
ATOM 2410 C C . HIS A 1 346 ? -32.039 2.554 -6.573 1.00 64.59 322 HIS A C 1
ATOM 2411 O O . HIS A 1 346 ? -32.684 1.536 -6.385 1.00 65.39 322 HIS A O 1
ATOM 2418 N N . MET A 1 347 ? -30.856 2.754 -6.018 1.00 63.76 323 MET A N 1
ATOM 2419 C CA . MET A 1 347 ? -30.260 1.751 -5.146 1.00 63.69 323 MET A CA 1
ATOM 2420 C C . MET A 1 347 ? -30.985 1.661 -3.793 1.00 65.04 323 MET A C 1
ATOM 2421 O O . MET A 1 347 ? -31.088 0.576 -3.227 1.00 65.16 323 MET A O 1
ATOM 2426 N N . MET A 1 348 ? -31.506 2.788 -3.295 1.00 65.65 324 MET A N 1
ATOM 2427 C CA . MET A 1 348 ? -32.195 2.811 -1.994 1.00 66.72 324 MET A CA 1
ATOM 2428 C C . MET A 1 348 ? -33.723 3.006 -2.049 1.00 68.17 324 MET A C 1
ATOM 2429 O O . MET A 1 348 ? -34.483 2.058 -1.831 1.00 68.18 324 MET A O 1
ATOM 2434 N N . ARG A 1 349 ? -34.161 4.227 -2.346 1.00 68.86 325 ARG A N 1
ATOM 2435 C CA . ARG A 1 349 ? -35.587 4.576 -2.323 1.00 70.77 325 ARG A CA 1
ATOM 2436 C C . ARG A 1 349 ? -36.502 3.584 -3.016 1.00 72.39 325 ARG A C 1
ATOM 2437 O O . ARG A 1 349 ? -37.456 3.098 -2.415 1.00 74.73 325 ARG A O 1
ATOM 2445 N N . ASP A 1 350 ? -36.214 3.296 -4.278 1.00 72.71 326 ASP A N 1
ATOM 2446 C CA . ASP A 1 350 ? -37.036 2.396 -5.071 1.00 73.76 326 ASP A CA 1
ATOM 2447 C C . ASP A 1 350 ? -36.949 0.923 -4.654 1.00 74.24 326 ASP A C 1
ATOM 2448 O O . ASP A 1 350 ? -37.898 0.178 -4.858 1.00 75.18 326 ASP A O 1
ATOM 2453 N N . LYS A 1 351 ? -35.824 0.498 -4.080 1.00 73.82 327 LYS A N 1
ATOM 2454 C CA . LYS A 1 351 ? -35.678 -0.896 -3.632 1.00 74.42 327 LYS A CA 1
ATOM 2455 C C . LYS A 1 351 ? -36.010 -1.075 -2.134 1.00 75.28 327 LYS A C 1
ATOM 2456 O O . LYS A 1 351 ? -35.762 -2.139 -1.565 1.00 75.56 327 LYS A O 1
ATOM 2462 N N . LYS A 1 352 ? -36.580 -0.045 -1.508 1.00 75.73 328 LYS A N 1
ATOM 2463 C CA . LYS A 1 352 ? -36.939 -0.089 -0.081 1.00 76.48 328 LYS A CA 1
ATOM 2464 C C . LYS A 1 352 ? -35.753 -0.447 0.817 1.00 75.06 328 LYS A C 1
ATOM 2465 O O . LYS A 1 352 ? -35.921 -1.090 1.850 1.00 76.08 328 LYS A O 1
ATOM 2471 N N . VAL A 1 353 ? -34.556 -0.035 0.408 1.00 73.14 329 VAL A N 1
ATOM 2472 C CA . VAL A 1 353 ? -33.334 -0.278 1.169 1.00 71.34 329 VAL A CA 1
ATOM 2473 C C . VAL A 1 353 ? -33.003 1.008 1.923 1.00 70.37 329 VAL A C 1
ATOM 2474 O O . VAL A 1 353 ? -32.690 2.027 1.315 1.00 69.48 329 VAL A O 1
ATOM 2478 N N . LEU A 1 354 ? -33.103 0.951 3.248 1.00 69.92 330 LEU A N 1
ATOM 2479 C CA . LEU A 1 354 ? -32.863 2.107 4.108 1.00 68.78 330 LEU A CA 1
ATOM 2480 C C . LEU A 1 354 ? -31.380 2.307 4.386 1.00 67.52 330 LEU A C 1
ATOM 2481 O O . LEU A 1 354 ? -30.559 1.450 4.054 1.00 66.53 330 LEU A O 1
ATOM 2486 N N . ALA A 1 355 ? -31.047 3.439 5.004 1.00 66.56 331 ALA A N 1
ATOM 2487 C CA . ALA A 1 355 ? -29.657 3.753 5.312 1.00 66.39 331 ALA A CA 1
ATOM 2488 C C . ALA A 1 355 ? -29.056 2.664 6.189 1.00 66.81 331 ALA A C 1
ATOM 2489 O O . ALA A 1 355 ? -29.682 2.212 7.140 1.00 67.92 331 ALA A O 1
ATOM 2491 N N . GLY A 1 356 ? -27.844 2.243 5.839 1.00 66.74 332 GLY A N 1
ATOM 2492 C CA . GLY A 1 356 ? -27.128 1.206 6.565 1.00 67.46 332 GLY A CA 1
ATOM 2493 C C . GLY A 1 356 ? -27.487 -0.193 6.100 1.00 68.52 332 GLY A C 1
ATOM 2494 O O . GLY A 1 356 ? -26.981 -1.182 6.642 1.00 69.39 332 GLY A O 1
ATOM 2495 N N . GLU A 1 357 ? -28.345 -0.288 5.088 1.00 68.50 333 GLU A N 1
ATOM 2496 C CA . GLU A 1 357 ? -28.786 -1.589 4.597 1.00 69.80 333 GLU A CA 1
ATOM 2497 C C . GLU A 1 357 ? -28.233 -1.988 3.233 1.00 68.66 333 GLU A C 1
ATOM 2498 O O . GLU A 1 357 ? -28.492 -3.096 2.777 1.00 68.23 333 GLU A O 1
ATOM 2504 N N . LEU A 1 358 ? -27.481 -1.110 2.576 1.00 67.88 334 LEU A N 1
ATOM 2505 C CA . LEU A 1 358 ? -26.955 -1.450 1.259 1.00 67.28 334 LEU A CA 1
ATOM 2506 C C . LEU A 1 358 ? -26.151 -2.745 1.288 1.00 67.17 334 LEU A C 1
ATOM 2507 O O . LEU A 1 358 ? -25.377 -2.999 2.217 1.00 66.81 334 LEU A O 1
ATOM 2512 N N . ARG A 1 359 ? -26.369 -3.550 0.250 1.00 67.03 335 ARG A N 1
ATOM 2513 C CA . ARG A 1 359 ? -25.736 -4.848 0.081 1.00 66.94 335 ARG A CA 1
ATOM 2514 C C . ARG A 1 359 ? -25.056 -4.819 -1.285 1.00 64.17 335 ARG A C 1
ATOM 2515 O O . ARG A 1 359 ? -25.688 -4.497 -2.289 1.00 64.13 335 ARG A O 1
ATOM 2523 N N . LEU A 1 360 ? -23.769 -5.134 -1.322 1.00 61.43 336 LEU A N 1
ATOM 2524 C CA . LEU A 1 360 ? -23.023 -5.097 -2.568 1.00 59.52 336 LEU A CA 1
ATOM 2525 C C . LEU A 1 360 ? -22.050 -6.239 -2.682 1.00 58.36 336 LEU A C 1
ATOM 2526 O O . LEU A 1 360 ? -21.451 -6.645 -1.686 1.00 59.33 336 LEU A O 1
ATOM 2531 N N . VAL A 1 361 ? -21.897 -6.761 -3.896 1.00 56.24 337 VAL A N 1
ATOM 2532 C CA . VAL A 1 361 ? -20.887 -7.763 -4.150 1.00 55.47 337 VAL A CA 1
ATOM 2533 C C . VAL A 1 361 ? -19.612 -6.953 -4.421 1.00 54.95 337 VAL A C 1
ATOM 2534 O O . VAL A 1 361 ? -19.578 -6.103 -5.322 1.00 54.37 337 VAL A O 1
ATOM 2538 N N . LEU A 1 362 ? -18.579 -7.185 -3.625 1.00 54.63 338 LEU A N 1
ATOM 2539 C CA . LEU A 1 362 ? -17.332 -6.452 -3.776 1.00 54.01 338 LEU A CA 1
ATOM 2540 C C . LEU A 1 362 ? -16.156 -7.387 -3.942 1.00 53.57 338 LEU A C 1
ATOM 2541 O O . LEU A 1 362 ? -16.121 -8.449 -3.335 1.00 54.53 338 LEU A O 1
ATOM 2546 N N . PRO A 1 363 ? -15.172 -6.987 -4.756 1.00 52.58 339 PRO A N 1
ATOM 2547 C CA . PRO A 1 363 ? -14.006 -7.829 -4.906 1.00 52.89 339 PRO A CA 1
ATOM 2548 C C . PRO A 1 363 ? -13.141 -7.774 -3.658 1.00 53.87 339 PRO A C 1
ATOM 2549 O O . PRO A 1 363 ? -13.076 -6.732 -3.001 1.00 54.17 339 PRO A O 1
ATOM 2553 N N . THR A 1 364 ? -12.517 -8.904 -3.327 1.00 54.81 340 THR A N 1
ATOM 2554 C CA . THR A 1 364 ? -11.606 -9.009 -2.184 1.00 55.49 340 THR A CA 1
ATOM 2555 C C . THR A 1 364 ? -10.166 -9.233 -2.675 1.00 55.87 340 THR A C 1
ATOM 2556 O O . THR A 1 364 ? -9.250 -9.440 -1.875 1.00 56.43 340 THR A O 1
ATOM 2560 N N . SER A 1 365 ? -9.986 -9.186 -3.994 1.00 55.39 341 SER A N 1
ATOM 2561 C CA . SER A 1 365 ? -8.681 -9.322 -4.652 1.00 56.09 341 SER A CA 1
ATOM 2562 C C . SER A 1 365 ? -8.958 -9.575 -6.118 1.00 55.65 341 SER A C 1
ATOM 2563 O O . SER A 1 365 ? -10.116 -9.587 -6.536 1.00 57.13 341 SER A O 1
ATOM 2566 N N . ILE A 1 366 ? -7.918 -9.766 -6.912 1.00 55.02 342 ILE A N 1
ATOM 2567 C CA . ILE A 1 366 ? -8.137 -10.103 -8.296 1.00 54.60 342 ILE A CA 1
ATOM 2568 C C . ILE A 1 366 ? -8.232 -11.613 -8.373 1.00 55.14 342 ILE A C 1
ATOM 2569 O O . ILE A 1 366 ? -7.222 -12.304 -8.523 1.00 56.65 342 ILE A O 1
ATOM 2574 N N . GLY A 1 367 ? -9.456 -12.121 -8.255 1.00 54.77 343 GLY A N 1
ATOM 2575 C CA . GLY A 1 367 ? -9.705 -13.559 -8.290 1.00 54.97 343 GLY A CA 1
ATOM 2576 C C . GLY A 1 367 ? -10.594 -14.084 -7.166 1.00 55.14 343 GLY A C 1
ATOM 2577 O O . GLY A 1 367 ? -10.900 -15.261 -7.141 1.00 54.21 343 GLY A O 1
ATOM 2578 N N . THR A 1 368 ? -10.973 -13.217 -6.225 1.00 55.89 344 THR A N 1
ATOM 2579 C CA . THR A 1 368 ? -11.874 -13.581 -5.121 1.00 56.61 344 THR A CA 1
ATOM 2580 C C . THR A 1 368 ? -12.822 -12.406 -4.833 1.00 57.23 344 THR A C 1
ATOM 2581 O O . THR A 1 368 ? -12.498 -11.250 -5.113 1.00 56.98 344 THR A O 1
ATOM 2585 N N . SER A 1 369 ? -13.991 -12.708 -4.280 1.00 58.57 345 SER A N 1
ATOM 2586 C CA . SER A 1 369 ? -14.980 -11.679 -3.963 1.00 59.26 345 SER A CA 1
ATOM 2587 C C . SER A 1 369 ? -15.915 -12.157 -2.877 1.00 60.10 345 SER A C 1
ATOM 2588 O O . SER A 1 369 ? -15.922 -13.331 -2.530 1.00 61.21 345 SER A O 1
ATOM 2591 N N . ALA A 1 370 ? -16.720 -11.239 -2.360 1.00 61.13 346 ALA A N 1
ATOM 2592 C CA . ALA A 1 370 ? -17.652 -11.543 -1.282 1.00 63.06 346 ALA A CA 1
ATOM 2593 C C . ALA A 1 370 ? -18.839 -10.596 -1.296 1.00 63.86 346 ALA A C 1
ATOM 2594 O O . ALA A 1 370 ? -18.784 -9.526 -1.899 1.00 63.13 346 ALA A O 1
ATOM 2596 N N . VAL A 1 371 ? -19.917 -11.002 -0.636 1.00 65.99 347 VAL A N 1
ATOM 2597 C CA . VAL A 1 371 ? -21.090 -10.163 -0.509 1.00 67.16 347 VAL A CA 1
ATOM 2598 C C . VAL A 1 371 ? -20.859 -9.381 0.771 1.00 68.79 347 VAL A C 1
ATOM 2599 O O . VAL A 1 371 ? -20.588 -9.963 1.820 1.00 70.32 347 VAL A O 1
ATOM 2603 N N . VAL A 1 372 ? -20.925 -8.061 0.685 1.00 69.36 348 VAL A N 1
ATOM 2604 C CA . VAL A 1 372 ? -20.676 -7.219 1.845 1.00 70.08 348 VAL A CA 1
ATOM 2605 C C . VAL A 1 372 ? -21.880 -6.345 2.109 1.00 71.94 348 VAL A C 1
ATOM 2606 O O . VAL A 1 372 ? -22.426 -5.729 1.195 1.00 71.68 348 VAL A O 1
ATOM 2610 N N . LYS A 1 373 ? -22.279 -6.281 3.371 1.00 74.59 349 LYS A N 1
ATOM 2611 C CA . LYS A 1 373 ? -23.443 -5.508 3.765 1.00 76.58 349 LYS A CA 1
ATOM 2612 C C . LYS A 1 373 ? -23.051 -4.376 4.692 1.00 76.48 349 LYS A C 1
ATOM 2613 O O . LYS A 1 373 ? -21.959 -4.375 5.264 1.00 77.79 349 LYS A O 1
ATOM 2619 N N . GLY A 1 374 ? -23.941 -3.398 4.819 1.00 75.76 350 GLY A N 1
ATOM 2620 C CA . GLY A 1 374 ? -23.712 -2.258 5.700 1.00 74.79 350 GLY A CA 1
ATOM 2621 C C . GLY A 1 374 ? -22.655 -1.273 5.244 1.00 72.60 350 GLY A C 1
ATOM 2622 O O . GLY A 1 374 ? -22.221 -0.427 6.032 1.00 72.73 350 GLY A O 1
ATOM 2623 N N . VAL A 1 375 ? -22.228 -1.382 3.986 1.00 70.16 351 VAL A N 1
ATOM 2624 C CA . VAL A 1 375 ? -21.241 -0.459 3.449 1.00 67.95 351 VAL A CA 1
ATOM 2625 C C . VAL A 1 375 ? -21.826 0.930 3.654 1.00 66.57 351 VAL A C 1
ATOM 2626 O O . VAL A 1 375 ? -22.923 1.211 3.183 1.00 65.23 351 VAL A O 1
ATOM 2630 N N . PRO A 1 376 ? -21.123 1.789 4.406 1.00 65.96 352 PRO A N 1
ATOM 2631 C CA . PRO A 1 376 ? -21.639 3.139 4.662 1.00 65.64 352 PRO A CA 1
ATOM 2632 C C . PRO A 1 376 ? -21.872 3.951 3.390 1.00 64.21 352 PRO A C 1
ATOM 2633 O O . PRO A 1 376 ? -21.048 3.906 2.483 1.00 63.02 352 PRO A O 1
ATOM 2637 N N . GLU A 1 377 ? -22.980 4.697 3.347 1.00 63.82 353 GLU A N 1
ATOM 2638 C CA . GLU A 1 377 ? -23.311 5.536 2.194 1.00 62.95 353 GLU A CA 1
ATOM 2639 C C . GLU A 1 377 ? -22.217 6.551 1.892 1.00 62.53 353 GLU A C 1
ATOM 2640 O O . GLU A 1 377 ? -22.065 6.971 0.745 1.00 62.99 353 GLU A O 1
ATOM 2646 N N . ALA A 1 378 ? -21.471 6.961 2.915 1.00 62.29 354 ALA A N 1
ATOM 2647 C CA . ALA A 1 378 ? -20.386 7.936 2.726 1.00 62.23 354 ALA A CA 1
ATOM 2648 C C . ALA A 1 378 ? -19.270 7.369 1.847 1.00 61.23 354 ALA A C 1
ATOM 2649 O O . ALA A 1 378 ? -18.679 8.094 1.047 1.00 61.58 354 ALA A O 1
ATOM 2651 N N . VAL A 1 379 ? -18.996 6.074 1.994 1.00 60.74 355 VAL A N 1
ATOM 2652 C CA . VAL A 1 379 ? -17.953 5.410 1.210 1.00 60.12 355 VAL A CA 1
ATOM 2653 C C . VAL A 1 379 ? -18.417 5.226 -0.237 1.00 59.21 355 VAL A C 1
ATOM 2654 O O . VAL A 1 379 ? -17.655 5.467 -1.182 1.00 59.42 355 VAL A O 1
ATOM 2658 N N . ILE A 1 380 ? -19.668 4.807 -0.406 1.00 57.86 356 ILE A N 1
ATOM 2659 C CA . ILE A 1 380 ? -20.239 4.645 -1.733 1.00 57.14 356 ILE A CA 1
ATOM 2660 C C . ILE A 1 380 ? -20.264 6.015 -2.407 1.00 56.67 356 ILE A C 1
ATOM 2661 O O . ILE A 1 380 ? -19.881 6.157 -3.566 1.00 55.75 356 ILE A O 1
ATOM 2666 N N . ALA A 1 381 ? -20.681 7.025 -1.649 1.00 57.06 357 ALA A N 1
ATOM 2667 C CA . ALA A 1 381 ? -20.746 8.397 -2.142 1.00 57.22 357 ALA A CA 1
ATOM 2668 C C . ALA A 1 381 ? -19.412 8.857 -2.688 1.00 57.12 357 ALA A C 1
ATOM 2669 O O . ALA A 1 381 ? -19.356 9.402 -3.799 1.00 57.45 357 ALA A O 1
ATOM 2671 N N . GLN A 1 382 ? -18.334 8.656 -1.931 1.00 56.15 358 GLN A N 1
ATOM 2672 C CA . GLN A 1 382 ? -17.025 9.096 -2.439 1.00 56.60 358 GLN A CA 1
ATOM 2673 C C . GLN A 1 382 ? -16.534 8.237 -3.612 1.00 54.92 358 GLN A C 1
ATOM 2674 O O . GLN A 1 382 ? -15.887 8.750 -4.517 1.00 55.92 358 GLN A O 1
ATOM 2680 N N . ALA A 1 383 ? -16.866 6.949 -3.612 1.00 53.82 359 ALA A N 1
ATOM 2681 C CA . ALA A 1 383 ? -16.504 6.061 -4.722 1.00 52.69 359 ALA A CA 1
ATOM 2682 C C . ALA A 1 383 ? -17.180 6.533 -6.024 1.00 52.41 359 ALA A C 1
ATOM 2683 O O . ALA A 1 383 ? -16.551 6.579 -7.097 1.00 51.18 359 ALA A O 1
ATOM 2685 N N . ILE A 1 384 ? -18.462 6.882 -5.926 1.00 51.64 360 ILE A N 1
ATOM 2686 C CA . ILE A 1 384 ? -19.200 7.380 -7.082 1.00 51.42 360 ILE A CA 1
ATOM 2687 C C . ILE A 1 384 ? -18.580 8.682 -7.592 1.00 51.83 360 ILE A C 1
ATOM 2688 O O . ILE A 1 384 ? -18.500 8.892 -8.804 1.00 52.86 360 ILE A O 1
ATOM 2693 N N . GLU A 1 385 ? -18.130 9.540 -6.671 1.00 51.45 361 GLU A N 1
ATOM 2694 C CA . GLU A 1 385 ? -17.529 10.825 -7.038 1.00 51.63 361 GLU A CA 1
ATOM 2695 C C . GLU A 1 385 ? -16.149 10.652 -7.638 1.00 51.86 361 GLU A C 1
ATOM 2696 O O . GLU A 1 385 ? -15.787 11.338 -8.594 1.00 52.13 361 GLU A O 1
ATOM 2702 N N . TYR A 1 386 ? -15.363 9.759 -7.054 1.00 51.84 362 TYR A N 1
ATOM 2703 C CA . TYR A 1 386 ? -14.020 9.504 -7.544 1.00 52.91 362 TYR A CA 1
ATOM 2704 C C . TYR A 1 386 ? -14.052 8.931 -8.970 1.00 53.48 362 TYR A C 1
ATOM 2705 O O . TYR A 1 386 ? -13.170 9.217 -9.779 1.00 53.48 362 TYR A O 1
ATOM 2714 N N . CYS A 1 387 ? -15.079 8.133 -9.272 1.00 53.63 363 CYS A N 1
ATOM 2715 C CA . CYS A 1 387 ? -15.213 7.529 -10.591 1.00 54.26 363 CYS A CA 1
ATOM 2716 C C . CYS A 1 387 ? -15.704 8.494 -11.665 1.00 55.07 363 CYS A C 1
ATOM 2717 O O . CYS A 1 387 ? -15.930 8.084 -12.803 1.00 56.08 363 CYS A O 1
ATOM 2720 N N . ARG A 1 388 ? -15.872 9.769 -11.332 1.00 55.55 364 ARG A N 1
ATOM 2721 C CA . ARG A 1 388 ? -16.275 10.729 -12.354 1.00 56.10 364 ARG A CA 1
ATOM 2722 C C . ARG A 1 388 ? -15.094 11.067 -13.241 1.00 56.86 364 ARG A C 1
ATOM 2723 O O . ARG A 1 388 ? -15.276 11.446 -14.400 1.00 57.76 364 ARG A O 1
ATOM 2731 N N . THR A 1 389 ? -13.883 10.895 -12.714 1.00 56.83 365 THR A N 1
ATOM 2732 C CA . THR A 1 389 ? -12.682 11.258 -13.460 1.00 58.32 365 THR A CA 1
ATOM 2733 C C . THR A 1 389 ? -11.593 10.181 -13.567 1.00 58.70 365 THR A C 1
ATOM 2734 O O . THR A 1 389 ? -10.426 10.514 -13.755 1.00 60.03 365 THR A O 1
ATOM 2738 N N . VAL A 1 390 ? -11.959 8.906 -13.466 1.00 57.92 366 VAL A N 1
ATOM 2739 C CA . VAL A 1 390 ? -10.976 7.828 -13.603 1.00 57.96 366 VAL A CA 1
ATOM 2740 C C . VAL A 1 390 ? -10.597 7.607 -15.074 1.00 59.56 366 VAL A C 1
ATOM 2741 O O . VAL A 1 390 ? -11.349 7.958 -15.987 1.00 60.14 366 VAL A O 1
ATOM 2746 N N . THR B 1 29 ? -58.051 -41.335 11.276 1.00 149.63 5 THR B N 1
ATOM 2747 C CA . THR B 1 29 ? -58.944 -42.031 10.307 1.00 143.94 5 THR B CA 1
ATOM 2748 C C . THR B 1 29 ? -58.811 -41.447 8.890 1.00 133.34 5 THR B C 1
ATOM 2749 O O . THR B 1 29 ? -59.781 -40.962 8.304 1.00 129.68 5 THR B O 1
ATOM 2753 N N . MET B 1 30 ? -57.594 -41.509 8.353 1.00 128.83 6 MET B N 1
ATOM 2754 C CA . MET B 1 30 ? -57.296 -41.007 7.017 1.00 119.78 6 MET B CA 1
ATOM 2755 C C . MET B 1 30 ? -56.085 -41.744 6.470 1.00 116.87 6 MET B C 1
ATOM 2756 O O . MET B 1 30 ? -55.203 -42.126 7.236 1.00 122.04 6 MET B O 1
ATOM 2761 N N . GLU B 1 31 ? -56.029 -41.941 5.155 1.00 110.10 7 GLU B N 1
ATOM 2762 C CA . GLU B 1 31 ? -54.869 -42.591 4.546 1.00 108.12 7 GLU B CA 1
ATOM 2763 C C . GLU B 1 31 ? -53.913 -41.544 3.988 1.00 102.45 7 GLU B C 1
ATOM 2764 O O . GLU B 1 31 ? -54.297 -40.400 3.740 1.00 98.82 7 GLU B O 1
ATOM 2770 N N . ARG B 1 32 ? -52.660 -41.941 3.805 1.00 102.04 8 ARG B N 1
ATOM 2771 C CA . ARG B 1 32 ? -51.659 -41.030 3.291 1.00 98.10 8 ARG B CA 1
ATOM 2772 C C . ARG B 1 32 ? -50.776 -41.791 2.306 1.00 95.40 8 ARG B C 1
ATOM 2773 O O . ARG B 1 32 ? -50.332 -42.907 2.580 1.00 98.99 8 ARG B O 1
ATOM 2781 N N . ILE B 1 33 ? -50.573 -41.194 1.139 1.00 89.78 9 ILE B N 1
ATOM 2782 C CA . ILE B 1 33 ? -49.763 -41.787 0.089 1.00 88.18 9 ILE B CA 1
ATOM 2783 C C . ILE B 1 33 ? -48.558 -40.891 -0.099 1.00 85.92 9 ILE B C 1
ATOM 2784 O O . ILE B 1 33 ? -48.678 -39.675 -0.011 1.00 84.25 9 ILE B O 1
ATOM 2789 N N . THR B 1 34 ? -47.396 -41.489 -0.327 1.00 87.30 10 THR B N 1
ATOM 2790 C CA . THR B 1 34 ? -46.178 -40.725 -0.552 1.00 85.89 10 THR B CA 1
ATOM 2791 C C . THR B 1 34 ? -45.673 -40.991 -1.953 1.00 84.83 10 THR B C 1
ATOM 2792 O O . THR B 1 34 ? -45.196 -42.084 -2.256 1.00 88.92 10 THR B O 1
ATOM 2796 N N . VAL B 1 35 ? -45.796 -39.984 -2.809 1.00 80.88 11 VAL B N 1
ATOM 2797 C CA . VAL B 1 35 ? -45.353 -40.089 -4.183 1.00 80.35 11 VAL B CA 1
ATOM 2798 C C . VAL B 1 35 ? -43.833 -39.999 -4.175 1.00 82.79 11 VAL B C 1
ATOM 2799 O O . VAL B 1 35 ? -43.270 -39.007 -3.729 1.00 81.35 11 VAL B O 1
ATOM 2803 N N . ASN B 1 36 ? -43.175 -41.045 -4.660 1.00 88.04 12 ASN B N 1
ATOM 2804 C CA . ASN B 1 36 ? -41.717 -41.105 -4.668 1.00 92.24 12 ASN B CA 1
ATOM 2805 C C . ASN B 1 36 ? -41.085 -40.334 -5.807 1.00 92.34 12 ASN B C 1
ATOM 2806 O O . ASN B 1 36 ? -41.193 -40.730 -6.960 1.00 94.19 12 ASN B O 1
ATOM 2811 N N . LE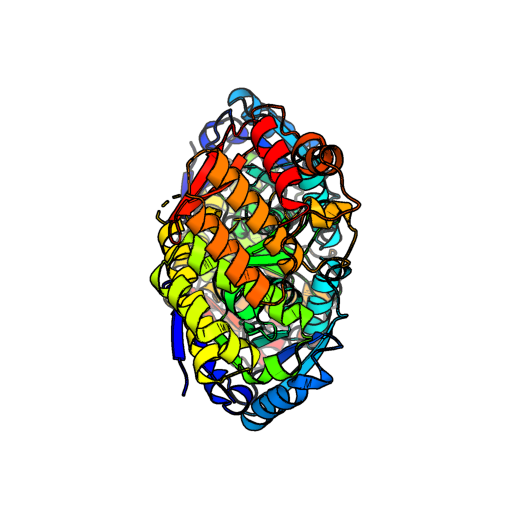U B 1 37 ? -40.432 -39.226 -5.472 1.00 92.28 13 LEU B N 1
ATOM 2812 C CA . LEU B 1 37 ? -39.751 -38.392 -6.459 1.00 93.55 13 LEU B CA 1
ATOM 2813 C C . LEU B 1 37 ? -38.467 -37.785 -5.859 1.00 96.56 13 LEU B C 1
ATOM 2814 O O . LEU B 1 37 ? -37.995 -36.730 -6.295 1.00 96.99 13 LEU B O 1
ATOM 2819 N N . GLY B 1 38 ? -37.904 -38.477 -4.869 1.00 100.39 14 GLY B N 1
ATOM 2820 C CA . GLY B 1 38 ? -36.681 -38.046 -4.191 1.00 104.59 14 GLY B CA 1
ATOM 2821 C C . GLY B 1 38 ? -36.799 -36.707 -3.480 1.00 103.98 14 GLY B C 1
ATOM 2822 O O . GLY B 1 38 ? -37.458 -36.593 -2.444 1.00 103.69 14 GLY B O 1
ATOM 2823 N N . GLU B 1 39 ? -36.124 -35.702 -4.035 1.00 105.39 15 GLU B N 1
ATOM 2824 C CA . GLU B 1 39 ? -36.143 -34.336 -3.510 1.00 106.10 15 GLU B CA 1
ATOM 2825 C C . GLU B 1 39 ? -37.567 -33.786 -3.595 1.00 101.05 15 GLU B C 1
ATOM 2826 O O . GLU B 1 39 ? -37.993 -32.997 -2.748 1.00 102.17 15 GLU B O 1
ATOM 2832 N N . ARG B 1 40 ? -38.295 -34.226 -4.621 1.00 95.81 16 ARG B N 1
ATOM 2833 C CA . ARG B 1 40 ? -39.660 -33.770 -4.869 1.00 91.38 16 ARG B CA 1
ATOM 2834 C C . ARG B 1 40 ? -40.762 -34.635 -4.235 1.00 86.67 16 ARG B C 1
ATOM 2835 O O . ARG B 1 40 ? -41.942 -34.330 -4.404 1.00 83.72 16 ARG B O 1
ATOM 2843 N N . SER B 1 41 ? -40.385 -35.698 -3.517 1.00 77.11 17 SER B N 1
ATOM 2844 C CA . SER B 1 41 ? -41.366 -36.572 -2.852 1.00 75.70 17 SER B CA 1
ATOM 2845 C C . SER B 1 41 ? -42.352 -35.765 -2.025 1.00 72.08 17 SER B C 1
ATOM 2846 O O . SER B 1 41 ? -41.957 -34.837 -1.322 1.00 71.87 17 SER B O 1
ATOM 2849 N N . TYR B 1 42 ? -43.632 -36.123 -2.107 1.00 68.20 18 TYR B N 1
ATOM 2850 C CA . TYR B 1 42 ? -44.663 -35.408 -1.363 1.00 64.77 18 TYR B CA 1
ATOM 2851 C C . TYR B 1 42 ? -45.775 -36.329 -0.850 1.00 64.08 18 TYR B C 1
ATOM 2852 O O . TYR B 1 42 ? -45.926 -37.458 -1.318 1.00 63.16 18 TYR B O 1
ATOM 2861 N N . PRO B 1 43 ? -46.552 -35.845 0.127 1.00 63.15 19 PRO B N 1
ATOM 2862 C CA . PRO B 1 43 ? -47.628 -36.641 0.678 1.00 64.09 19 PRO B CA 1
ATOM 2863 C C . PRO B 1 43 ? -49.018 -36.238 0.186 1.00 62.22 19 PRO B C 1
ATOM 2864 O O . PRO B 1 43 ? -49.306 -35.051 0.014 1.00 61.24 19 PRO B O 1
ATOM 2868 N N . ILE B 1 44 ? -49.870 -37.229 -0.032 1.00 61.80 20 ILE B N 1
ATOM 2869 C CA . ILE B 1 44 ? -51.239 -36.972 -0.413 1.00 59.68 20 ILE B CA 1
ATOM 2870 C C . ILE B 1 44 ? -52.067 -37.414 0.789 1.00 60.77 20 ILE B C 1
ATOM 2871 O O . ILE B 1 44 ? -52.055 -38.588 1.155 1.00 61.07 20 ILE B O 1
ATOM 2876 N N . SER B 1 45 ? -52.710 -36.458 1.452 1.00 60.46 21 SER B N 1
ATOM 2877 C CA . SER B 1 45 ? -53.557 -36.760 2.604 1.00 62.10 21 SER B CA 1
ATOM 2878 C C . SER B 1 45 ? -54.977 -36.839 2.113 1.00 61.42 21 SER B C 1
ATOM 2879 O O . SER B 1 45 ? -55.464 -35.904 1.481 1.00 60.48 21 SER B O 1
ATOM 2882 N N . ILE B 1 46 ? -55.643 -37.953 2.401 1.00 62.78 22 ILE B N 1
ATOM 2883 C CA . ILE B 1 46 ? -57.013 -38.163 1.946 1.00 61.44 22 ILE B CA 1
ATOM 2884 C C . ILE B 1 46 ? -57.875 -38.620 3.100 1.00 63.67 22 ILE B C 1
ATOM 2885 O O . ILE B 1 46 ? -57.639 -39.684 3.667 1.00 66.12 22 ILE B O 1
ATOM 2890 N N . GLY B 1 47 ? -58.879 -37.828 3.448 1.00 63.89 23 GLY B N 1
ATOM 2891 C CA . GLY B 1 47 ? -59.765 -38.201 4.531 1.00 66.50 23 GLY B CA 1
ATOM 2892 C C . GLY B 1 47 ? -60.942 -37.271 4.694 1.00 67.29 23 GLY B C 1
ATOM 2893 O O . GLY B 1 47 ? -61.095 -36.306 3.948 1.00 66.04 23 GLY B O 1
ATOM 2894 N N . ALA B 1 48 ? -61.777 -37.579 5.682 1.00 70.08 24 ALA B N 1
ATOM 2895 C CA . ALA B 1 48 ? -62.956 -36.785 5.994 1.00 70.84 24 ALA B CA 1
ATOM 2896 C C . ALA B 1 48 ? -62.590 -35.710 7.009 1.00 72.71 24 ALA B C 1
ATOM 2897 O O . ALA B 1 48 ? -61.873 -35.980 7.972 1.00 73.53 24 ALA B O 1
ATOM 2899 N N . GLY B 1 49 ? -63.074 -34.490 6.777 1.00 72.97 25 GLY B N 1
ATOM 2900 C CA . GLY B 1 49 ? -62.827 -33.358 7.672 1.00 73.65 25 GLY B CA 1
ATOM 2901 C C . GLY B 1 49 ? -61.374 -32.952 7.827 1.00 73.61 25 GLY B C 1
ATOM 2902 O O . GLY B 1 49 ? -61.008 -32.358 8.844 1.00 74.49 25 GLY B O 1
ATOM 2903 N N . LEU B 1 50 ? -60.550 -33.252 6.817 1.00 72.25 26 LEU B N 1
ATOM 2904 C CA . LEU B 1 50 ? -59.123 -32.914 6.855 1.00 72.06 26 LEU B CA 1
ATOM 2905 C C . LEU B 1 50 ? -58.850 -31.426 6.883 1.00 71.95 26 LEU B C 1
ATOM 2906 O O . LEU B 1 50 ? -57.838 -31.011 7.437 1.00 72.36 26 LEU B O 1
ATOM 2911 N N . PHE B 1 51 ? -59.737 -30.613 6.312 1.00 71.81 27 PHE B N 1
ATOM 2912 C CA . PHE B 1 51 ? -59.514 -29.167 6.333 1.00 72.21 27 PHE B CA 1
ATOM 2913 C C . PHE B 1 51 ? -59.388 -28.603 7.750 1.00 75.35 27 PHE B C 1
ATOM 2914 O O . PHE B 1 51 ? -59.320 -27.385 7.916 1.00 76.64 27 PHE B O 1
ATOM 2922 N N . ALA B 1 52 ? -59.376 -29.472 8.764 1.00 77.95 28 ALA B N 1
ATOM 2923 C CA . ALA B 1 52 ? -59.222 -29.038 10.161 1.00 80.76 28 ALA B CA 1
ATOM 2924 C C . ALA B 1 52 ? -57.841 -29.383 10.753 1.00 81.74 28 ALA B C 1
ATOM 2925 O O . ALA B 1 52 ? -57.553 -29.002 11.881 1.00 84.47 28 ALA B O 1
ATOM 2927 N N . ASN B 1 53 ? -56.995 -30.091 9.998 1.00 80.79 29 ASN B N 1
ATOM 2928 C CA . ASN B 1 53 ? -55.658 -30.484 10.477 1.00 82.04 29 ASN B CA 1
ATOM 2929 C C . ASN B 1 53 ? -54.546 -29.606 9.853 1.00 80.65 29 ASN B C 1
ATOM 2930 O O . ASN B 1 53 ? -54.093 -29.850 8.723 1.00 77.44 29 ASN B O 1
ATOM 2935 N N . PRO B 1 54 ? -54.074 -28.604 10.612 1.00 82.25 30 PRO B N 1
ATOM 2936 C CA . PRO B 1 54 ? -53.063 -27.673 10.111 1.00 81.46 30 PRO B CA 1
ATOM 2937 C C . PRO B 1 54 ? -51.712 -28.312 9.810 1.00 81.37 30 PRO B C 1
ATOM 2938 O O . PRO B 1 54 ? -50.958 -27.788 8.995 1.00 80.07 30 PRO B O 1
ATOM 2942 N N . ALA B 1 55 ? -51.421 -29.442 10.449 1.00 83.56 31 ALA B N 1
ATOM 2943 C CA . ALA B 1 55 ? -50.151 -30.143 10.245 1.00 83.73 31 ALA B CA 1
ATOM 2944 C C . ALA B 1 55 ? -50.002 -30.773 8.848 1.00 81.25 31 ALA B C 1
ATOM 2945 O O . ALA B 1 55 ? -48.892 -31.113 8.438 1.00 81.35 31 ALA B O 1
ATOM 2947 N N . LEU B 1 56 ? -51.100 -30.931 8.112 1.00 79.46 32 LEU B N 1
ATOM 2948 C CA . LEU B 1 56 ? -51.012 -31.515 6.769 1.00 76.84 32 LEU B CA 1
ATOM 2949 C C . LEU B 1 56 ? -50.464 -30.525 5.733 1.00 73.98 32 LEU B C 1
ATOM 2950 O O . LEU B 1 56 ? -50.018 -30.922 4.650 1.00 71.73 32 LEU B O 1
ATOM 2955 N N . LEU B 1 57 ? -50.484 -29.240 6.074 1.00 73.47 33 LEU B N 1
ATOM 2956 C CA . LEU B 1 57 ? -49.979 -28.206 5.179 1.00 71.45 33 LEU B CA 1
ATOM 2957 C C . LEU B 1 57 ? -48.457 -28.029 5.278 1.00 71.55 33 LEU B C 1
ATOM 2958 O O . LEU B 1 57 ? -47.825 -27.584 4.316 1.00 70.25 33 LEU B O 1
ATOM 2963 N N . SER B 1 58 ? -47.880 -28.377 6.434 1.00 73.12 34 SER B N 1
ATOM 2964 C CA . SER B 1 58 ? -46.432 -28.248 6.674 1.00 73.44 34 SER B CA 1
ATOM 2965 C C . SER B 1 58 ? -45.932 -26.847 6.381 1.00 71.83 34 SER B C 1
ATOM 2966 O O . SER B 1 58 ? -45.111 -26.653 5.496 1.00 69.87 34 SER B O 1
ATOM 2969 N N . LEU B 1 59 ? -46.434 -25.873 7.125 1.00 72.79 35 LEU B N 1
ATOM 2970 C CA . LEU B 1 59 ? -46.028 -24.487 6.933 1.00 73.03 35 LEU B CA 1
ATOM 2971 C C . LEU B 1 59 ? -45.604 -23.813 8.239 1.00 75.71 35 LEU B C 1
ATOM 2972 O O . LEU B 1 59 ? -46.128 -24.112 9.307 1.00 76.79 35 LEU B O 1
ATOM 2977 N N . SER B 1 60 ? -44.659 -22.889 8.129 1.00 76.96 36 SER B N 1
ATOM 2978 C CA . SER B 1 60 ? -44.186 -22.122 9.274 1.00 80.30 36 SER B CA 1
ATOM 2979 C C . SER B 1 60 ? -44.946 -20.810 9.311 1.00 79.82 36 SER B C 1
ATOM 2980 O O . SER B 1 60 ? -45.464 -20.356 8.294 1.00 78.45 36 SER B O 1
ATOM 2983 N N . ALA B 1 61 ? -44.981 -20.180 10.473 1.00 82.20 37 ALA B N 1
ATOM 2984 C CA . ALA B 1 61 ? -45.660 -18.902 10.613 1.00 83.11 37 ALA B CA 1
ATOM 2985 C C . ALA B 1 61 ? -44.969 -17.800 9.791 1.00 82.16 37 ALA B C 1
ATOM 2986 O O . ALA B 1 61 ? -45.605 -16.822 9.405 1.00 82.77 37 ALA B O 1
ATOM 2988 N N . LYS B 1 62 ? -43.677 -17.963 9.511 1.00 81.66 38 LYS B N 1
ATOM 2989 C CA . LYS B 1 62 ? -42.937 -16.959 8.741 1.00 80.93 38 LYS B CA 1
ATOM 2990 C C . LYS B 1 62 ? -43.304 -16.988 7.251 1.00 76.92 38 LYS B C 1
ATOM 2991 O O . LYS B 1 62 ? -43.139 -15.988 6.541 1.00 75.37 38 LYS B O 1
ATOM 2997 N N . GLN B 1 63 ? -43.783 -18.142 6.781 1.00 74.12 39 GLN B N 1
ATOM 2998 C CA . GLN B 1 63 ? -44.156 -18.312 5.372 1.00 69.62 39 GLN B CA 1
ATOM 2999 C C . GLN B 1 63 ? -45.403 -17.537 4.995 1.00 67.30 39 GLN B C 1
ATOM 3000 O O . GLN B 1 63 ? -46.364 -17.491 5.760 1.00 68.55 39 GLN B O 1
ATOM 3006 N N . LYS B 1 64 ? -45.355 -16.912 3.820 1.00 64.06 40 LYS B N 1
ATOM 3007 C CA . LYS B 1 64 ? -46.472 -16.148 3.288 1.00 63.00 40 LYS B CA 1
ATOM 3008 C C . LYS B 1 64 ? -47.198 -17.011 2.265 1.00 59.86 40 LYS B C 1
ATOM 3009 O O . LYS B 1 64 ? -46.601 -17.499 1.311 1.00 57.94 40 LYS B O 1
ATOM 3015 N N . VAL B 1 65 ? -48.491 -17.200 2.479 1.00 58.86 41 VAL B N 1
ATOM 3016 C CA . VAL B 1 65 ? -49.279 -18.062 1.631 1.00 56.03 41 VAL B CA 1
ATOM 3017 C C . VAL B 1 65 ? -50.309 -17.299 0.827 1.00 54.70 41 VAL B C 1
ATOM 3018 O O . VAL B 1 65 ? -50.924 -16.364 1.329 1.00 56.09 41 VAL B O 1
ATOM 3022 N N . VAL B 1 66 ? -50.491 -17.718 -0.423 1.00 51.60 42 VAL B N 1
ATOM 3023 C CA . VAL B 1 66 ? -51.471 -17.120 -1.320 1.00 50.13 42 VAL B CA 1
ATOM 3024 C C . VAL B 1 66 ? -52.418 -18.206 -1.857 1.00 48.33 42 VAL B C 1
ATOM 3025 O O . VAL B 1 66 ? -51.993 -19.139 -2.547 1.00 45.58 42 VAL B O 1
ATOM 3029 N N . ILE B 1 67 ? -53.695 -18.092 -1.513 1.00 48.27 43 ILE B N 1
ATOM 3030 C CA . ILE B 1 67 ? -54.692 -19.043 -1.983 1.00 47.22 43 ILE B CA 1
ATOM 3031 C C . ILE B 1 67 ? -55.281 -18.529 -3.278 1.00 46.71 43 ILE B C 1
ATOM 3032 O O . ILE B 1 67 ? -55.808 -17.414 -3.319 1.00 48.12 43 ILE B O 1
ATOM 3037 N N . VAL B 1 68 ? -55.168 -19.331 -4.335 1.00 45.43 44 VAL B N 1
ATOM 3038 C CA . VAL B 1 68 ? -55.734 -18.989 -5.628 1.00 45.10 44 VAL B CA 1
ATOM 3039 C C . VAL B 1 68 ? -56.854 -19.980 -5.924 1.00 45.69 44 VAL B C 1
ATOM 3040 O O . VAL B 1 68 ? -56.616 -21.184 -6.008 1.00 46.63 44 VAL B O 1
ATOM 3044 N N . THR B 1 69 ? -58.073 -19.469 -6.062 1.00 46.35 45 THR B N 1
ATOM 3045 C CA . THR B 1 69 ? -59.247 -20.296 -6.332 1.00 45.87 45 THR B CA 1
ATOM 3046 C C . THR B 1 69 ? -60.161 -19.582 -7.339 1.00 46.36 45 THR B C 1
ATOM 3047 O O . THR B 1 69 ? -59.768 -18.556 -7.903 1.00 46.85 45 THR B O 1
ATOM 3051 N N . ASN B 1 70 ? -61.350 -20.132 -7.606 1.00 45.93 46 ASN B N 1
ATOM 3052 C CA . ASN B 1 70 ? -62.293 -19.464 -8.512 1.00 46.32 46 ASN B CA 1
ATOM 3053 C C . ASN B 1 70 ? -63.453 -18.880 -7.710 1.00 48.35 46 ASN B C 1
ATOM 3054 O O . ASN B 1 70 ? -63.550 -19.120 -6.511 1.00 47.99 46 ASN B O 1
ATOM 3059 N N . HIS B 1 71 ? -64.325 -18.114 -8.365 1.00 50.78 47 HIS B N 1
ATOM 3060 C CA . HIS B 1 71 ? -65.438 -17.452 -7.663 1.00 54.44 47 HIS B CA 1
ATOM 3061 C C . HIS B 1 71 ? -66.483 -18.396 -7.069 1.00 54.64 47 HIS B C 1
ATOM 3062 O O . HIS B 1 71 ? -67.223 -18.017 -6.180 1.00 56.37 47 HIS B O 1
ATOM 3069 N N . THR B 1 72 ? -66.531 -19.631 -7.541 1.00 53.90 48 THR B N 1
ATOM 3070 C CA . THR B 1 72 ? -67.500 -20.588 -7.032 1.00 54.70 48 THR B CA 1
ATOM 3071 C C . THR B 1 72 ? -66.986 -21.277 -5.771 1.00 54.75 48 THR B C 1
ATOM 3072 O O . THR B 1 72 ? -67.658 -21.284 -4.739 1.00 56.55 48 THR B O 1
ATOM 3076 N N . VAL B 1 73 ? -65.789 -21.842 -5.854 1.00 52.58 49 VAL B N 1
ATOM 3077 C CA . VAL B 1 73 ? -65.216 -22.573 -4.734 1.00 53.05 49 VAL B CA 1
ATOM 3078 C C . VAL B 1 73 ? -64.825 -21.684 -3.542 1.00 55.11 49 VAL B C 1
ATOM 3079 O O . VAL B 1 73 ? -64.928 -22.114 -2.390 1.00 56.19 49 VAL B O 1
ATOM 3083 N N . ALA B 1 74 ? -64.416 -20.447 -3.823 1.00 55.37 50 ALA B N 1
ATOM 3084 C CA . ALA B 1 74 ? -63.969 -19.501 -2.787 1.00 56.84 50 ALA B CA 1
ATOM 3085 C C . ALA B 1 74 ? -64.807 -19.484 -1.496 1.00 58.82 50 ALA B C 1
ATOM 3086 O O . ALA B 1 74 ? -64.324 -19.923 -0.453 1.00 59.70 50 ALA B O 1
ATOM 3088 N N . PRO B 1 75 ? -66.059 -18.977 -1.557 1.00 59.58 51 PRO B N 1
ATOM 3089 C CA . PRO B 1 75 ? -66.919 -18.894 -0.370 1.00 60.91 51 PRO B CA 1
ATOM 3090 C C . PRO B 1 75 ? -67.194 -20.220 0.320 1.00 60.88 51 PRO B C 1
ATOM 3091 O O . PRO B 1 75 ? -67.489 -20.248 1.516 1.00 63.45 51 PRO B O 1
ATOM 3095 N N . LEU B 1 76 ? -67.091 -21.310 -0.424 1.00 59.24 52 LEU B N 1
ATOM 3096 C CA . LEU B 1 76 ? -67.356 -22.621 0.121 1.00 59.82 52 LEU B CA 1
ATOM 3097 C C . LEU B 1 76 ? -66.243 -23.134 1.015 1.00 60.02 52 LEU B C 1
ATOM 3098 O O . LEU B 1 76 ? -66.468 -23.410 2.203 1.00 61.85 52 LEU B O 1
ATOM 3103 N N . TYR B 1 77 ? -65.036 -23.233 0.462 1.00 58.54 53 TYR B N 1
ATOM 3104 C CA . TYR B 1 77 ? -63.934 -23.843 1.201 1.00 58.92 53 TYR B CA 1
ATOM 3105 C C . TYR B 1 77 ? -62.724 -22.985 1.550 1.00 59.09 53 TYR B C 1
ATOM 3106 O O . TYR B 1 77 ? -61.852 -23.439 2.292 1.00 59.79 53 TYR B O 1
ATOM 3115 N N . ALA B 1 78 ? -62.670 -21.751 1.060 1.00 59.50 54 ALA B N 1
ATOM 3116 C CA . ALA B 1 78 ? -61.545 -20.875 1.384 1.00 59.45 54 ALA B CA 1
ATOM 3117 C C . ALA B 1 78 ? -61.471 -20.644 2.892 1.00 62.08 54 ALA B C 1
ATOM 3118 O O . ALA B 1 78 ? -60.402 -20.768 3.480 1.00 62.27 54 ALA B O 1
ATOM 3120 N N . PRO B 1 79 ? -62.617 -20.339 3.531 1.00 64.83 55 PRO B N 1
ATOM 3121 C CA . PRO B 1 79 ? -62.612 -20.080 4.977 1.00 67.13 55 PRO B CA 1
ATOM 3122 C C . PRO B 1 79 ? -61.936 -21.158 5.817 1.00 67.72 55 PRO B C 1
ATOM 3123 O O . PRO B 1 79 ? -61.193 -20.833 6.745 1.00 69.70 55 PRO B O 1
ATOM 3127 N N . ALA B 1 80 ? -62.181 -22.422 5.492 1.00 67.37 56 ALA B N 1
ATOM 3128 C CA . ALA B 1 80 ? -61.587 -23.528 6.236 1.00 68.07 56 ALA B CA 1
ATOM 3129 C C . ALA B 1 80 ? -60.064 -23.481 6.112 1.00 67.55 56 ALA B C 1
ATOM 3130 O O . ALA B 1 80 ? -59.335 -23.630 7.104 1.00 68.56 56 ALA B O 1
ATOM 3132 N N . ILE B 1 81 ? -59.595 -23.271 4.888 1.00 65.85 57 ILE B N 1
ATOM 3133 C CA . ILE B 1 81 ? -58.165 -23.184 4.620 1.00 65.08 57 ILE B CA 1
ATOM 3134 C C . ILE B 1 81 ? -57.606 -21.929 5.287 1.00 65.98 57 ILE B C 1
ATOM 3135 O O . ILE B 1 81 ? -56.535 -21.974 5.865 1.00 66.34 57 ILE B O 1
ATOM 3140 N N . ILE B 1 82 ? -58.342 -20.821 5.218 1.00 66.92 58 ILE B N 1
ATOM 3141 C CA . ILE B 1 82 ? -57.909 -19.562 5.840 1.00 68.66 58 ILE B CA 1
ATOM 3142 C C . ILE B 1 82 ? -57.747 -19.677 7.357 1.00 71.78 58 ILE B C 1
ATOM 3143 O O . ILE B 1 82 ? -56.809 -19.121 7.921 1.00 72.24 58 ILE B O 1
ATOM 3148 N N . SER B 1 83 ? -58.646 -20.405 8.009 1.00 74.12 59 SER B N 1
ATOM 3149 C CA . SER B 1 83 ? -58.557 -20.607 9.457 1.00 77.53 59 SER B CA 1
ATOM 3150 C C . SER B 1 83 ? -57.387 -21.511 9.779 1.00 77.16 59 SER B C 1
ATOM 3151 O O . SER B 1 83 ? -56.765 -21.399 10.827 1.00 79.57 59 SER B O 1
ATOM 3154 N N . LEU B 1 84 ? -57.096 -22.412 8.859 1.00 75.83 60 LEU B N 1
ATOM 3155 C CA . LEU B 1 84 ? -56.025 -23.363 9.030 1.00 75.99 60 LEU B CA 1
ATOM 3156 C C . LEU B 1 84 ? -54.697 -22.592 9.040 1.00 76.08 60 LEU B C 1
ATOM 3157 O O . LEU B 1 84 ? -53.800 -22.893 9.835 1.00 77.45 60 LEU B O 1
ATOM 3162 N N . LEU B 1 85 ? -54.608 -21.564 8.192 1.00 74.78 61 LEU B N 1
ATOM 3163 C CA . LEU B 1 85 ? -53.408 -20.721 8.086 1.00 74.66 61 LEU B CA 1
ATOM 3164 C C . LEU B 1 85 ? -53.244 -19.739 9.271 1.00 77.27 61 LEU B C 1
ATOM 3165 O O . LEU B 1 85 ? -52.118 -19.380 9.635 1.00 76.83 61 LEU B O 1
ATOM 3170 N N . ASP B 1 86 ? -54.359 -19.280 9.836 1.00 78.84 62 ASP B N 1
ATOM 3171 C CA . ASP B 1 86 ? -54.313 -18.362 10.979 1.00 81.85 62 ASP B CA 1
ATOM 3172 C C . ASP B 1 86 ? -53.830 -19.086 12.238 1.00 84.82 62 ASP B C 1
ATOM 3173 O O . ASP B 1 86 ? -53.090 -18.512 13.035 1.00 85.60 62 ASP B O 1
ATOM 3178 N N . HIS B 1 87 ? -54.236 -20.346 12.403 1.00 85.84 63 HIS B N 1
ATOM 3179 C CA . HIS B 1 87 ? -53.782 -21.149 13.537 1.00 88.60 63 HIS B CA 1
ATOM 3180 C C . HIS B 1 87 ? -52.256 -21.270 13.487 1.00 87.96 63 HIS B C 1
ATOM 3181 O O . HIS B 1 87 ? -51.575 -21.080 14.493 1.00 89.97 63 HIS B O 1
ATOM 3188 N N . ILE B 1 88 ? -51.727 -21.583 12.305 1.00 85.39 64 ILE B N 1
ATOM 3189 C CA . ILE B 1 88 ? -50.283 -21.707 12.115 1.00 84.46 64 ILE B CA 1
ATOM 3190 C C . ILE B 1 88 ? -49.596 -20.363 12.359 1.00 85.46 64 ILE B C 1
ATOM 3191 O O . ILE B 1 88 ? -48.507 -20.320 12.928 1.00 86.67 64 ILE B O 1
ATOM 3196 N N . GLY B 1 89 ? -50.247 -19.279 11.928 1.00 85.00 65 GLY B N 1
ATOM 3197 C CA . GLY B 1 89 ? -49.723 -17.917 12.080 1.00 85.10 65 GLY B CA 1
ATOM 3198 C C . GLY B 1 89 ? -49.214 -17.313 10.780 1.00 82.70 65 GLY B C 1
ATOM 3199 O O . GLY B 1 89 ? -48.538 -16.279 10.797 1.00 83.38 65 GLY B O 1
ATOM 3200 N N . CYS B 1 90 ? -49.538 -17.952 9.654 1.00 79.50 66 CYS B N 1
ATOM 3201 C CA . CYS B 1 90 ? -49.100 -17.482 8.336 1.00 76.83 66 CYS B CA 1
ATOM 3202 C C . CYS B 1 90 ? -49.826 -16.234 7.885 1.00 75.89 66 CYS B C 1
ATOM 3203 O O . CYS B 1 90 ? -50.982 -16.019 8.215 1.00 77.91 66 CYS B O 1
ATOM 3206 N N . GLN B 1 91 ? -49.134 -15.418 7.109 1.00 74.53 67 GLN B N 1
ATOM 3207 C CA . GLN B 1 91 ? -49.723 -14.231 6.539 1.00 74.29 67 GLN B CA 1
ATOM 3208 C C . GLN B 1 91 ? -50.293 -14.757 5.210 1.00 71.13 67 GLN B C 1
ATOM 3209 O O . GLN B 1 91 ? -49.609 -15.476 4.474 1.00 68.40 67 GLN B O 1
ATOM 3215 N N . HIS B 1 92 ? -51.547 -14.433 4.917 1.00 70.14 68 HIS B N 1
ATOM 3216 C CA . HIS B 1 92 ? -52.196 -14.960 3.720 1.00 67.35 68 HIS B CA 1
ATOM 3217 C C . HIS B 1 92 ? -52.845 -13.913 2.826 1.00 66.02 68 HIS B C 1
ATOM 3218 O O . HIS B 1 92 ? -52.961 -12.749 3.186 1.00 68.16 68 HIS B O 1
ATOM 3225 N N . ALA B 1 93 ? -53.263 -14.362 1.649 1.00 62.38 69 ALA B N 1
ATOM 3226 C CA . ALA B 1 93 ? -53.970 -13.527 0.690 1.00 61.04 69 ALA B CA 1
ATOM 3227 C C . ALA B 1 93 ? -54.818 -14.437 -0.227 1.00 57.96 69 ALA B C 1
ATOM 3228 O O . ALA B 1 93 ? -54.462 -15.595 -0.473 1.00 55.43 69 ALA B O 1
ATOM 3230 N N . LEU B 1 94 ? -55.943 -13.911 -0.708 1.00 56.97 70 LEU B N 1
ATOM 3231 C CA . LEU B 1 94 ? -56.852 -14.668 -1.568 1.00 54.96 70 LEU B CA 1
ATOM 3232 C C . LEU B 1 94 ? -57.001 -14.027 -2.943 1.00 52.56 70 LEU B C 1
ATOM 3233 O O . LEU B 1 94 ? -57.154 -12.811 -3.055 1.00 52.29 70 LEU B O 1
ATOM 3238 N N . LEU B 1 95 ? -56.951 -14.862 -3.980 1.00 49.60 71 LEU B N 1
ATOM 3239 C CA . LEU B 1 95 ? -57.112 -14.419 -5.373 1.00 47.73 71 LEU B CA 1
ATOM 3240 C C . LEU B 1 95 ? -58.170 -15.307 -6.030 1.00 47.18 71 LEU B C 1
ATOM 3241 O O . LEU B 1 95 ? -58.009 -16.524 -6.105 1.00 43.85 71 LEU B O 1
ATOM 3246 N N . GLU B 1 96 ? -59.255 -14.680 -6.479 1.00 49.14 72 GLU B N 1
ATOM 3247 C CA . GLU B 1 96 ? -60.371 -15.379 -7.095 1.00 48.81 72 GLU B CA 1
ATOM 3248 C C . GLU B 1 96 ? -60.367 -15.204 -8.599 1.00 47.59 72 GLU B C 1
ATOM 3249 O O . GLU B 1 96 ? -60.554 -14.100 -9.105 1.00 47.92 72 GLU B O 1
ATOM 3255 N N . LEU B 1 97 ? -60.179 -16.307 -9.309 1.00 46.33 73 LEU B N 1
ATOM 3256 C CA . LEU B 1 97 ? -60.175 -16.293 -10.757 1.00 46.54 73 LEU B CA 1
ATOM 3257 C C . LEU B 1 97 ? -61.585 -16.612 -11.253 1.00 48.22 73 LEU B C 1
ATOM 3258 O O . LEU B 1 97 ? -62.386 -17.193 -10.519 1.00 47.25 73 LEU B O 1
ATOM 3263 N N . PRO B 1 98 ? -61.905 -16.213 -12.498 1.00 49.55 74 PRO B N 1
ATOM 3264 C CA . PRO B 1 98 ? -63.233 -16.540 -13.021 1.00 50.11 74 PRO B CA 1
ATOM 3265 C C . PRO B 1 98 ? -63.375 -18.049 -13.201 1.00 48.78 74 PRO B C 1
ATOM 3266 O O . PRO B 1 98 ? -62.414 -18.726 -13.545 1.00 47.67 74 PRO B O 1
ATOM 3270 N N . ASP B 1 99 ? -64.568 -18.560 -12.942 1.00 49.87 75 ASP B N 1
ATOM 3271 C CA . ASP B 1 99 ? -64.850 -19.983 -13.026 1.00 49.71 75 ASP B CA 1
ATOM 3272 C C . ASP B 1 99 ? -65.134 -20.441 -14.466 1.00 48.62 75 ASP B C 1
ATOM 3273 O O . ASP B 1 99 ? -66.024 -19.908 -15.114 1.00 51.05 75 ASP B O 1
ATOM 3278 N N . GLY B 1 100 ? -64.372 -21.415 -14.961 1.00 46.54 76 GLY B N 1
ATOM 3279 C CA . GLY B 1 100 ? -64.595 -21.953 -16.308 1.00 45.97 76 GLY B CA 1
ATOM 3280 C C . GLY B 1 100 ? -63.384 -22.363 -17.141 1.00 44.85 76 GLY B C 1
ATOM 3281 O O . GLY B 1 100 ? -62.327 -21.719 -17.112 1.00 43.81 76 GLY B O 1
ATOM 3282 N N . GLU B 1 101 ? -63.556 -23.434 -17.917 1.00 44.25 77 GLU B N 1
ATOM 3283 C CA . GLU B 1 101 ? -62.497 -23.926 -18.808 1.00 42.89 77 GLU B CA 1
ATOM 3284 C C . GLU B 1 101 ? -62.099 -22.839 -19.826 1.00 43.09 77 GLU B C 1
ATOM 3285 O O . GLU B 1 101 ? -60.954 -22.784 -20.254 1.00 41.76 77 GLU B O 1
ATOM 3291 N N . GLN B 1 102 ? -63.038 -21.975 -20.206 1.00 44.42 78 GLN B N 1
ATOM 3292 C CA . GLN B 1 102 ? -62.735 -20.912 -21.175 1.00 46.34 78 GLN B CA 1
ATOM 3293 C C . GLN B 1 102 ? -61.691 -19.942 -20.623 1.00 45.81 78 GLN B C 1
ATOM 3294 O O . GLN B 1 102 ? -61.038 -19.225 -21.386 1.00 46.61 78 GLN B O 1
ATOM 3300 N N . TYR B 1 103 ? -61.546 -19.914 -19.300 1.00 44.51 79 TYR B N 1
ATOM 3301 C CA . TYR B 1 103 ? -60.583 -19.030 -18.662 1.00 44.44 79 TYR B CA 1
ATOM 3302 C C . TYR B 1 103 ? -59.267 -19.720 -18.323 1.00 42.69 79 TYR B C 1
ATOM 3303 O O . TYR B 1 103 ? -58.425 -19.118 -17.662 1.00 43.04 79 TYR B O 1
ATOM 3312 N N . LYS B 1 104 ? -59.081 -20.967 -18.768 1.00 41.26 80 LYS B N 1
ATOM 3313 C CA . LYS B 1 104 ? -57.835 -21.679 -18.501 1.00 39.13 80 LYS B CA 1
ATOM 3314 C C . LYS B 1 104 ? -56.863 -21.263 -19.583 1.00 37.76 80 LYS B C 1
ATOM 3315 O O . LYS B 1 104 ? -56.441 -22.079 -20.399 1.00 36.54 80 LYS B O 1
ATOM 3321 N N . THR B 1 105 ? -56.499 -19.986 -19.551 1.00 37.04 81 THR B N 1
ATOM 3322 C CA . THR B 1 105 ? -55.669 -19.372 -20.564 1.00 37.20 81 THR B CA 1
ATOM 3323 C C . THR B 1 105 ? -54.406 -18.700 -20.024 1.00 37.49 81 THR B C 1
ATOM 3324 O O . THR B 1 105 ? -54.188 -18.569 -18.811 1.00 37.07 81 THR B O 1
ATOM 3328 N N . LEU B 1 106 ? -53.594 -18.234 -20.956 1.00 37.11 82 LEU B N 1
ATOM 3329 C CA . LEU B 1 106 ? -52.362 -17.569 -20.631 1.00 37.49 82 LEU B CA 1
ATOM 3330 C C . LEU B 1 106 ? -52.691 -16.213 -19.983 1.00 38.61 82 LEU B C 1
ATOM 3331 O O . LEU B 1 106 ? -52.018 -15.785 -19.066 1.00 40.33 82 LEU B O 1
ATOM 3336 N N . GLU B 1 107 ? -53.772 -15.582 -20.422 1.00 39.37 83 GLU B N 1
ATOM 3337 C CA . GLU B 1 107 ? -54.230 -14.311 -19.858 1.00 40.80 83 GLU B CA 1
ATOM 3338 C C . GLU B 1 107 ? -54.532 -14.409 -18.339 1.00 39.90 83 GLU B C 1
ATOM 3339 O O . GLU B 1 107 ? -54.213 -13.508 -17.576 1.00 40.02 83 GLU B O 1
ATOM 3345 N N . THR B 1 108 ? -55.184 -15.491 -17.924 1.00 39.06 84 THR B N 1
ATOM 3346 C CA . THR B 1 108 ? -55.539 -15.709 -16.521 1.00 37.98 84 THR B CA 1
ATOM 3347 C C . THR B 1 108 ? -54.283 -16.063 -15.733 1.00 37.07 84 THR B C 1
ATOM 3348 O O . THR B 1 108 ? -54.137 -15.718 -14.575 1.00 37.43 84 THR B O 1
ATOM 3352 N N . PHE B 1 109 ? -53.389 -16.788 -16.380 1.00 36.61 85 PHE B N 1
ATOM 3353 C CA . PHE B 1 109 ? -52.097 -17.124 -15.813 1.00 36.05 85 PHE B CA 1
ATOM 3354 C C . PHE B 1 109 ? -51.416 -15.804 -15.476 1.00 36.42 85 PHE B C 1
ATOM 3355 O O . PHE B 1 109 ? -50.946 -15.592 -14.364 1.00 36.38 85 PHE B O 1
ATOM 3363 N N . ASN B 1 110 ? -51.432 -14.898 -16.442 1.00 37.03 86 ASN B N 1
ATOM 3364 C CA . ASN B 1 110 ? -50.833 -13.588 -16.284 1.00 38.36 86 ASN B CA 1
ATOM 3365 C C . ASN B 1 110 ? -51.463 -12.836 -15.105 1.00 39.37 86 ASN B C 1
ATOM 3366 O O . ASN B 1 110 ? -50.771 -12.141 -14.358 1.00 39.99 86 ASN B O 1
ATOM 3371 N N . THR B 1 111 ? -52.774 -12.986 -14.926 1.00 39.88 87 THR B N 1
ATOM 3372 C CA . THR B 1 111 ? -53.462 -12.378 -13.780 1.00 39.62 87 THR B CA 1
ATOM 3373 C C . THR B 1 111 ? -52.842 -12.882 -12.473 1.00 38.53 87 THR B C 1
ATOM 3374 O O . THR B 1 111 ? -52.682 -12.123 -11.524 1.00 39.05 87 THR B O 1
ATOM 3378 N N . VAL B 1 112 ? -52.512 -14.165 -12.407 1.00 36.74 88 VAL B N 1
ATOM 3379 C CA . VAL B 1 112 ? -51.850 -14.673 -11.210 1.00 37.10 88 VAL B CA 1
ATOM 3380 C C . VAL B 1 112 ? -50.441 -14.028 -11.079 1.00 37.39 88 VAL B C 1
ATOM 3381 O O . VAL B 1 112 ? -50.046 -13.610 -10.001 1.00 37.35 88 VAL B O 1
ATOM 3385 N N . MET B 1 113 ? -49.703 -13.928 -12.181 1.00 37.91 89 MET B N 1
ATOM 3386 C CA . MET B 1 113 ? -48.357 -13.336 -12.142 1.00 39.31 89 MET B CA 1
ATOM 3387 C C . MET B 1 113 ? -48.419 -11.882 -11.674 1.00 41.29 89 MET B C 1
ATOM 3388 O O . MET B 1 113 ? -47.703 -11.490 -10.749 1.00 42.36 89 MET B O 1
ATOM 3393 N N . SER B 1 114 ? -49.264 -11.089 -12.332 1.00 42.02 90 SER B N 1
ATOM 3394 C CA . SER B 1 114 ? -49.446 -9.688 -11.980 1.00 44.22 90 SER B CA 1
ATOM 3395 C C . SER B 1 114 ? -49.751 -9.529 -10.496 1.00 45.83 90 SER B C 1
ATOM 3396 O O . SER B 1 114 ? -49.218 -8.635 -9.826 1.00 46.67 90 SER B O 1
ATOM 3399 N N . PHE B 1 115 ? -50.621 -10.389 -9.987 1.00 45.66 91 PHE B N 1
ATOM 3400 C CA . PHE B 1 115 ? -50.994 -10.327 -8.592 1.00 46.91 91 PHE B CA 1
ATOM 3401 C C . PHE B 1 115 ? -49.773 -10.571 -7.718 1.00 46.32 91 PHE B C 1
ATOM 3402 O O . PHE B 1 115 ? -49.501 -9.797 -6.811 1.00 47.43 91 PHE B O 1
ATOM 3410 N N . LEU B 1 116 ? -49.050 -11.654 -7.988 1.00 45.03 92 LEU B N 1
ATOM 3411 C CA . LEU B 1 116 ? -47.870 -11.990 -7.202 1.00 45.35 92 LEU B CA 1
ATOM 3412 C C . LEU B 1 116 ? -46.825 -10.871 -7.254 1.00 46.77 92 LEU B C 1
ATOM 3413 O O . LEU B 1 116 ? -46.167 -10.597 -6.258 1.00 47.22 92 LEU B O 1
ATOM 3418 N N . LEU B 1 117 ? -46.690 -10.216 -8.402 1.00 47.51 93 LEU B N 1
ATOM 3419 C CA . LEU B 1 117 ? -45.713 -9.131 -8.549 1.00 49.31 93 LEU B CA 1
ATOM 3420 C C . LEU B 1 117 ? -46.144 -7.806 -7.893 1.00 52.12 93 LEU B C 1
ATOM 3421 O O . LEU B 1 117 ? -45.320 -7.149 -7.260 1.00 52.40 93 LEU B O 1
ATOM 3426 N N . GLU B 1 118 ? -47.418 -7.423 -8.028 1.00 54.55 94 GLU B N 1
ATOM 3427 C CA . GLU B 1 118 ? -47.901 -6.155 -7.434 1.00 58.43 94 GLU B CA 1
ATOM 3428 C C . GLU B 1 118 ? -47.901 -6.191 -5.912 1.00 58.72 94 GLU B C 1
ATOM 3429 O O . GLU B 1 118 ? -47.882 -5.150 -5.284 1.00 60.14 94 GLU B O 1
ATOM 3435 N N . HIS B 1 119 ? -47.867 -7.390 -5.336 1.00 58.03 95 HIS B N 1
ATOM 3436 C CA . HIS B 1 119 ? -47.797 -7.551 -3.889 1.00 59.13 95 HIS B CA 1
ATOM 3437 C C . HIS B 1 119 ? -46.401 -8.005 -3.458 1.00 58.14 95 HIS B C 1
ATOM 3438 O O . HIS B 1 119 ? -46.217 -8.573 -2.389 1.00 57.83 95 HIS B O 1
ATOM 3445 N N . ASN B 1 120 ? -45.420 -7.760 -4.317 1.00 57.89 96 ASN B N 1
ATOM 3446 C CA . ASN B 1 120 ? -44.024 -8.040 -4.003 1.00 57.76 96 ASN B CA 1
ATOM 3447 C C . ASN B 1 120 ? -43.718 -9.394 -3.380 1.00 56.45 96 ASN B C 1
ATOM 3448 O O . ASN B 1 120 ? -42.919 -9.463 -2.452 1.00 57.92 96 ASN B O 1
ATOM 3453 N N . TYR B 1 121 ? -44.334 -10.464 -3.869 1.00 54.39 97 TYR B N 1
ATOM 3454 C CA . TYR B 1 121 ? -44.043 -11.797 -3.334 1.00 53.27 97 TYR B CA 1
ATOM 3455 C C . TYR B 1 121 ? -42.681 -12.345 -3.821 1.00 52.35 97 TYR B C 1
ATOM 3456 O O . TYR B 1 121 ? -42.323 -12.221 -4.991 1.00 49.95 97 TYR B O 1
ATOM 3465 N N . SER B 1 122 ? -41.931 -12.935 -2.892 1.00 53.34 98 SER B N 1
ATOM 3466 C CA . SER B 1 122 ? -40.612 -13.501 -3.180 1.00 53.79 98 SER B CA 1
ATOM 3467 C C . SER B 1 122 ? -40.718 -14.960 -3.635 1.00 53.71 98 SER B C 1
ATOM 3468 O O . SER B 1 122 ? -41.814 -15.518 -3.713 1.00 55.02 98 SER B O 1
ATOM 3471 N N . ARG B 1 123 ? -39.568 -15.569 -3.922 1.00 54.11 99 ARG B N 1
ATOM 3472 C CA . ARG B 1 123 ? -39.487 -16.977 -4.316 1.00 53.52 99 ARG B CA 1
ATOM 3473 C C . ARG B 1 123 ? -39.831 -17.929 -3.163 1.00 53.26 99 ARG B C 1
ATOM 3474 O O . ARG B 1 123 ? -39.943 -19.138 -3.370 1.00 53.04 99 ARG B O 1
ATOM 3482 N N . ASP B 1 124 ? -39.991 -17.391 -1.958 1.00 53.23 100 ASP B N 1
ATOM 3483 C CA . ASP B 1 124 ? -40.326 -18.212 -0.799 1.00 54.58 100 ASP B CA 1
ATOM 3484 C C . ASP B 1 124 ? -41.849 -18.295 -0.563 1.00 53.48 100 ASP B C 1
ATOM 3485 O O . ASP B 1 124 ? -42.304 -19.016 0.322 1.00 52.92 100 ASP B O 1
ATOM 3490 N N . VAL B 1 125 ? -42.625 -17.576 -1.367 1.00 52.17 101 VAL B N 1
ATOM 3491 C CA . VAL B 1 125 ? -44.079 -17.606 -1.247 1.00 52.45 101 VAL B CA 1
ATOM 3492 C C . VAL B 1 125 ? -44.610 -19.019 -1.500 1.00 52.17 101 VAL B C 1
ATOM 3493 O O . VAL B 1 125 ? -44.033 -19.776 -2.296 1.00 51.32 101 VAL B O 1
ATOM 3497 N N . VAL B 1 126 ? -45.690 -19.379 -0.807 1.00 51.46 102 VAL B N 1
ATOM 3498 C CA . VAL B 1 126 ? -46.313 -20.686 -0.998 1.00 50.60 102 VAL B CA 1
ATOM 3499 C C . VAL B 1 126 ? -47.687 -20.462 -1.599 1.00 49.96 102 VAL B C 1
ATOM 3500 O O . VAL B 1 126 ? -48.502 -19.728 -1.049 1.00 51.20 102 VAL B O 1
ATOM 3504 N N . VAL B 1 127 ? -47.932 -21.077 -2.746 1.00 48.38 103 VAL B N 1
ATOM 3505 C CA . VAL B 1 127 ? -49.210 -20.933 -3.434 1.00 47.10 103 VAL B CA 1
ATOM 3506 C C . VAL B 1 127 ? -50.095 -22.148 -3.199 1.00 46.62 103 VAL B C 1
ATOM 3507 O O . VAL B 1 127 ? -49.636 -23.283 -3.291 1.00 45.30 103 VAL B O 1
ATOM 3511 N N . ILE B 1 128 ? -51.356 -21.902 -2.860 1.00 47.02 104 ILE B N 1
ATOM 3512 C CA . ILE B 1 128 ? -52.317 -22.981 -2.655 1.00 47.06 104 ILE B CA 1
ATOM 3513 C C . ILE B 1 128 ? -53.371 -22.969 -3.764 1.00 46.22 104 ILE B C 1
ATOM 3514 O O . ILE B 1 128 ? -54.097 -21.980 -3.944 1.00 46.01 104 ILE B O 1
ATOM 3519 N N . ALA B 1 129 ? -53.421 -24.053 -4.529 1.00 44.38 105 ALA B N 1
ATOM 3520 C CA . ALA B 1 129 ? -54.406 -24.183 -5.592 1.00 43.61 105 ALA B CA 1
ATOM 3521 C C . ALA B 1 129 ? -55.619 -24.878 -4.987 1.00 43.61 105 ALA B C 1
ATOM 3522 O O . ALA B 1 129 ? -55.583 -26.086 -4.728 1.00 43.36 105 ALA B O 1
ATOM 3524 N N . LEU B 1 130 ? -56.675 -24.103 -4.736 1.00 43.66 106 LEU B N 1
ATOM 3525 C CA . LEU B 1 130 ? -57.922 -24.622 -4.148 1.00 43.54 106 LEU B CA 1
ATOM 3526 C C . LEU B 1 130 ? -59.032 -24.588 -5.185 1.00 42.13 106 LEU B C 1
ATOM 3527 O O . LEU B 1 130 ? -59.554 -23.518 -5.518 1.00 40.60 106 LEU B O 1
ATOM 3532 N N . GLY B 1 131 ? -59.392 -25.762 -5.695 1.00 41.96 107 GLY B N 1
ATOM 3533 C CA . GLY B 1 131 ? -60.433 -25.859 -6.712 1.00 41.41 107 GLY B CA 1
ATOM 3534 C C . GLY B 1 131 ? -60.388 -27.144 -7.506 1.00 40.96 107 GLY B C 1
ATOM 3535 O O . GLY B 1 131 ? -59.808 -28.136 -7.079 1.00 41.82 107 GLY B O 1
ATOM 3536 N N . GLY B 1 132 ? -61.031 -27.131 -8.663 1.00 41.28 108 GLY B N 1
ATOM 3537 C CA . GLY B 1 132 ? -61.072 -28.308 -9.532 1.00 40.12 108 GLY B CA 1
ATOM 3538 C C . GLY B 1 132 ? -59.833 -28.436 -10.399 1.00 39.38 108 GLY B C 1
ATOM 3539 O O . GLY B 1 132 ? -58.810 -27.811 -10.146 1.00 37.74 108 GLY B O 1
ATOM 3540 N N . GLY B 1 133 ? -59.927 -29.264 -11.429 1.00 39.49 109 GLY B N 1
ATOM 3541 C CA . GLY B 1 133 ? -58.810 -29.475 -12.327 1.00 38.45 109 GLY B CA 1
ATOM 3542 C C . GLY B 1 133 ? -58.414 -28.224 -13.084 1.00 37.47 109 GLY B C 1
ATOM 3543 O O . GLY B 1 133 ? -57.244 -28.052 -13.403 1.00 37.85 109 GLY B O 1
ATOM 3544 N N . VAL B 1 134 ? -59.374 -27.345 -13.375 1.00 37.29 110 VAL B N 1
ATOM 3545 C CA . VAL B 1 134 ? -59.059 -26.109 -14.102 1.00 36.70 110 VAL B CA 1
ATOM 3546 C C . VAL B 1 134 ? -58.091 -25.256 -13.287 1.00 37.58 110 VAL B C 1
ATOM 3547 O O . VAL B 1 134 ? -57.077 -24.790 -13.803 1.00 36.88 110 VAL B O 1
ATOM 3551 N N . ILE B 1 135 ? -58.406 -25.075 -12.009 1.00 38.19 111 ILE B N 1
ATOM 3552 C CA . ILE B 1 135 ? -57.565 -24.312 -11.103 1.00 38.53 111 ILE B CA 1
ATOM 3553 C C . ILE B 1 135 ? -56.264 -25.033 -10.839 1.00 39.49 111 ILE B C 1
ATOM 3554 O O . ILE B 1 135 ? -55.208 -24.409 -10.840 1.00 41.10 111 ILE B O 1
ATOM 3559 N N . GLY B 1 136 ? -56.327 -26.342 -10.626 1.00 39.65 112 GLY B N 1
ATOM 3560 C CA . GLY B 1 136 ? -55.115 -27.121 -10.398 1.00 40.77 112 GLY B CA 1
ATOM 3561 C C . GLY B 1 136 ? -54.068 -26.896 -11.498 1.00 41.53 112 GLY B C 1
ATOM 3562 O O . GLY B 1 136 ? -52.917 -26.549 -11.217 1.00 41.67 112 GLY B O 1
ATOM 3563 N N . ASP B 1 137 ? -54.474 -27.099 -12.749 1.00 40.65 113 ASP B N 1
ATOM 3564 C CA . ASP B 1 137 ? -53.583 -26.919 -13.878 1.00 40.74 113 ASP B CA 1
ATOM 3565 C C . ASP B 1 137 ? -53.065 -25.490 -14.020 1.00 40.30 113 ASP B C 1
ATOM 3566 O O . ASP B 1 137 ? -51.856 -25.271 -14.172 1.00 39.59 113 ASP B O 1
ATOM 3571 N N . LEU B 1 138 ? -53.979 -24.525 -13.970 1.00 38.91 114 LEU B N 1
ATOM 3572 C CA . LEU B 1 138 ? -53.610 -23.129 -14.177 1.00 38.51 114 LEU B CA 1
ATOM 3573 C C . LEU B 1 138 ? -52.726 -22.584 -13.072 1.00 37.54 114 LEU B C 1
ATOM 3574 O O . LEU B 1 138 ? -51.724 -21.960 -13.346 1.00 38.27 114 LEU B O 1
ATOM 3579 N N . VAL B 1 139 ? -53.101 -22.818 -11.828 1.00 36.81 115 VAL B N 1
ATOM 3580 C CA . VAL B 1 139 ? -52.331 -22.329 -10.723 1.00 36.91 115 VAL B CA 1
ATOM 3581 C C . VAL B 1 139 ? -51.022 -23.098 -10.566 1.00 36.90 115 VAL B C 1
ATOM 3582 O O . VAL B 1 139 ? -50.004 -22.520 -10.167 1.00 37.06 115 VAL B O 1
ATOM 3586 N N . GLY B 1 140 ? -51.041 -24.389 -10.887 1.00 36.83 116 GLY B N 1
ATOM 3587 C CA . GLY B 1 140 ? -49.837 -25.216 -10.817 1.00 36.37 116 GLY B CA 1
ATOM 3588 C C . GLY B 1 140 ? -48.787 -24.655 -11.764 1.00 36.25 116 GLY B C 1
ATOM 3589 O O . GLY B 1 140 ? -47.622 -24.458 -11.392 1.00 35.38 116 GLY B O 1
ATOM 3590 N N . PHE B 1 141 ? -49.224 -24.361 -12.984 1.00 35.49 117 PHE B N 1
ATOM 3591 C CA . PHE B 1 141 ? -48.351 -23.803 -13.998 1.00 35.69 117 PHE B CA 1
ATOM 3592 C C . PHE B 1 141 ? -47.915 -22.401 -13.604 1.00 36.43 117 PHE B C 1
ATOM 3593 O O . PHE B 1 141 ? -46.798 -21.997 -13.874 1.00 36.56 117 PHE B O 1
ATOM 3601 N N . ALA B 1 142 ? -48.812 -21.657 -12.971 1.00 37.69 118 ALA B N 1
ATOM 3602 C CA . ALA B 1 142 ? -48.490 -20.331 -12.490 1.00 37.69 118 ALA B CA 1
ATOM 3603 C C . ALA B 1 142 ? -47.389 -20.479 -11.448 1.00 37.74 118 ALA B C 1
ATOM 3604 O O . ALA B 1 142 ? -46.439 -19.706 -11.440 1.00 38.98 118 ALA B O 1
ATOM 3606 N N . ALA B 1 143 ? -47.523 -21.484 -10.583 1.00 36.75 119 ALA B N 1
ATOM 3607 C CA . ALA B 1 143 ? -46.538 -21.749 -9.538 1.00 37.84 119 ALA B CA 1
ATOM 3608 C C . ALA B 1 143 ? -45.198 -22.204 -10.114 1.00 37.59 119 ALA B C 1
ATOM 3609 O O . ALA B 1 143 ? -44.152 -21.909 -9.562 1.00 38.31 119 ALA B O 1
ATOM 3611 N N . ALA B 1 144 ? -45.249 -22.949 -11.211 1.00 37.30 120 ALA B N 1
ATOM 3612 C CA . ALA B 1 144 ? -44.055 -23.439 -11.872 1.00 36.56 120 ALA B CA 1
ATOM 3613 C C . ALA B 1 144 ? -43.219 -22.314 -12.500 1.00 36.76 120 ALA B C 1
ATOM 3614 O O . ALA B 1 144 ? -41.995 -22.355 -12.460 1.00 36.64 120 ALA B O 1
ATOM 3616 N N . CYS B 1 145 ? -43.879 -21.308 -13.063 1.00 36.91 121 CYS B N 1
ATOM 3617 C CA . CYS B 1 145 ? -43.183 -20.239 -13.774 1.00 37.01 121 CYS B CA 1
ATOM 3618 C C . CYS B 1 145 ? -42.793 -19.015 -12.953 1.00 37.97 121 CYS B C 1
ATOM 3619 O O . CYS B 1 145 ? -41.853 -18.320 -13.314 1.00 38.64 121 CYS B O 1
ATOM 3622 N N . TYR B 1 146 ? -43.504 -18.732 -11.868 1.00 39.31 122 TYR B N 1
ATOM 3623 C CA . TYR B 1 146 ? -43.213 -17.532 -11.089 1.00 39.95 122 TYR B CA 1
ATOM 3624 C C . TYR B 1 146 ? -41.793 -17.579 -10.528 1.00 40.14 122 TYR B C 1
ATOM 3625 O O . TYR B 1 146 ? -41.473 -18.399 -9.671 1.00 39.02 122 TYR B O 1
ATOM 3634 N N . GLN B 1 147 ? -40.950 -16.690 -11.049 1.00 40.69 123 GLN B N 1
ATOM 3635 C CA . GLN B 1 147 ? -39.531 -16.621 -10.684 1.00 41.53 123 GLN B CA 1
ATOM 3636 C C . GLN B 1 147 ? -38.892 -17.988 -10.843 1.00 40.78 123 GLN B C 1
ATOM 3637 O O . GLN B 1 147 ? -38.012 -18.373 -10.075 1.00 41.64 123 GLN B O 1
ATOM 3643 N N . ARG B 1 148 ? -39.372 -18.717 -11.842 1.00 39.98 124 ARG B N 1
ATOM 3644 C CA . ARG B 1 148 ? -38.868 -20.047 -12.195 1.00 39.54 124 ARG B CA 1
ATOM 3645 C C . ARG B 1 148 ? -39.237 -21.170 -11.233 1.00 39.96 124 ARG B C 1
ATOM 3646 O O . ARG B 1 148 ? -38.636 -22.240 -11.277 1.00 39.60 124 ARG B O 1
ATOM 3654 N N . GLY B 1 149 ? -40.226 -20.934 -10.375 1.00 41.29 125 GLY B N 1
ATOM 3655 C CA . GLY B 1 149 ? -40.715 -21.973 -9.484 1.00 41.92 125 GLY B CA 1
ATOM 3656 C C . GLY B 1 149 ? -40.805 -21.615 -8.022 1.00 43.89 125 GLY B C 1
ATOM 3657 O O . GLY B 1 149 ? -39.794 -21.266 -7.400 1.00 45.39 125 GLY B O 1
ATOM 3658 N N . VAL B 1 150 ? -42.023 -21.697 -7.484 1.00 43.79 126 VAL B N 1
ATOM 3659 C CA . VAL B 1 150 ? -42.295 -21.474 -6.064 1.00 45.23 126 VAL B CA 1
ATOM 3660 C C . VAL B 1 150 ? -43.124 -22.667 -5.568 1.00 46.51 126 VAL B C 1
ATOM 3661 O O . VAL B 1 150 ? -43.803 -23.330 -6.349 1.00 46.14 126 VAL B O 1
ATOM 3665 N N . ASP B 1 151 ? -43.044 -22.964 -4.281 1.00 48.60 127 ASP B N 1
ATOM 3666 C CA . ASP B 1 151 ? -43.775 -24.109 -3.724 1.00 50.05 127 ASP B CA 1
ATOM 3667 C C . ASP B 1 151 ? -45.273 -23.956 -3.886 1.00 49.91 127 ASP B C 1
ATOM 3668 O O . ASP B 1 151 ? -45.809 -22.855 -3.746 1.00 49.71 127 ASP B O 1
ATOM 3673 N N . PHE B 1 152 ? -45.962 -25.045 -4.202 1.00 50.21 128 PHE B N 1
ATOM 3674 C CA . PHE B 1 152 ? -47.404 -24.956 -4.237 1.00 50.76 128 PHE B CA 1
ATOM 3675 C C . PHE B 1 152 ? -48.041 -26.210 -3.662 1.00 51.24 128 PHE B C 1
ATOM 3676 O O . PHE B 1 152 ? -47.466 -27.307 -3.711 1.00 50.85 128 PHE B O 1
ATOM 3684 N N . ILE B 1 153 ? -49.220 -26.007 -3.081 1.00 50.99 129 ILE B N 1
ATOM 3685 C CA . ILE B 1 153 ? -49.995 -27.063 -2.473 1.00 50.62 129 ILE B CA 1
ATOM 3686 C C . ILE B 1 153 ? -51.340 -27.190 -3.174 1.00 50.20 129 ILE B C 1
ATOM 3687 O O . ILE B 1 153 ? -52.051 -26.198 -3.347 1.00 49.49 129 ILE B O 1
ATOM 3692 N N . GLN B 1 154 ? -51.672 -28.409 -3.591 1.00 50.27 130 GLN B N 1
ATOM 3693 C CA . GLN B 1 154 ? -52.951 -28.677 -4.220 1.00 50.40 130 GLN B CA 1
ATOM 3694 C C . GLN B 1 154 ? -54.015 -29.021 -3.204 1.00 49.93 130 GLN B C 1
ATOM 3695 O O . GLN B 1 154 ? -53.761 -29.736 -2.241 1.00 50.50 130 GLN B O 1
ATOM 3701 N N . ILE B 1 155 ? -55.223 -28.542 -3.458 1.00 48.73 131 ILE B N 1
ATOM 3702 C CA . ILE B 1 155 ? -56.374 -28.876 -2.642 1.00 48.15 131 ILE B CA 1
ATOM 3703 C C . ILE B 1 155 ? -57.505 -29.084 -3.658 1.00 46.55 131 ILE B C 1
ATOM 3704 O O . ILE B 1 155 ? -58.339 -28.199 -3.878 1.00 45.91 131 ILE B O 1
ATOM 3709 N N . PRO B 1 156 ? -57.497 -30.245 -4.327 1.00 45.52 132 PRO B N 1
ATOM 3710 C CA . PRO B 1 156 ? -58.510 -30.547 -5.329 1.00 45.07 132 PRO B CA 1
ATOM 3711 C C . PRO B 1 156 ? -59.875 -30.744 -4.688 1.00 45.11 132 PRO B C 1
ATOM 3712 O O . PRO B 1 156 ? -59.995 -31.426 -3.663 1.00 45.38 132 PRO B O 1
ATOM 3716 N N . THR B 1 157 ? -60.892 -30.154 -5.303 1.00 43.86 133 THR B N 1
ATOM 3717 C CA . THR B 1 157 ? -62.235 -30.207 -4.767 1.00 43.38 133 THR B CA 1
ATOM 3718 C C . THR B 1 157 ? -63.269 -30.921 -5.666 1.00 42.45 133 THR B C 1
ATOM 3719 O O . THR B 1 157 ? -64.471 -30.864 -5.387 1.00 43.00 133 THR B O 1
ATOM 3723 N N . THR B 1 158 ? -62.815 -31.560 -6.744 1.00 40.26 134 THR B N 1
ATOM 3724 C CA . THR B 1 158 ? -63.705 -32.349 -7.596 1.00 39.11 134 THR B CA 1
ATOM 3725 C C . THR B 1 158 ? -63.167 -33.776 -7.536 1.00 39.73 134 THR B C 1
ATOM 3726 O O . THR B 1 158 ? -61.985 -33.979 -7.288 1.00 39.40 134 THR B O 1
ATOM 3730 N N . LEU B 1 159 ? -64.026 -34.769 -7.736 1.00 40.53 135 LEU B N 1
ATOM 3731 C CA . LEU B 1 159 ? -63.578 -36.160 -7.706 1.00 40.31 135 LEU B CA 1
ATOM 3732 C C . LEU B 1 159 ? -62.515 -36.374 -8.789 1.00 41.04 135 LEU B C 1
ATOM 3733 O O . LEU B 1 159 ? -61.476 -36.975 -8.528 1.00 41.15 135 LEU B O 1
ATOM 3738 N N . LEU B 1 160 ? -62.761 -35.844 -9.991 1.00 42.08 136 LEU B N 1
ATOM 3739 C CA . LEU B 1 160 ? -61.809 -35.982 -11.102 1.00 42.81 136 LEU B CA 1
ATOM 3740 C C . LEU B 1 160 ? -60.422 -35.431 -10.749 1.00 43.46 136 LEU B C 1
ATOM 3741 O O . LEU B 1 160 ? -59.426 -36.124 -10.919 1.00 44.02 136 LEU B O 1
ATOM 3746 N N . SER B 1 161 ? -60.355 -34.206 -10.238 1.00 43.60 137 SER B N 1
ATOM 3747 C CA . SER B 1 161 ? -59.058 -33.611 -9.882 1.00 44.49 137 SER B CA 1
ATOM 3748 C C . SER B 1 161 ? -58.354 -34.387 -8.773 1.00 44.90 137 SER B C 1
ATOM 3749 O O . SER B 1 161 ? -57.138 -34.531 -8.781 1.00 45.36 137 SER B O 1
ATOM 3752 N N . GLN B 1 162 ? -59.133 -34.910 -7.842 1.00 45.90 138 GLN B N 1
ATOM 3753 C CA . GLN B 1 162 ? -58.600 -35.672 -6.722 1.00 46.42 138 GLN B CA 1
ATOM 3754 C C . GLN B 1 162 ? -57.958 -36.971 -7.160 1.00 47.36 138 GLN B C 1
ATOM 3755 O O . GLN B 1 162 ? -56.970 -37.393 -6.564 1.00 48.19 138 GLN B O 1
ATOM 3761 N N . VAL B 1 163 ? -58.500 -37.599 -8.203 1.00 48.12 139 VAL B N 1
ATOM 3762 C CA . VAL B 1 163 ? -57.962 -38.887 -8.678 1.00 48.63 139 VAL B CA 1
ATOM 3763 C C . VAL B 1 163 ? -57.030 -38.781 -9.888 1.00 49.53 139 VAL B C 1
ATOM 3764 O O . VAL B 1 163 ? -56.367 -39.760 -10.226 1.00 50.37 139 VAL B O 1
ATOM 3768 N N . ASP B 1 164 ? -56.980 -37.621 -10.543 1.00 50.71 140 ASP B N 1
ATOM 3769 C CA . ASP B 1 164 ? -56.108 -37.437 -11.719 1.00 51.84 140 ASP B CA 1
ATOM 3770 C C . ASP B 1 164 ? -55.081 -36.338 -11.575 1.00 51.96 140 ASP B C 1
ATOM 3771 O O . ASP B 1 164 ? -53.953 -36.522 -11.997 1.00 54.01 140 ASP B O 1
ATOM 3776 N N . SER B 1 165 ? -55.459 -35.194 -11.010 1.00 51.81 141 SER B N 1
ATOM 3777 C CA . SER B 1 165 ? -54.523 -34.066 -10.858 1.00 51.30 141 SER B CA 1
ATOM 3778 C C . SER B 1 165 ? -53.499 -34.278 -9.749 1.00 51.23 141 SER B C 1
ATOM 3779 O O . SER B 1 165 ? -52.408 -33.706 -9.779 1.00 51.26 141 SER B O 1
ATOM 3782 N N . SER B 1 166 ? -53.867 -35.085 -8.765 1.00 50.89 142 SER B N 1
ATOM 3783 C CA . SER B 1 166 ? -53.019 -35.354 -7.605 1.00 51.18 142 SER B CA 1
ATOM 3784 C C . SER B 1 166 ? -51.648 -35.973 -7.878 1.00 49.99 142 SER B C 1
ATOM 3785 O O . SER B 1 166 ? -50.723 -35.793 -7.089 1.00 51.97 142 SER B O 1
ATOM 3788 N N . VAL B 1 167 ? -51.520 -36.719 -8.965 1.00 48.21 143 VAL B N 1
ATOM 3789 C CA . VAL B 1 167 ? -50.265 -37.381 -9.287 1.00 46.46 143 VAL B CA 1
ATOM 3790 C C . VAL B 1 167 ? -49.902 -37.141 -10.742 1.00 44.35 143 VAL B C 1
ATOM 3791 O O . VAL B 1 167 ? -50.782 -37.013 -11.584 1.00 42.20 143 VAL B O 1
ATOM 3795 N N . GLY B 1 168 ? -48.605 -37.045 -11.026 1.00 43.83 144 GLY B N 1
ATOM 3796 C CA . GLY B 1 168 ? -48.122 -36.868 -12.397 1.00 42.85 144 GLY B CA 1
ATOM 3797 C C . GLY B 1 168 ? -47.488 -35.529 -12.692 1.00 42.30 144 GLY B C 1
ATOM 3798 O O . GLY B 1 168 ? -46.737 -35.404 -13.648 1.00 43.20 144 GLY B O 1
ATOM 3799 N N . GLY B 1 169 ? -47.827 -34.514 -11.911 1.00 41.43 145 GLY B N 1
ATOM 3800 C CA . GLY B 1 169 ? -47.236 -33.194 -12.080 1.00 41.62 145 GLY B CA 1
ATOM 3801 C C . GLY B 1 169 ? -47.585 -32.397 -13.333 1.00 40.77 145 GLY B C 1
ATOM 3802 O O . GLY B 1 169 ? -46.953 -31.371 -13.605 1.00 40.14 145 GLY B O 1
ATOM 3803 N N . LYS B 1 170 ? -48.584 -32.837 -14.097 1.00 40.17 146 LYS B N 1
ATOM 3804 C CA . LYS B 1 170 ? -48.967 -32.099 -15.308 1.00 39.61 146 LYS B CA 1
ATOM 3805 C C . LYS B 1 170 ? -49.690 -30.801 -14.991 1.00 38.04 146 LYS B C 1
ATOM 3806 O O . LYS B 1 170 ? -50.615 -30.772 -14.210 1.00 38.78 146 LYS B O 1
ATOM 3812 N N . THR B 1 171 ? -49.241 -29.716 -15.585 1.00 37.02 147 THR B N 1
ATOM 3813 C CA . THR B 1 171 ? -49.919 -28.444 -15.428 1.00 35.65 147 THR B CA 1
ATOM 3814 C C . THR B 1 171 ? -50.018 -27.881 -16.824 1.00 35.38 147 THR B C 1
ATOM 3815 O O . THR B 1 171 ? -49.179 -28.181 -17.685 1.00 34.42 147 THR B O 1
ATOM 3819 N N . ALA B 1 172 ? -51.040 -27.073 -17.068 1.00 35.61 148 ALA B N 1
ATOM 3820 C CA . ALA B 1 172 ? -51.181 -26.477 -18.380 1.00 35.25 148 ALA B CA 1
ATOM 3821 C C . ALA B 1 172 ? -52.246 -25.407 -18.460 1.00 36.02 148 ALA B C 1
ATOM 3822 O O . ALA B 1 172 ? -53.047 -25.217 -17.533 1.00 37.75 148 ALA B O 1
ATOM 3824 N N . VAL B 1 173 ? -52.195 -24.689 -19.581 1.00 34.72 149 VAL B N 1
ATOM 3825 C CA . VAL B 1 173 ? -53.189 -23.723 -19.958 1.00 34.15 149 VAL B CA 1
ATOM 3826 C C . VAL B 1 173 ? -53.455 -24.009 -21.428 1.00 34.56 149 VAL B C 1
ATOM 3827 O O . VAL B 1 173 ? -52.659 -24.684 -22.101 1.00 33.72 149 VAL B O 1
ATOM 3831 N N . ASN B 1 174 ? -54.582 -23.503 -21.916 1.00 34.64 150 ASN B N 1
ATOM 3832 C CA . ASN B 1 174 ? -54.960 -23.648 -23.309 1.00 34.26 150 ASN B CA 1
ATOM 3833 C C . ASN B 1 174 ? -54.457 -22.483 -24.159 1.00 33.56 150 ASN B C 1
ATOM 3834 O O . ASN B 1 174 ? -54.061 -21.444 -23.653 1.00 33.39 150 ASN B O 1
ATOM 3839 N N . HIS B 1 175 ? -54.492 -22.695 -25.464 1.00 33.40 151 HIS B N 1
ATOM 3840 C CA . HIS B 1 175 ? -54.119 -21.717 -26.447 1.00 33.13 151 HIS B CA 1
ATOM 3841 C C . HIS B 1 175 ? -55.277 -21.736 -27.453 1.00 34.44 151 HIS B C 1
ATOM 3842 O O . HIS B 1 175 ? -55.937 -22.756 -27.633 1.00 34.75 151 HIS B O 1
ATOM 3849 N N . PRO B 1 176 ? -55.555 -20.607 -28.100 1.00 36.65 152 PRO B N 1
ATOM 3850 C CA . PRO B 1 176 ? -56.650 -20.651 -29.069 1.00 38.17 152 PRO B CA 1
ATOM 3851 C C . PRO B 1 176 ? -56.553 -21.832 -30.038 1.00 39.02 152 PRO B C 1
ATOM 3852 O O . PRO B 1 176 ? -57.565 -22.409 -30.405 1.00 39.50 152 PRO B O 1
ATOM 3856 N N . LEU B 1 177 ? -55.331 -22.156 -30.457 1.00 40.83 153 LEU B N 1
ATOM 3857 C CA . LEU B 1 177 ? -55.076 -23.230 -31.416 1.00 40.65 153 LEU B CA 1
ATOM 3858 C C . LEU B 1 177 ? -54.928 -24.609 -30.798 1.00 41.17 153 LEU B C 1
ATOM 3859 O O . LEU B 1 177 ? -54.683 -25.567 -31.513 1.00 42.56 153 LEU B O 1
ATOM 3864 N N . GLY B 1 178 ? -55.058 -24.737 -29.485 1.00 42.14 154 GLY B N 1
ATOM 3865 C CA . GLY B 1 178 ? -54.888 -26.051 -28.875 1.00 41.45 154 GLY B CA 1
ATOM 3866 C C . GLY B 1 178 ? -55.048 -26.084 -27.374 1.00 41.86 154 GLY B C 1
ATOM 3867 O O . GLY B 1 178 ? -54.596 -25.183 -26.663 1.00 40.49 154 GLY B O 1
ATOM 3868 N N A LYS B 1 179 ? -55.671 -27.166 -26.908 0.50 41.97 155 LYS B N 1
ATOM 3869 N N B LYS B 1 179 ? -55.722 -27.115 -26.880 0.50 42.62 155 LYS B N 1
ATOM 3870 C CA A LYS B 1 179 ? -55.939 -27.407 -25.500 0.50 41.92 155 LYS B CA 1
ATOM 3871 C CA B LYS B 1 179 ? -55.928 -27.245 -25.452 0.50 43.08 155 LYS B CA 1
ATOM 3872 C C A LYS B 1 179 ? -54.719 -28.022 -24.821 0.50 42.05 155 LYS B C 1
ATOM 3873 C C B LYS B 1 179 ? -54.766 -28.000 -24.811 0.50 42.72 155 LYS B C 1
ATOM 3874 O O A LYS B 1 179 ? -54.097 -28.934 -25.372 0.50 41.61 155 LYS B O 1
ATOM 3875 O O B LYS B 1 179 ? -54.239 -28.965 -25.371 0.50 42.29 155 LYS B O 1
ATOM 3886 N N . ASN B 1 180 ? -54.374 -27.521 -23.636 1.00 42.17 156 ASN B N 1
ATOM 3887 C CA . ASN B 1 180 ? -53.262 -28.067 -22.863 1.00 42.20 156 ASN B CA 1
ATOM 3888 C C . ASN B 1 180 ? -51.954 -28.252 -23.636 1.00 42.11 156 ASN B C 1
ATOM 3889 O O . ASN B 1 180 ? -51.280 -29.260 -23.479 1.00 43.63 156 ASN B O 1
ATOM 3894 N N . MET B 1 181 ? -51.600 -27.273 -24.461 1.00 42.02 157 MET B N 1
ATOM 3895 C CA . MET B 1 181 ? -50.361 -27.319 -25.243 1.00 41.22 157 MET B CA 1
ATOM 3896 C C . MET B 1 181 ? -49.244 -26.470 -24.632 1.00 39.69 157 MET B C 1
ATOM 3897 O O . MET B 1 181 ? -48.097 -26.566 -25.062 1.00 40.49 157 MET B O 1
ATOM 3902 N N . ILE B 1 182 ? -49.577 -25.652 -23.633 1.00 37.26 158 ILE B N 1
ATOM 3903 C CA . ILE B 1 182 ? -48.603 -24.809 -22.947 1.00 35.63 158 ILE B CA 1
ATOM 3904 C C . ILE B 1 182 ? -48.608 -25.241 -21.488 1.00 35.22 158 ILE B C 1
ATOM 3905 O O . ILE B 1 182 ? -49.639 -25.184 -20.838 1.00 35.73 158 ILE B O 1
ATOM 3910 N N . GLY B 1 183 ? -47.473 -25.657 -20.949 1.00 34.40 159 GLY B N 1
ATOM 3911 C CA . GLY B 1 183 ? -47.468 -26.105 -19.566 1.00 34.14 159 GLY B CA 1
ATOM 3912 C C . GLY B 1 183 ? -46.134 -26.588 -19.049 1.00 34.33 159 GLY B C 1
ATOM 3913 O O . GLY B 1 183 ? -45.097 -26.283 -19.616 1.00 32.45 159 GLY B O 1
ATOM 3914 N N . ALA B 1 184 ? -46.173 -27.358 -17.966 1.00 35.21 160 ALA B N 1
ATOM 3915 C CA . ALA B 1 184 ? -44.956 -27.850 -17.346 1.00 36.32 160 ALA B CA 1
ATOM 3916 C C . ALA B 1 184 ? -45.204 -28.998 -16.387 1.00 37.65 160 ALA B C 1
ATOM 3917 O O . ALA B 1 184 ? -46.330 -29.202 -15.909 1.00 37.68 160 ALA B O 1
ATOM 3919 N N . PHE B 1 185 ? -44.136 -29.752 -16.125 1.00 38.24 161 PHE B N 1
ATOM 3920 C CA . PHE B 1 185 ? -44.167 -30.823 -15.140 1.00 38.94 161 PHE B CA 1
ATOM 3921 C C . PHE B 1 185 ? -43.653 -30.182 -13.863 1.00 39.59 161 PHE B C 1
ATOM 3922 O O . PHE B 1 185 ? -42.473 -29.838 -13.753 1.00 39.87 161 PHE B O 1
ATOM 3930 N N . TYR B 1 186 ? -44.549 -30.012 -12.904 1.00 40.14 162 TYR B N 1
ATOM 3931 C CA . TYR B 1 186 ? -44.194 -29.371 -11.667 1.00 41.27 162 TYR B CA 1
ATOM 3932 C C . TYR B 1 186 ? -44.934 -30.057 -10.537 1.00 41.97 162 TYR B C 1
ATOM 3933 O O . TYR B 1 186 ? -46.152 -30.169 -10.563 1.00 41.73 162 TYR B O 1
ATOM 3942 N N . GLN B 1 187 ? -44.178 -30.511 -9.547 1.00 43.48 163 GLN B N 1
ATOM 3943 C CA . GLN B 1 187 ? -44.727 -31.240 -8.432 1.00 45.21 163 GLN B CA 1
ATOM 3944 C C . GLN B 1 187 ? -45.128 -30.312 -7.300 1.00 46.32 163 GLN B C 1
ATOM 3945 O O . GLN B 1 187 ? -44.490 -29.288 -7.081 1.00 46.72 163 GLN B O 1
ATOM 3951 N N . PRO B 1 188 ? -46.204 -30.666 -6.584 1.00 47.44 164 PRO B N 1
ATOM 3952 C CA . PRO B 1 188 ? -46.639 -29.890 -5.427 1.00 48.42 164 PRO B CA 1
ATOM 3953 C C . PRO B 1 188 ? -45.844 -30.275 -4.176 1.00 49.33 164 PRO B C 1
ATOM 3954 O O . PRO B 1 188 ? -45.174 -31.307 -4.174 1.00 49.16 164 PRO B O 1
ATOM 3958 N N . LYS B 1 189 ? -45.906 -29.453 -3.131 1.00 50.28 165 LYS B N 1
ATOM 3959 C CA . LYS B 1 189 ? -45.242 -29.790 -1.864 1.00 52.87 165 LYS B CA 1
ATOM 3960 C C . LYS B 1 189 ? -46.099 -30.750 -1.058 1.00 52.11 165 LYS B C 1
ATOM 3961 O O . LYS B 1 189 ? -45.599 -31.512 -0.234 1.00 54.04 165 LYS B O 1
ATOM 3967 N N . ALA B 1 190 ? -47.393 -30.713 -1.311 1.00 50.93 166 ALA B N 1
ATOM 3968 C CA . ALA B 1 190 ? -48.329 -31.582 -0.633 1.00 51.05 166 ALA B CA 1
ATOM 3969 C C . ALA B 1 190 ? -49.657 -31.514 -1.356 1.00 49.35 166 ALA B C 1
ATOM 3970 O O . ALA B 1 190 ? -49.907 -30.582 -2.117 1.00 48.87 166 ALA B O 1
ATOM 3972 N N . VAL B 1 191 ? -50.496 -32.513 -1.132 1.00 49.46 167 VAL B N 1
ATOM 3973 C CA . VAL B 1 191 ? -51.834 -32.547 -1.723 1.00 48.57 167 VAL B CA 1
ATOM 3974 C C . VAL B 1 191 ? -52.794 -32.916 -0.615 1.00 49.15 167 VAL B C 1
ATOM 3975 O O . VAL B 1 191 ? -52.648 -33.973 -0.009 1.00 49.96 167 VAL B O 1
ATOM 3979 N N . VAL B 1 192 ? -53.757 -32.042 -0.339 1.00 49.17 168 VAL B N 1
ATOM 3980 C CA . VAL B 1 192 ? -54.748 -32.297 0.703 1.00 50.66 168 VAL B CA 1
ATOM 3981 C C . VAL B 1 192 ? -56.115 -32.575 0.071 1.00 50.16 168 VAL B C 1
ATOM 3982 O O . VAL B 1 192 ? -56.614 -31.767 -0.714 1.00 51.05 168 VAL B O 1
ATOM 3986 N N . ILE B 1 193 ? -56.710 -33.720 0.411 1.00 49.60 169 ILE B N 1
ATOM 3987 C CA . ILE B 1 193 ? -58.009 -34.119 -0.136 1.00 47.86 169 ILE B CA 1
ATOM 3988 C C . ILE B 1 193 ? -59.003 -34.404 0.989 1.00 49.48 169 ILE B C 1
ATOM 3989 O O . ILE B 1 193 ? -58.885 -35.414 1.681 1.00 49.19 169 ILE B O 1
ATOM 3994 N N . ASP B 1 194 ? -59.964 -33.500 1.182 1.00 49.07 170 ASP B N 1
ATOM 3995 C CA . ASP B 1 194 ? -61.011 -33.685 2.188 1.00 51.12 170 ASP B CA 1
ATOM 3996 C C . ASP B 1 194 ? -62.271 -34.157 1.451 1.00 51.02 170 ASP B C 1
ATOM 3997 O O . ASP B 1 194 ? -62.932 -33.379 0.762 1.00 49.42 170 ASP B O 1
ATOM 4002 N N . THR B 1 195 ? -62.606 -35.434 1.607 1.00 52.78 171 THR B N 1
ATOM 4003 C CA . THR B 1 195 ? -63.769 -36.015 0.919 1.00 53.05 171 THR B CA 1
ATOM 4004 C C . THR B 1 195 ? -65.100 -35.290 1.186 1.00 54.42 171 THR B C 1
ATOM 4005 O O . THR B 1 195 ? -66.082 -35.526 0.493 1.00 54.16 171 THR B O 1
ATOM 4009 N N . ASP B 1 196 ? -65.126 -34.401 2.169 1.00 56.56 172 ASP B N 1
ATOM 4010 C CA . ASP B 1 196 ? -66.335 -33.638 2.485 1.00 58.27 172 ASP B CA 1
ATOM 4011 C C . ASP B 1 196 ? -66.707 -32.590 1.447 1.00 56.71 172 ASP B C 1
ATOM 4012 O O . ASP B 1 196 ? -67.861 -32.181 1.357 1.00 56.75 172 ASP B O 1
ATOM 4017 N N . CYS B 1 197 ? -65.741 -32.127 0.677 1.00 55.18 173 CYS B N 1
ATOM 4018 C CA . CYS B 1 197 ? -66.048 -31.104 -0.307 1.00 55.39 173 CYS B CA 1
ATOM 4019 C C . CYS B 1 197 ? -66.875 -31.656 -1.468 1.00 52.93 173 CYS B C 1
ATOM 4020 O O . CYS B 1 197 ? -67.548 -30.900 -2.160 1.00 52.07 173 CYS B O 1
ATOM 4023 N N . LEU B 1 198 ? -66.845 -32.974 -1.653 1.00 51.14 174 LEU B N 1
ATOM 4024 C CA . LEU B 1 198 ? -67.604 -33.614 -2.722 1.00 50.08 174 LEU B CA 1
ATOM 4025 C C . LEU B 1 198 ? -69.115 -33.483 -2.527 1.00 50.58 174 LEU B C 1
ATOM 4026 O O . LEU B 1 198 ? -69.873 -33.562 -3.491 1.00 51.55 174 LEU B O 1
ATOM 4031 N N . THR B 1 199 ? -69.556 -33.279 -1.290 1.00 50.76 175 THR B N 1
ATOM 4032 C CA . THR B 1 199 ? -70.982 -33.161 -1.005 1.00 50.69 175 THR B CA 1
ATOM 4033 C C . THR B 1 199 ? -71.671 -32.024 -1.763 1.00 49.41 175 THR B C 1
ATOM 4034 O O . THR B 1 199 ? -72.852 -32.117 -2.051 1.00 49.68 175 THR B O 1
ATOM 4038 N N . THR B 1 200 ? -70.947 -30.952 -2.077 1.00 48.42 176 THR B N 1
ATOM 4039 C CA . THR B 1 200 ? -71.543 -29.807 -2.791 1.00 47.92 176 THR B CA 1
ATOM 4040 C C . THR B 1 200 ? -71.264 -29.859 -4.284 1.00 46.17 176 THR B C 1
ATOM 4041 O O . THR B 1 200 ? -71.739 -29.012 -5.041 1.00 45.48 176 THR B O 1
ATOM 4045 N N . LEU B 1 201 ? -70.478 -30.849 -4.692 1.00 45.35 177 LEU B N 1
ATOM 4046 C CA . LEU B 1 201 ? -70.140 -31.058 -6.090 1.00 44.43 177 LEU B CA 1
ATOM 4047 C C . LEU B 1 201 ? -71.380 -31.601 -6.810 1.00 45.33 177 LEU B C 1
ATOM 4048 O O . LEU B 1 201 ? -71.991 -32.569 -6.344 1.00 44.61 177 LEU B O 1
ATOM 4053 N N . PRO B 1 202 ? -71.766 -30.966 -7.934 1.00 45.89 178 PRO B N 1
ATOM 4054 C CA . PRO B 1 202 ? -72.931 -31.394 -8.705 1.00 46.32 178 PRO B CA 1
ATOM 4055 C C . PRO B 1 202 ? -72.887 -32.869 -9.105 1.00 45.90 178 PRO B C 1
ATOM 4056 O O . PRO B 1 202 ? -71.830 -33.394 -9.443 1.00 45.28 178 PRO B O 1
ATOM 4060 N N . ALA B 1 203 ? -74.052 -33.507 -9.085 1.00 46.76 179 ALA B N 1
ATOM 4061 C CA . ALA B 1 203 ? -74.198 -34.920 -9.406 1.00 46.47 179 ALA B CA 1
ATOM 4062 C C . ALA B 1 203 ? -73.446 -35.381 -10.666 1.00 45.94 179 ALA B C 1
ATOM 4063 O O . ALA B 1 203 ? -72.733 -36.389 -10.624 1.00 45.74 179 ALA B O 1
ATOM 4065 N N . ARG B 1 204 ? -73.612 -34.675 -11.783 1.00 45.87 180 ARG B N 1
ATOM 4066 C CA . ARG B 1 204 ? -72.911 -35.057 -13.015 1.00 45.89 180 ARG B CA 1
ATOM 4067 C C . ARG B 1 204 ? -71.397 -35.019 -12.853 1.00 45.00 180 ARG B C 1
ATOM 4068 O O . ARG B 1 204 ? -70.702 -35.927 -13.309 1.00 44.43 180 ARG B O 1
ATOM 4076 N N . GLU B 1 205 ? -70.885 -33.972 -12.209 1.00 44.73 181 GLU B N 1
ATOM 4077 C CA . GLU B 1 205 ? -69.447 -33.849 -12.023 1.00 43.62 181 GLU B CA 1
ATOM 4078 C C . GLU B 1 205 ? -68.920 -35.028 -11.239 1.00 42.52 181 GLU B C 1
ATOM 4079 O O . GLU B 1 205 ? -67.866 -35.561 -11.558 1.00 42.13 181 GLU B O 1
ATOM 4085 N N . PHE B 1 206 ? -69.659 -35.430 -10.216 1.00 42.61 182 PHE B N 1
ATOM 4086 C CA . PHE B 1 206 ? -69.260 -36.559 -9.386 1.00 42.70 182 PHE B CA 1
ATOM 4087 C C . PHE B 1 206 ? -69.210 -37.821 -10.219 1.00 41.77 182 PHE B C 1
ATOM 4088 O O . PHE B 1 206 ? -68.255 -38.588 -10.144 1.00 41.35 182 PHE B O 1
ATOM 4096 N N . ALA B 1 207 ? -70.256 -38.041 -11.007 1.00 41.71 183 ALA B N 1
ATOM 4097 C CA . ALA B 1 207 ? -70.310 -39.217 -11.869 1.00 41.79 183 ALA B CA 1
ATOM 4098 C C . ALA B 1 207 ? -69.156 -39.186 -12.875 1.00 39.92 183 ALA B C 1
ATOM 4099 O O . ALA B 1 207 ? -68.481 -40.195 -13.081 1.00 39.16 183 ALA B O 1
ATOM 4101 N N . ALA B 1 208 ? -68.944 -38.027 -13.496 1.00 39.11 184 ALA B N 1
ATOM 4102 C CA . ALA B 1 208 ? -67.873 -37.856 -14.483 1.00 38.21 184 ALA B CA 1
ATOM 4103 C C . ALA B 1 208 ? -66.553 -38.364 -13.892 1.00 38.47 184 ALA B C 1
ATOM 4104 O O . ALA B 1 208 ? -65.804 -39.085 -14.546 1.00 39.43 184 ALA B O 1
ATOM 4106 N N . GLY B 1 209 ? -66.305 -38.024 -12.633 1.00 38.23 185 GLY B N 1
ATOM 4107 C CA . GLY B 1 209 ? -65.121 -38.480 -11.930 1.00 38.54 185 GLY B CA 1
ATOM 4108 C C . GLY B 1 209 ? -65.070 -39.983 -11.708 1.00 38.57 185 GLY B C 1
ATOM 4109 O O . GLY B 1 209 ? -63.984 -40.561 -11.691 1.00 38.39 185 GLY B O 1
ATOM 4110 N N . MET B 1 210 ? -66.223 -40.627 -11.502 1.00 39.30 186 MET B N 1
ATOM 4111 C CA . MET B 1 210 ? -66.234 -42.091 -11.331 1.00 40.23 186 MET B CA 1
ATOM 4112 C C . MET B 1 210 ? -65.716 -42.811 -12.559 1.00 38.62 186 MET B C 1
ATOM 4113 O O . MET B 1 210 ? -65.197 -43.902 -12.448 1.00 38.58 186 MET B O 1
ATOM 4118 N N . ALA B 1 211 ? -65.856 -42.197 -13.725 1.00 37.90 187 ALA B N 1
ATOM 4119 C CA . ALA B 1 211 ? -65.328 -42.782 -14.943 1.00 37.92 187 ALA B CA 1
ATOM 4120 C C . ALA B 1 211 ? -63.843 -43.043 -14.740 1.00 37.98 187 ALA B C 1
ATOM 4121 O O . ALA B 1 211 ? -63.346 -44.114 -15.068 1.00 38.63 187 ALA B O 1
ATOM 4123 N N . GLU B 1 212 ? -63.145 -42.068 -14.171 1.00 39.49 188 GLU B N 1
ATOM 4124 C CA . GLU B 1 212 ? -61.710 -42.188 -13.939 1.00 40.95 188 GLU B CA 1
ATOM 4125 C C . GLU B 1 212 ? -61.432 -43.169 -12.820 1.00 41.27 188 GLU B C 1
ATOM 4126 O O . GLU B 1 212 ? -60.481 -43.947 -12.896 1.00 42.28 188 GLU B O 1
ATOM 4132 N N . VAL B 1 213 ? -62.264 -43.165 -11.788 1.00 41.35 189 VAL B N 1
ATOM 4133 C CA . VAL B 1 213 ? -62.071 -44.126 -10.710 1.00 41.73 189 VAL B CA 1
ATOM 4134 C C . VAL B 1 213 ? -62.135 -45.529 -11.291 1.00 41.94 189 VAL B C 1
ATOM 4135 O O . VAL B 1 213 ? -61.247 -46.349 -11.055 1.00 42.27 189 VAL B O 1
ATOM 4139 N N . ILE B 1 214 ? -63.181 -45.783 -12.077 1.00 41.29 190 ILE B N 1
ATOM 4140 C CA . ILE B 1 214 ? -63.403 -47.096 -12.687 1.00 41.04 190 ILE B CA 1
ATOM 4141 C C . ILE B 1 214 ? -62.279 -47.482 -13.654 1.00 41.97 190 ILE B C 1
ATOM 4142 O O . ILE B 1 214 ? -61.892 -48.648 -13.735 1.00 43.12 190 ILE B O 1
ATOM 4147 N N . LYS B 1 215 ? -61.744 -46.502 -14.365 1.00 42.15 191 LYS B N 1
ATOM 4148 C CA . LYS B 1 215 ? -60.653 -46.749 -15.301 1.00 43.31 191 LYS B CA 1
ATOM 4149 C C . LYS B 1 215 ? -59.469 -47.478 -14.660 1.00 43.33 191 LYS B C 1
ATOM 4150 O O . LYS B 1 215 ? -58.930 -48.413 -15.241 1.00 42.87 191 LYS B O 1
ATOM 4156 N N . TYR B 1 216 ? -59.058 -47.037 -13.474 1.00 43.38 192 TYR B N 1
ATOM 4157 C CA . TYR B 1 216 ? -57.913 -47.641 -12.807 1.00 44.31 192 TYR B CA 1
ATOM 4158 C C . TYR B 1 216 ? -58.150 -49.119 -12.557 1.00 45.15 192 TYR B C 1
ATOM 4159 O O . TYR B 1 216 ? -57.248 -49.940 -12.733 1.00 46.68 192 TYR B O 1
ATOM 4168 N N . GLY B 1 217 ? -59.361 -49.463 -12.135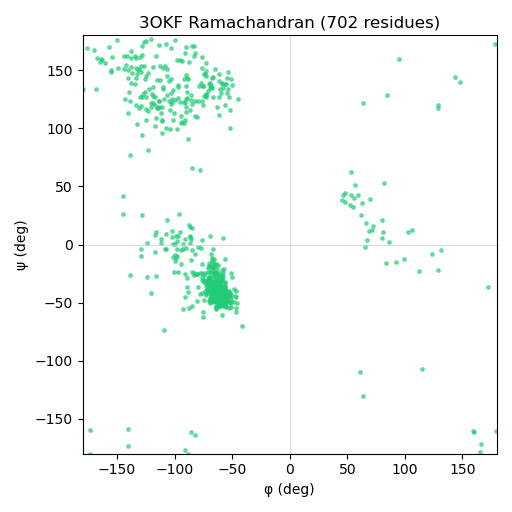 1.00 45.33 193 GLY B N 1
ATOM 4169 C CA . GLY B 1 217 ? -59.706 -50.859 -11.891 1.00 45.18 193 GLY B CA 1
ATOM 4170 C C . GLY B 1 217 ? -59.518 -51.678 -13.155 1.00 44.74 193 GLY B C 1
ATOM 4171 O O . GLY B 1 217 ? -58.898 -52.747 -13.134 1.00 43.53 193 GLY B O 1
ATOM 4172 N N . ILE B 1 218 ? -60.034 -51.152 -14.265 1.00 43.76 194 ILE B N 1
ATOM 4173 C CA . ILE B 1 218 ? -59.962 -51.841 -15.557 1.00 43.84 194 ILE B CA 1
ATOM 4174 C C . ILE B 1 218 ? -58.555 -52.048 -16.111 1.00 45.21 194 ILE B C 1
ATOM 4175 O O . ILE B 1 218 ? -58.204 -53.146 -16.551 1.00 45.60 194 ILE B O 1
ATOM 4180 N N . ILE B 1 219 ? -57.749 -51.001 -16.088 1.00 46.64 195 ILE B N 1
ATOM 4181 C CA . ILE B 1 219 ? -56.438 -51.077 -16.713 1.00 48.30 195 ILE B CA 1
ATOM 4182 C C . ILE B 1 219 ? -55.324 -51.666 -15.872 1.00 50.70 195 ILE B C 1
ATOM 4183 O O . ILE B 1 219 ? -54.354 -52.197 -16.429 1.00 50.88 195 ILE B O 1
ATOM 4188 N N . TYR B 1 220 ? -55.462 -51.616 -14.549 1.00 52.72 196 TYR B N 1
ATOM 4189 C CA . TYR B 1 220 ? -54.352 -52.028 -13.698 1.00 55.02 196 TYR B CA 1
ATOM 4190 C C . TYR B 1 220 ? -54.656 -52.858 -12.437 1.00 55.17 196 TYR B C 1
ATOM 4191 O O . TYR B 1 220 ? -53.781 -53.607 -11.995 1.00 55.09 196 TYR B O 1
ATOM 4200 N N . ASP B 1 221 ? -55.856 -52.750 -11.860 1.00 54.63 197 ASP B N 1
ATOM 4201 C CA . ASP B 1 221 ? -56.147 -53.497 -10.618 1.00 55.92 197 ASP B CA 1
ATOM 4202 C C . ASP B 1 221 ? -57.494 -54.253 -10.599 1.00 55.42 197 ASP B C 1
ATOM 4203 O O . ASP B 1 221 ? -58.563 -53.676 -10.407 1.00 55.05 197 ASP B O 1
ATOM 4208 N N . SER B 1 222 ? -57.401 -55.564 -10.771 1.00 56.28 198 SER B N 1
ATOM 4209 C CA . SER B 1 222 ? -58.556 -56.454 -10.777 1.00 56.95 198 SER B CA 1
ATOM 4210 C C . SER B 1 222 ? -59.281 -56.479 -9.418 1.00 57.10 198 SER B C 1
ATOM 4211 O O . SER B 1 222 ? -60.515 -56.485 -9.346 1.00 56.14 198 SER B O 1
ATOM 4214 N N . ALA B 1 223 ? -58.513 -56.502 -8.340 1.00 58.28 199 ALA B N 1
ATOM 4215 C CA . ALA B 1 223 ? -59.105 -56.525 -7.001 1.00 58.91 199 ALA B CA 1
ATOM 4216 C C . ALA B 1 223 ? -59.885 -55.233 -6.763 1.00 57.17 199 ALA B C 1
ATOM 4217 O O . ALA B 1 223 ? -60.993 -55.255 -6.225 1.00 57.42 199 ALA B O 1
ATOM 4219 N N . PHE B 1 224 ? -59.314 -54.113 -7.195 1.00 54.72 200 PHE B N 1
ATOM 4220 C CA . PHE B 1 224 ? -59.959 -52.821 -7.027 1.00 53.22 200 PHE B CA 1
ATOM 4221 C C . PHE B 1 224 ? -61.245 -52.718 -7.860 1.00 52.56 200 PHE B C 1
ATOM 4222 O O . PHE B 1 224 ? -62.201 -52.069 -7.443 1.00 52.44 200 PHE B O 1
ATOM 4230 N N . PHE B 1 225 ? -61.281 -53.373 -9.019 1.00 51.65 201 PHE B N 1
ATOM 4231 C CA . PHE B 1 225 ? -62.489 -53.363 -9.837 1.00 50.86 201 PHE B CA 1
ATOM 4232 C C . PHE B 1 225 ? -63.628 -54.072 -9.103 1.00 51.39 201 PHE B C 1
ATOM 4233 O O . PHE B 1 225 ? -64.757 -53.579 -9.061 1.00 51.22 201 PHE B O 1
ATOM 4241 N N . ASP B 1 226 ? -63.319 -55.239 -8.542 1.00 52.26 202 ASP B N 1
ATOM 4242 C CA . ASP B 1 226 ? -64.296 -56.034 -7.797 1.00 52.73 202 ASP B CA 1
ATOM 4243 C C . ASP B 1 226 ? -64.818 -55.252 -6.597 1.00 52.18 202 ASP B C 1
ATOM 4244 O O . ASP B 1 226 ? -65.999 -55.329 -6.261 1.00 51.71 202 ASP B O 1
ATOM 4249 N N . TRP B 1 227 ? -63.926 -54.509 -5.950 1.00 52.04 203 TRP B N 1
ATOM 4250 C CA . TRP B 1 227 ? -64.298 -53.697 -4.804 1.00 52.64 203 TRP B CA 1
ATOM 4251 C C . TRP B 1 227 ? -65.264 -52.612 -5.259 1.00 51.35 203 TRP B C 1
ATOM 4252 O O . TRP B 1 227 ? -66.262 -52.344 -4.585 1.00 51.95 203 TRP B O 1
ATOM 4263 N N . LEU B 1 228 ? -64.972 -51.997 -6.407 1.00 49.55 204 LEU B N 1
ATOM 4264 C CA . LEU B 1 228 ? -65.845 -50.956 -6.952 1.00 48.58 204 LEU B CA 1
ATOM 4265 C C . LEU B 1 228 ? -67.230 -51.528 -7.259 1.00 49.47 204 LEU B C 1
ATOM 4266 O O . LEU B 1 228 ? -68.240 -50.902 -6.944 1.00 49.19 204 LEU B O 1
ATOM 4271 N N . GLU B 1 229 ? -67.289 -52.726 -7.836 1.00 51.20 205 GLU B N 1
ATOM 4272 C CA . GLU B 1 229 ? -68.589 -53.345 -8.115 1.00 52.70 205 GLU B CA 1
ATOM 4273 C C . GLU B 1 229 ? -69.431 -53.415 -6.851 1.00 54.31 205 GLU B C 1
ATOM 4274 O O . GLU B 1 229 ? -70.622 -53.109 -6.867 1.00 56.13 205 GLU B O 1
ATOM 4280 N N . ALA B 1 230 ? -68.804 -53.811 -5.756 1.00 55.04 206 ALA B N 1
ATOM 4281 C CA . ALA B 1 230 ? -69.514 -53.985 -4.497 1.00 56.72 206 ALA B CA 1
ATOM 4282 C C . ALA B 1 230 ? -69.852 -52.692 -3.756 1.00 57.25 206 ALA B C 1
ATOM 4283 O O . ALA B 1 230 ? -70.843 -52.646 -3.039 1.00 58.38 206 ALA B O 1
ATOM 4285 N N . GLN B 1 231 ? -69.066 -51.636 -3.942 1.00 56.50 207 GLN B N 1
ATOM 4286 C CA . GLN B 1 231 ? -69.285 -50.407 -3.173 1.00 57.22 207 GLN B CA 1
ATOM 4287 C C . GLN B 1 231 ? -69.878 -49.191 -3.916 1.00 55.82 207 GLN B C 1
ATOM 4288 O O . GLN B 1 231 ? -69.947 -48.104 -3.344 1.00 55.25 207 GLN B O 1
ATOM 4294 N N . MET B 1 232 ? -70.323 -49.358 -5.157 1.00 54.93 208 MET B N 1
ATOM 4295 C CA . MET B 1 232 ? -70.903 -48.224 -5.895 1.00 55.46 208 MET B CA 1
ATOM 4296 C C . MET B 1 232 ? -71.989 -47.479 -5.133 1.00 56.34 208 MET B C 1
ATOM 4297 O O . MET B 1 232 ? -71.957 -46.243 -5.046 1.00 56.42 208 MET B O 1
ATOM 4302 N N . GLU B 1 233 ? -72.947 -48.229 -4.601 1.00 57.13 209 GLU B N 1
ATOM 4303 C CA . GLU B 1 233 ? -74.038 -47.656 -3.825 1.00 58.62 209 GLU B CA 1
ATOM 4304 C C . GLU B 1 233 ? -73.443 -46.741 -2.749 1.00 56.75 209 GLU B C 1
ATOM 4305 O O . GLU B 1 233 ? -73.794 -45.568 -2.651 1.00 55.01 209 GLU B O 1
ATOM 4311 N N . ALA B 1 234 ? -72.529 -47.307 -1.964 1.00 55.30 210 ALA B N 1
ATOM 4312 C CA . ALA B 1 234 ? -71.868 -46.605 -0.883 1.00 55.70 210 ALA B CA 1
ATOM 4313 C C . ALA B 1 234 ? -71.127 -45.355 -1.375 1.00 54.19 210 ALA B C 1
ATOM 4314 O O . ALA B 1 234 ? -71.173 -44.306 -0.734 1.00 54.87 210 ALA B O 1
ATOM 4316 N N . LEU B 1 235 ? -70.448 -45.457 -2.509 1.00 51.81 211 LEU B N 1
ATOM 4317 C CA . LEU B 1 235 ? -69.741 -44.299 -3.037 1.00 50.53 211 LEU B CA 1
ATOM 4318 C C . LEU B 1 235 ? -70.729 -43.184 -3.371 1.00 50.26 211 LEU B C 1
ATOM 4319 O O . LEU B 1 235 ? -70.523 -42.041 -2.965 1.00 51.42 211 LEU B O 1
ATOM 4324 N N . TYR B 1 236 ? -71.800 -43.515 -4.092 1.00 49.24 212 TYR B N 1
ATOM 4325 C CA . TYR B 1 236 ? -72.806 -42.512 -4.469 1.00 49.56 212 TYR B CA 1
ATOM 4326 C C . TYR B 1 236 ? -73.583 -41.970 -3.283 1.00 51.49 212 TYR B C 1
ATOM 4327 O O . TYR B 1 236 ? -74.157 -40.892 -3.373 1.00 52.66 212 TYR B O 1
ATOM 4336 N N . ALA B 1 237 ? -73.579 -42.692 -2.167 1.00 53.18 213 ALA B N 1
ATOM 4337 C CA . ALA B 1 237 ? -74.237 -42.216 -0.948 1.00 55.01 213 ALA B CA 1
ATOM 4338 C C . ALA B 1 237 ? -73.281 -41.262 -0.229 1.00 55.60 213 ALA B C 1
ATOM 4339 O O . ALA B 1 237 ? -73.659 -40.599 0.743 1.00 56.99 213 ALA B O 1
ATOM 4341 N N . LEU B 1 238 ? -72.047 -41.202 -0.739 1.00 55.44 214 LEU B N 1
ATOM 4342 C CA . LEU B 1 238 ? -70.946 -40.382 -0.206 1.00 55.58 214 LEU B CA 1
ATOM 4343 C C . LEU B 1 238 ? -70.445 -40.917 1.140 1.00 57.36 214 LEU B C 1
ATOM 4344 O O . LEU B 1 238 ? -70.099 -40.153 2.039 1.00 58.43 214 LEU B O 1
ATOM 4349 N N . ASP B 1 239 ? -70.387 -42.243 1.246 1.00 58.88 215 ASP B N 1
ATOM 4350 C CA . ASP B 1 239 ? -69.899 -42.919 2.443 1.00 61.55 215 ASP B CA 1
ATOM 4351 C C . ASP B 1 239 ? -68.455 -42.496 2.634 1.00 61.31 215 ASP B C 1
ATOM 4352 O O . ASP B 1 239 ? -67.650 -42.634 1.717 1.00 60.57 215 ASP B O 1
ATOM 4357 N N . GLU B 1 240 ? -68.122 -41.999 3.820 1.00 62.95 216 GLU B N 1
ATOM 4358 C CA . GLU B 1 240 ? -66.762 -41.510 4.108 1.00 62.85 216 GLU B CA 1
ATOM 4359 C C . GLU B 1 240 ? -65.653 -42.526 3.859 1.00 62.18 216 GLU B C 1
ATOM 4360 O O . GLU B 1 240 ? -64.685 -42.242 3.151 1.00 59.67 216 GLU B O 1
ATOM 4366 N N . GLN B 1 241 ? -65.802 -43.702 4.464 1.00 63.39 217 GLN B N 1
ATOM 4367 C CA . GLN B 1 241 ? -64.805 -44.761 4.362 1.00 63.39 217 GLN B CA 1
ATOM 4368 C C . GLN B 1 241 ? -64.591 -45.208 2.932 1.00 60.68 217 GLN B C 1
ATOM 4369 O O . GLN B 1 241 ? -63.453 -45.404 2.508 1.00 60.12 217 GLN B O 1
ATOM 4375 N N . ALA B 1 242 ? -65.687 -45.366 2.190 1.00 58.78 218 ALA B N 1
ATOM 4376 C CA . ALA B 1 242 ? -65.618 -45.805 0.803 1.00 55.88 218 ALA B CA 1
ATOM 4377 C C . ALA B 1 242 ? -64.915 -44.760 -0.067 1.00 54.05 218 ALA B C 1
ATOM 4378 O O . ALA B 1 242 ? -64.065 -45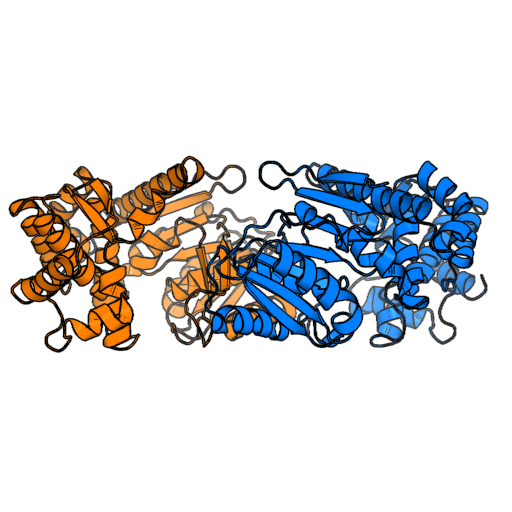.106 -0.886 1.00 52.64 218 ALA B O 1
ATOM 4380 N N . LEU B 1 243 ? -65.254 -43.486 0.117 1.00 53.17 219 LEU B N 1
ATOM 4381 C CA . LEU B 1 243 ? -64.619 -42.423 -0.662 1.00 51.84 219 LEU B CA 1
ATOM 4382 C C . LEU B 1 243 ? -63.122 -42.416 -0.408 1.00 52.10 219 LEU B C 1
ATOM 4383 O O . LEU B 1 243 ? -62.316 -42.465 -1.342 1.00 51.18 219 LEU B O 1
ATOM 4388 N N . THR B 1 244 ? -62.754 -42.371 0.866 1.00 53.93 220 THR B N 1
ATOM 4389 C CA . THR B 1 244 ? -61.343 -42.362 1.265 1.00 53.88 220 THR B CA 1
ATOM 4390 C C . THR B 1 244 ? -60.561 -43.497 0.620 1.00 53.08 220 THR B C 1
ATOM 4391 O O . THR B 1 244 ? -59.510 -43.270 0.030 1.00 51.52 220 THR B O 1
ATOM 4395 N N . TYR B 1 245 ? -61.086 -44.713 0.725 1.00 53.51 221 TYR B N 1
ATOM 4396 C CA . TYR B 1 245 ? -60.415 -45.870 0.156 1.00 54.42 221 TYR B CA 1
ATOM 4397 C C . TYR B 1 245 ? -60.311 -45.785 -1.372 1.00 52.66 221 TYR B C 1
ATOM 4398 O O . TYR B 1 245 ? -59.290 -46.148 -1.951 1.00 53.60 221 TYR B O 1
ATOM 4407 N N . ALA B 1 246 ? -61.371 -45.313 -2.019 1.00 50.76 222 ALA B N 1
ATOM 4408 C CA . ALA B 1 246 ? -61.399 -45.212 -3.476 1.00 48.52 222 ALA B CA 1
ATOM 4409 C C . ALA B 1 246 ? -60.363 -44.224 -3.996 1.00 47.14 222 ALA B C 1
ATOM 4410 O O . ALA B 1 246 ? -59.553 -44.549 -4.862 1.00 45.99 222 ALA B O 1
ATOM 4412 N N . ILE B 1 247 ? -60.400 -43.015 -3.461 1.00 47.33 223 ILE B N 1
ATOM 4413 C CA . ILE B 1 247 ? -59.488 -41.972 -3.892 1.00 47.68 223 ILE B CA 1
ATOM 4414 C C . ILE B 1 247 ? -58.035 -42.389 -3.638 1.00 48.76 223 ILE B C 1
ATOM 4415 O O . ILE B 1 247 ? -57.192 -42.277 -4.525 1.00 47.66 223 ILE B O 1
ATOM 4420 N N . ALA B 1 248 ? -57.777 -42.918 -2.442 1.00 50.33 224 ALA B N 1
ATOM 4421 C CA . ALA B 1 248 ? -56.451 -43.379 -2.045 1.00 51.33 224 ALA B CA 1
ATOM 4422 C C . ALA B 1 248 ? -55.894 -44.462 -2.960 1.00 52.44 224 ALA B C 1
ATOM 4423 O O . ALA B 1 248 ? -54.712 -44.445 -3.301 1.00 53.03 224 ALA B O 1
ATOM 4425 N N . ARG B 1 249 ? -56.723 -45.411 -3.366 1.00 53.72 225 ARG B N 1
ATOM 4426 C CA . ARG B 1 249 ? -56.218 -46.466 -4.223 1.00 55.72 225 ARG B CA 1
ATOM 4427 C C . ARG B 1 249 ? -55.954 -45.939 -5.644 1.00 54.99 225 ARG B C 1
ATOM 4428 O O . ARG B 1 249 ? -55.037 -46.414 -6.312 1.00 56.56 225 ARG B O 1
ATOM 4436 N N . CYS B 1 250 ? -56.728 -44.948 -6.097 1.00 53.81 226 CYS B N 1
ATOM 4437 C CA . CYS B 1 250 ? -56.503 -44.360 -7.427 1.00 52.33 226 CYS B CA 1
ATOM 4438 C C . CYS B 1 250 ? -55.167 -43.632 -7.457 1.00 52.16 226 CYS B C 1
ATOM 4439 O O . CYS B 1 250 ? -54.423 -43.707 -8.429 1.00 51.13 226 CYS B O 1
ATOM 4442 N N . CYS B 1 251 ? -54.884 -42.902 -6.388 1.00 52.93 227 CYS B N 1
ATOM 4443 C CA . CYS B 1 251 ? -53.633 -42.169 -6.280 1.00 53.10 227 CYS B CA 1
ATOM 4444 C C . CYS B 1 251 ? -52.433 -43.124 -6.249 1.00 54.22 227 CYS B C 1
ATOM 4445 O O . CYS B 1 251 ? -51.390 -42.820 -6.828 1.00 53.76 227 CYS B O 1
ATOM 4448 N N . GLN B 1 252 ? -52.584 -44.278 -5.598 1.00 55.22 228 GLN B N 1
ATOM 4449 C CA . GLN B 1 252 ? -51.498 -45.265 -5.553 1.00 56.62 228 GLN B CA 1
ATOM 4450 C C . GLN B 1 252 ? -51.280 -45.872 -6.925 1.00 55.49 228 GLN B C 1
ATOM 4451 O O . GLN B 1 252 ? -50.151 -46.000 -7.386 1.00 56.73 228 GLN B O 1
ATOM 4457 N N . ILE B 1 253 ? -52.367 -46.251 -7.574 1.00 54.11 229 ILE B N 1
ATOM 4458 C CA . ILE B 1 253 ? -52.275 -46.842 -8.893 1.00 53.88 229 ILE B CA 1
ATOM 4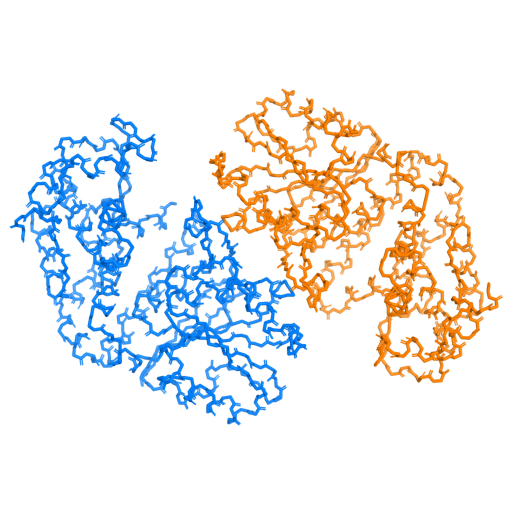459 C C . ILE B 1 253 ? -51.539 -45.912 -9.854 1.00 53.10 229 ILE B C 1
ATOM 4460 O O . ILE B 1 253 ? -50.564 -46.318 -10.481 1.00 53.24 229 ILE B O 1
ATOM 4465 N N . LYS B 1 254 ? -51.984 -44.661 -9.944 1.00 52.44 230 LYS B N 1
ATOM 4466 C CA . LYS B 1 254 ? -51.354 -43.702 -10.846 1.00 52.34 230 LYS B CA 1
ATOM 4467 C C . LYS B 1 254 ? -49.900 -43.464 -10.471 1.00 54.48 230 LYS B C 1
ATOM 4468 O O . LYS B 1 254 ? -49.059 -43.289 -11.345 1.00 54.51 230 LYS B O 1
ATOM 4474 N N . ALA B 1 255 ? -49.609 -43.446 -9.172 1.00 56.54 231 ALA B N 1
ATOM 4475 C CA . ALA B 1 255 ? -48.246 -43.240 -8.701 1.00 58.93 231 ALA B CA 1
ATOM 4476 C C . ALA B 1 255 ? -47.344 -44.365 -9.203 1.00 61.23 231 ALA B C 1
ATOM 4477 O O . ALA B 1 255 ? -46.224 -44.113 -9.638 1.00 62.26 231 ALA B O 1
ATOM 4479 N N . GLU B 1 256 ? -47.833 -45.601 -9.148 1.00 63.07 232 GLU B N 1
ATOM 4480 C CA . GLU B 1 256 ? -47.060 -46.738 -9.651 1.00 65.44 232 GLU B CA 1
ATOM 4481 C C . GLU B 1 256 ? -46.954 -46.743 -11.166 1.00 65.60 232 GLU B C 1
ATOM 4482 O O . GLU B 1 256 ? -45.927 -47.134 -11.705 1.00 67.75 232 GLU B O 1
ATOM 4488 N N . VAL B 1 257 ? -48.011 -46.333 -11.856 1.00 65.35 233 VAL B N 1
ATOM 4489 C CA . VAL B 1 257 ? -47.972 -46.286 -13.310 1.00 66.03 233 VAL B CA 1
ATOM 4490 C C . VAL B 1 257 ? -46.901 -45.292 -13.751 1.00 67.92 233 VAL B C 1
ATOM 4491 O O . VAL B 1 257 ? -46.116 -45.568 -14.657 1.00 69.17 233 VAL B O 1
ATOM 4495 N N . VAL B 1 258 ? -46.867 -44.144 -13.086 1.00 69.32 234 VAL B N 1
ATOM 4496 C CA . VAL B 1 258 ? -45.907 -43.103 -13.403 1.00 70.61 234 VAL B CA 1
ATOM 4497 C C . VAL B 1 258 ? -44.484 -43.511 -13.003 1.00 73.84 234 VAL B C 1
ATOM 4498 O O . VAL B 1 258 ? -43.535 -43.209 -13.722 1.00 74.88 234 VAL B O 1
ATOM 4502 N N . ALA B 1 259 ? -44.334 -44.211 -11.879 1.00 76.55 235 ALA B N 1
ATOM 4503 C CA . ALA B 1 259 ? -43.003 -44.652 -11.417 1.00 79.76 235 ALA B CA 1
ATOM 4504 C C . ALA B 1 259 ? -42.356 -45.612 -12.426 1.00 82.33 235 ALA B C 1
ATOM 4505 O O . ALA B 1 259 ? -41.137 -45.577 -12.640 1.00 83.41 235 ALA B O 1
ATOM 4507 N N . GLN B 1 260 ? -43.180 -46.468 -13.031 1.00 83.59 236 GLN B N 1
ATOM 4508 C CA . GLN B 1 260 ? -42.723 -47.412 -14.059 1.00 85.83 236 GLN B CA 1
ATOM 4509 C C . GLN B 1 260 ? -42.285 -46.701 -15.346 1.00 86.19 236 GLN B C 1
ATOM 4510 O O . GLN B 1 260 ? -41.272 -47.066 -15.943 1.00 87.55 236 GLN B O 1
ATOM 4516 N N . ASP B 1 261 ? -43.046 -45.684 -15.757 1.00 85.17 237 ASP B N 1
ATOM 4517 C CA . ASP B 1 261 ? -42.767 -44.945 -16.993 1.00 84.93 237 ASP B CA 1
ATOM 4518 C C . ASP B 1 261 ? -41.344 -44.354 -17.007 1.00 86.79 237 ASP B C 1
ATOM 4519 O O . ASP B 1 261 ? -40.740 -44.235 -18.073 1.00 86.74 237 ASP B O 1
ATOM 4524 N N . GLU B 1 262 ? -40.820 -43.974 -15.837 1.00 88.51 238 GLU B N 1
ATOM 4525 C CA . GLU B 1 262 ? -39.437 -43.444 -15.739 1.00 90.94 238 GLU B CA 1
ATOM 4526 C C . GLU B 1 262 ? -38.365 -44.516 -15.991 1.00 93.04 238 GLU B C 1
ATOM 4527 O O . GLU B 1 262 ? -37.236 -44.189 -16.353 1.00 94.23 238 GLU B O 1
ATOM 4533 N N . LYS B 1 263 ? -38.711 -45.783 -15.781 1.00 94.13 239 LYS B N 1
ATOM 4534 C CA . LYS B 1 263 ? -37.789 -46.888 -16.058 1.00 96.14 239 LYS B CA 1
ATOM 4535 C C . LYS B 1 263 ? -37.947 -47.310 -17.525 1.00 95.69 239 LYS B C 1
ATOM 4536 O O . LYS B 1 263 ? -36.973 -47.337 -18.275 1.00 97.31 239 LYS B O 1
ATOM 4542 N N . GLU B 1 264 ? -39.177 -47.633 -17.923 1.00 93.95 240 GLU B N 1
ATOM 4543 C CA . GLU B 1 264 ? -39.483 -48.015 -19.310 1.00 93.32 240 GLU B CA 1
ATOM 4544 C C . GLU B 1 264 ? -40.652 -47.196 -19.864 1.00 90.32 240 GLU B C 1
ATOM 4545 O O . GLU B 1 264 ? -41.823 -47.540 -19.680 1.00 88.58 240 GLU B O 1
ATOM 4551 N N . SER B 1 265 ? -40.292 -46.112 -20.549 1.00 88.95 241 SER B N 1
ATOM 4552 C CA . SER B 1 265 ? -41.236 -45.174 -21.149 1.00 86.56 241 SER B CA 1
ATOM 4553 C C . SER B 1 265 ? -42.278 -45.861 -22.039 1.00 84.63 241 SER B C 1
ATOM 4554 O O . SER B 1 265 ? -41.993 -46.199 -23.190 1.00 85.14 241 SER B O 1
ATOM 4557 N N . GLY B 1 266 ? -43.486 -46.055 -21.499 1.00 81.65 242 GLY B N 1
ATOM 4558 C CA . GLY B 1 266 ? -44.572 -46.690 -22.251 1.00 78.91 242 GLY B CA 1
ATOM 4559 C C . GLY B 1 266 ? -45.847 -47.032 -21.486 1.00 75.90 242 GLY B C 1
ATOM 4560 O O . GLY B 1 266 ? -46.944 -46.915 -22.034 1.00 75.33 242 GLY B O 1
ATOM 4561 N N . ILE B 1 267 ? -45.713 -47.449 -20.228 1.00 73.51 243 ILE B N 1
ATOM 4562 C CA . ILE B 1 267 ? -46.871 -47.861 -19.414 1.00 70.59 243 ILE B CA 1
ATOM 4563 C C . ILE B 1 267 ? -47.834 -46.708 -19.027 1.00 67.07 243 ILE B C 1
ATOM 4564 O O . ILE B 1 267 ? -49.011 -46.953 -18.752 1.00 65.17 243 ILE B O 1
ATOM 4569 N N . ARG B 1 268 ? -47.343 -45.468 -19.011 1.00 64.19 244 ARG B N 1
ATOM 4570 C CA . ARG B 1 268 ? -48.182 -44.317 -18.651 1.00 61.10 244 ARG B CA 1
ATOM 4571 C C . ARG B 1 268 ? -49.272 -44.067 -19.682 1.00 58.23 244 ARG B C 1
ATOM 4572 O O . ARG B 1 268 ? -50.255 -43.395 -19.397 1.00 57.13 244 ARG B O 1
ATOM 4580 N N . ALA B 1 269 ? -49.090 -44.607 -20.881 1.00 56.70 245 ALA B N 1
ATOM 4581 C CA . ALA B 1 269 ? -50.068 -44.463 -21.945 1.00 54.78 245 ALA B CA 1
ATOM 4582 C C . ALA B 1 269 ? -51.377 -45.123 -21.535 1.00 52.97 245 ALA B C 1
ATOM 4583 O O . ALA B 1 269 ? -52.451 -44.630 -21.864 1.00 51.56 245 ALA B O 1
ATOM 4585 N N . LEU B 1 270 ? -51.274 -46.221 -20.786 1.00 52.17 246 LEU B N 1
ATOM 4586 C CA . LEU B 1 270 ? -52.442 -46.978 -20.330 1.00 51.11 246 LEU B CA 1
ATOM 4587 C C . LEU B 1 270 ? -53.526 -46.128 -19.648 1.00 50.55 246 LEU B C 1
ATOM 4588 O O . LEU B 1 270 ? -54.699 -46.510 -19.638 1.00 49.94 246 LEU B O 1
ATOM 4593 N N . LEU B 1 271 ? -53.137 -44.981 -19.094 1.00 50.38 247 LEU B N 1
ATOM 4594 C CA . LEU B 1 271 ? -54.087 -44.079 -18.440 1.00 49.63 247 LEU B CA 1
ATOM 4595 C C . LEU B 1 271 ? -55.075 -43.442 -19.407 1.00 48.20 247 LEU B C 1
ATOM 4596 O O . LEU B 1 271 ? -56.070 -42.870 -18.972 1.00 47.58 247 LEU B O 1
ATOM 4601 N N . ASN B 1 272 ? -54.799 -43.540 -20.706 1.00 47.64 248 ASN B N 1
ATOM 4602 C CA . ASN B 1 272 ? -55.655 -42.954 -21.740 1.00 47.30 248 ASN B CA 1
ATOM 4603 C C . ASN B 1 272 ? -56.792 -43.843 -22.234 1.00 46.75 248 ASN B C 1
ATOM 4604 O O . ASN B 1 272 ? -57.359 -43.581 -23.299 1.00 47.69 248 ASN B O 1
ATOM 4609 N N . LEU B 1 273 ? -57.131 -44.887 -21.489 1.00 45.65 249 LEU B N 1
ATOM 4610 C CA . LEU B 1 273 ? -58.219 -45.770 -21.897 1.00 45.45 249 LEU B CA 1
ATOM 4611 C C . LEU B 1 273 ? -59.471 -44.955 -22.180 1.00 45.20 249 LEU B C 1
ATOM 4612 O O . LEU B 1 273 ? -59.888 -44.161 -21.348 1.00 45.74 249 LEU B O 1
ATOM 4617 N N . GLY B 1 274 ? -60.051 -45.134 -23.363 1.00 46.15 250 GLY B N 1
ATOM 4618 C CA . GLY B 1 274 ? -61.288 -44.437 -23.739 1.00 46.62 250 GLY B CA 1
ATOM 4619 C C . GLY B 1 274 ? -61.153 -43.022 -24.289 1.00 47.60 250 GLY B C 1
ATOM 4620 O O . GLY B 1 274 ? -62.085 -42.504 -24.906 1.00 47.35 250 GLY B O 1
ATOM 4621 N N . HIS B 1 275 ? -59.996 -42.399 -24.093 1.00 48.43 251 HIS B N 1
ATOM 4622 C CA . HIS B 1 275 ? -59.782 -41.029 -24.544 1.00 49.74 251 HIS B CA 1
ATOM 4623 C C . HIS B 1 275 ? -59.828 -40.848 -26.062 1.00 48.53 251 HIS B C 1
ATOM 4624 O O . HIS B 1 275 ? -60.246 -39.792 -26.540 1.00 49.06 251 HIS B O 1
ATOM 4631 N N . THR B 1 276 ? -59.444 -41.868 -26.823 1.00 47.10 252 THR B N 1
ATOM 4632 C CA . THR B 1 276 ? -59.465 -41.752 -28.288 1.00 46.59 252 THR B CA 1
ATOM 4633 C C . THR B 1 276 ? -60.899 -41.566 -28.794 1.00 45.52 252 THR B C 1
ATOM 4634 O O . THR B 1 276 ? -61.188 -40.593 -29.502 1.00 45.63 252 THR B O 1
ATOM 4638 N N . PHE B 1 277 ? -61.783 -42.499 -28.428 1.00 43.77 253 PHE B N 1
ATOM 4639 C CA . PHE B 1 277 ? -63.189 -42.425 -28.783 1.00 42.64 253 PHE B CA 1
ATOM 4640 C C . PHE B 1 277 ? -63.846 -41.255 -28.044 1.00 42.19 253 PHE B C 1
ATOM 4641 O O . PHE B 1 277 ? -64.666 -40.515 -28.608 1.00 41.86 253 PHE B O 1
ATOM 4649 N N . GLY B 1 278 ? -63.488 -41.102 -26.773 1.00 41.28 254 GLY B N 1
ATOM 4650 C CA . GLY B 1 278 ? -64.031 -40.037 -25.934 1.00 41.82 254 GLY B CA 1
ATOM 4651 C C . GLY B 1 278 ? -63.817 -38.670 -26.535 1.00 43.22 254 GLY B C 1
ATOM 4652 O O . GLY B 1 278 ? -64.767 -37.891 -26.713 1.00 43.66 254 GLY B O 1
ATOM 4653 N N . HIS B 1 279 ? -62.567 -38.382 -26.874 1.00 44.12 255 HIS B N 1
ATOM 4654 C CA . HIS B 1 279 ? -62.228 -37.100 -27.465 1.00 45.26 255 HIS B CA 1
ATOM 4655 C C . HIS B 1 279 ? -63.103 -36.799 -28.667 1.00 44.37 255 HIS B C 1
ATOM 4656 O O . HIS B 1 279 ? -63.524 -35.667 -28.855 1.00 45.52 255 HIS B O 1
ATOM 4663 N N . ALA B 1 280 ? -63.379 -37.816 -29.477 1.00 44.28 256 ALA B N 1
ATOM 4664 C CA . ALA B 1 280 ? -64.226 -37.643 -30.671 1.00 44.65 256 ALA B CA 1
ATOM 4665 C C . ALA B 1 280 ? -65.654 -37.206 -30.309 1.00 43.80 256 ALA B C 1
ATOM 4666 O O . ALA B 1 280 ? -66.254 -36.431 -31.019 1.00 44.62 256 ALA B O 1
ATOM 4668 N N . ILE B 1 281 ? -66.184 -37.706 -29.201 1.00 43.22 257 ILE B N 1
ATOM 4669 C CA . ILE B 1 281 ? -67.524 -37.340 -28.777 1.00 43.32 257 ILE B CA 1
ATOM 4670 C C . ILE B 1 281 ? -67.532 -35.881 -28.334 1.00 45.42 257 ILE B C 1
ATOM 4671 O O . ILE B 1 281 ? -68.370 -35.097 -28.787 1.00 45.07 257 ILE B O 1
ATOM 4676 N N . GLU B 1 282 ? -66.594 -35.519 -27.454 1.00 47.57 258 GLU B N 1
ATOM 4677 C CA . GLU B 1 282 ? -66.491 -34.134 -26.958 1.00 49.77 258 GLU B CA 1
ATOM 4678 C C . GLU B 1 282 ? -66.305 -33.178 -28.124 1.00 51.52 258 GLU B C 1
ATOM 4679 O O . GLU B 1 282 ? -67.008 -32.171 -28.237 1.00 51.96 258 GLU B O 1
ATOM 4685 N N . ALA B 1 283 ? -65.348 -33.496 -28.989 1.00 52.81 259 ALA B N 1
ATOM 4686 C CA . ALA B 1 283 ? -65.068 -32.655 -30.144 1.00 54.93 259 ALA B CA 1
ATOM 4687 C C . ALA B 1 283 ? -66.301 -32.497 -31.017 1.00 56.89 259 ALA B C 1
ATOM 4688 O O . ALA B 1 283 ? -66.577 -31.410 -31.487 1.00 58.25 259 ALA B O 1
ATOM 4690 N N . HIS B 1 284 ? -67.054 -33.576 -31.225 1.00 58.14 260 HIS B N 1
ATOM 4691 C CA . HIS B 1 284 ? -68.253 -33.498 -32.065 1.00 59.98 260 HIS B CA 1
ATOM 4692 C C . HIS B 1 284 ? -69.471 -32.869 -31.376 1.00 61.16 260 HIS B C 1
ATOM 4693 O O . HIS B 1 284 ? -70.189 -32.089 -31.986 1.00 62.20 260 HIS B O 1
ATOM 4700 N N . MET B 1 285 ? -69.711 -33.228 -30.120 1.00 62.63 261 MET B N 1
ATOM 4701 C CA . MET B 1 285 ? -70.858 -32.711 -29.380 1.00 64.42 261 MET B CA 1
ATOM 4702 C C . MET B 1 285 ? -70.621 -31.277 -28.883 1.00 66.87 261 MET B C 1
ATOM 4703 O O . MET B 1 285 ? -71.518 -30.662 -28.298 1.00 67.51 261 MET B O 1
ATOM 4708 N N . GLY B 1 286 ? -69.426 -30.741 -29.121 1.00 68.95 262 GLY B N 1
ATOM 4709 C CA . GLY B 1 286 ? -69.089 -29.388 -28.673 1.00 71.25 262 GLY B CA 1
ATOM 4710 C C . GLY B 1 286 ? -68.618 -29.417 -27.228 1.00 72.09 262 GLY B C 1
ATOM 4711 O O . GLY B 1 286 ? -69.295 -29.976 -26.355 1.00 71.63 262 GLY B O 1
ATOM 4712 N N . TYR B 1 287 ? -67.455 -28.819 -26.968 1.00 73.66 263 TYR B N 1
ATOM 4713 C CA . TYR B 1 287 ? -66.890 -28.799 -25.608 1.00 73.83 263 TYR B CA 1
ATOM 4714 C C . TYR B 1 287 ? -67.825 -28.114 -24.603 1.00 73.01 263 TYR B C 1
ATOM 4715 O O . TYR B 1 287 ? -68.350 -27.014 -24.854 1.00 73.13 263 TYR B O 1
ATOM 4724 N N . GLY B 1 288 ? -68.049 -28.797 -23.482 1.00 70.60 264 GLY B N 1
ATOM 4725 C CA . GLY B 1 288 ? -68.921 -28.292 -22.437 1.00 69.86 264 GLY B CA 1
ATOM 4726 C C . GLY B 1 288 ? -70.307 -28.897 -22.493 1.00 68.28 264 GLY B C 1
ATOM 4727 O O . GLY B 1 288 ? -71.091 -28.732 -21.562 1.00 69.33 264 GLY B O 1
ATOM 4728 N N . ASN B 1 289 ? -70.632 -29.572 -23.591 1.00 65.84 265 ASN B N 1
ATOM 4729 C CA . ASN B 1 289 ? -71.933 -30.213 -23.715 1.00 64.49 265 ASN B CA 1
ATOM 4730 C C . ASN B 1 289 ? -71.895 -31.475 -22.854 1.00 61.42 265 ASN B C 1
ATOM 4731 O O . ASN B 1 289 ? -72.663 -31.605 -21.902 1.00 61.22 265 ASN B O 1
ATOM 4736 N N . TRP B 1 290 ? -70.993 -32.391 -23.218 1.00 57.93 266 TRP B N 1
ATOM 4737 C CA . TRP B 1 290 ? -70.723 -33.616 -22.473 1.00 54.56 266 TRP B CA 1
ATOM 4738 C C . TRP B 1 290 ? -69.518 -33.335 -21.602 1.00 52.67 266 TRP B C 1
ATOM 4739 O O . TRP B 1 290 ? -68.539 -32.758 -22.075 1.00 52.58 266 TRP B O 1
ATOM 4750 N N . LEU B 1 291 ? -69.565 -33.742 -20.340 1.00 49.96 267 LEU B N 1
ATOM 4751 C CA . LEU B 1 291 ? -68.409 -33.571 -19.480 1.00 48.41 267 LEU B CA 1
ATOM 4752 C C . LEU B 1 291 ? -67.363 -34.603 -19.926 1.00 46.50 267 LEU B C 1
ATOM 4753 O O . LEU B 1 291 ? -67.701 -35.642 -20.494 1.00 44.52 267 LEU B O 1
ATOM 4758 N N . HIS B 1 292 ? -66.097 -34.328 -19.647 1.00 45.80 268 HIS B N 1
ATOM 4759 C CA . HIS B 1 292 ? -65.026 -35.238 -20.045 1.00 44.70 268 HIS B CA 1
ATOM 4760 C C . HIS B 1 292 ? -65.180 -36.688 -19.551 1.00 42.09 268 HIS B C 1
ATOM 4761 O O . HIS B 1 292 ? -64.876 -37.624 -20.290 1.00 40.86 268 HIS B O 1
ATOM 4768 N N . GLY B 1 293 ? -65.638 -36.864 -18.314 1.00 40.94 269 GLY B N 1
ATOM 4769 C CA . GLY B 1 293 ? -65.823 -38.204 -17.729 1.00 39.86 269 GLY B CA 1
ATOM 4770 C C . GLY B 1 293 ? -66.932 -39.025 -18.386 1.00 39.51 269 GLY B C 1
ATOM 4771 O O . GLY B 1 293 ? -66.839 -40.251 -18.513 1.00 38.69 269 GLY B O 1
ATOM 4772 N N . GLU B 1 294 ? -67.993 -38.342 -18.788 1.00 39.59 270 GLU B N 1
ATOM 4773 C CA . GLU B 1 294 ? -69.105 -38.971 -19.451 1.00 39.68 270 GLU B CA 1
ATOM 4774 C C . GLU B 1 294 ? -68.614 -39.448 -20.807 1.00 39.64 270 GLU B C 1
ATOM 4775 O O . GLU B 1 294 ? -68.914 -40.560 -21.225 1.00 39.29 270 GLU B O 1
ATOM 4781 N N . ALA B 1 295 ? -67.820 -38.617 -21.476 1.00 40.11 271 ALA B N 1
ATOM 4782 C CA . ALA B 1 295 ? -67.281 -38.978 -22.780 1.00 39.95 271 ALA B CA 1
ATOM 4783 C C . ALA B 1 295 ? -66.265 -40.102 -22.634 1.00 39.28 271 ALA B C 1
ATOM 4784 O O . ALA B 1 295 ? -66.140 -40.930 -23.521 1.00 39.40 271 ALA B O 1
ATOM 4786 N N . VAL B 1 296 ? -65.549 -40.140 -21.512 1.00 39.62 272 VAL B N 1
ATOM 4787 C CA . VAL B 1 296 ? -64.573 -41.219 -21.267 1.00 39.03 272 VAL B CA 1
ATOM 4788 C C . VAL B 1 296 ? -65.250 -42.567 -21.019 1.00 38.76 272 VAL B C 1
ATOM 4789 O O . VAL B 1 296 ? -64.698 -43.626 -21.365 1.00 39.34 272 VAL B O 1
ATOM 4793 N N . SER B 1 297 ? -66.440 -42.517 -20.420 1.00 38.92 273 SER B N 1
ATOM 4794 C CA . SER B 1 297 ? -67.227 -43.707 -20.126 1.00 38.05 273 SER B CA 1
ATOM 4795 C C . SER B 1 297 ? -67.640 -44.391 -21.412 1.00 37.48 273 SER B C 1
ATOM 4796 O O . SER B 1 297 ? -67.394 -45.58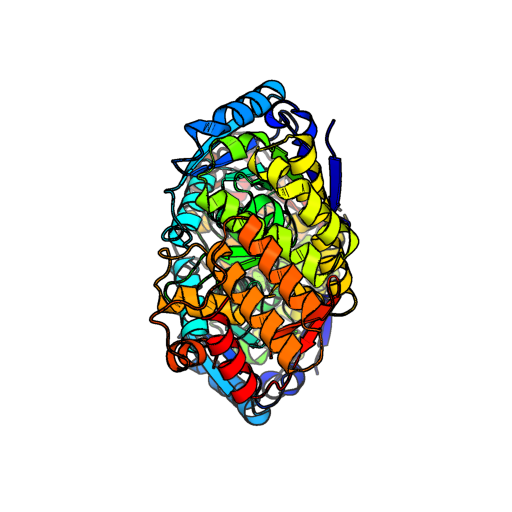2 -21.596 1.00 38.37 273 SER B O 1
ATOM 4799 N N . ALA B 1 298 ? -68.284 -43.651 -22.301 1.00 36.21 274 ALA B N 1
ATOM 4800 C CA . ALA B 1 298 ? -68.706 -44.239 -23.567 1.00 35.29 274 ALA B CA 1
ATOM 4801 C C . ALA B 1 298 ? -67.472 -44.729 -24.344 1.00 34.49 274 ALA B C 1
ATOM 4802 O O . ALA B 1 298 ? -67.483 -45.803 -24.941 1.00 33.40 274 ALA B O 1
ATOM 4804 N N . GLY B 1 299 ? -66.393 -43.956 -24.299 1.00 34.64 275 GLY B N 1
ATOM 4805 C CA . GLY B 1 299 ? -65.157 -44.335 -24.987 1.00 34.24 275 GLY B CA 1
ATOM 4806 C C . GLY B 1 299 ? -64.589 -45.635 -24.441 1.00 34.18 275 GLY B C 1
ATOM 4807 O O . GLY B 1 299 ? -64.071 -46.453 -25.186 1.00 34.77 275 GLY B O 1
ATOM 4808 N N . THR B 1 300 ? -64.694 -45.828 -23.130 1.00 34.13 276 THR B N 1
ATOM 4809 C CA . THR B 1 300 ? -64.183 -47.040 -22.490 1.00 33.55 276 THR B CA 1
ATOM 4810 C C . THR B 1 300 ? -64.982 -48.247 -22.948 1.00 33.11 276 THR B C 1
ATOM 4811 O O . THR B 1 300 ? -64.427 -49.316 -23.223 1.00 32.84 276 THR B O 1
ATOM 4815 N N . VAL B 1 301 ? -66.295 -48.068 -23.033 1.00 32.83 277 VAL B N 1
ATOM 4816 C CA . VAL B 1 301 ? -67.166 -49.115 -23.500 1.00 32.61 277 VAL B CA 1
ATOM 4817 C C . VAL B 1 301 ? -66.802 -49.475 -24.940 1.00 32.96 277 VAL B C 1
ATOM 4818 O O . VAL B 1 301 ? -66.680 -50.652 -25.275 1.00 34.08 277 VAL B O 1
ATOM 4822 N N . MET B 1 302 ? -66.591 -48.469 -25.779 1.00 33.15 278 MET B N 1
ATOM 4823 C CA . MET B 1 302 ? -66.235 -48.722 -27.173 1.00 34.40 278 MET B CA 1
ATOM 4824 C C . MET B 1 302 ? -64.896 -49.424 -27.256 1.00 35.14 278 MET B C 1
ATOM 4825 O O . MET B 1 302 ? -64.721 -50.333 -28.078 1.00 35.49 278 MET B O 1
ATOM 4830 N N . ALA B 1 303 ? -63.958 -49.010 -26.401 1.00 35.41 279 ALA B N 1
ATOM 4831 C CA . ALA B 1 303 ? -62.625 -49.618 -26.351 1.00 35.79 279 ALA B CA 1
ATOM 4832 C C . ALA B 1 303 ? -62.734 -51.086 -25.951 1.00 36.64 279 ALA B C 1
ATOM 4833 O O . ALA B 1 303 ? -62.087 -51.950 -26.549 1.00 37.85 279 ALA B O 1
ATOM 4835 N N . ALA B 1 304 ? -63.552 -51.363 -24.934 1.00 36.71 280 ALA B N 1
ATOM 4836 C CA . ALA B 1 304 ? -63.738 -52.732 -24.441 1.00 36.11 280 ALA B CA 1
ATOM 4837 C C . ALA B 1 304 ? -64.292 -53.606 -25.540 1.00 35.81 280 ALA B C 1
ATOM 4838 O O . ALA B 1 304 ? -63.814 -54.716 -25.748 1.00 36.21 280 ALA B O 1
ATOM 4840 N N . LYS B 1 305 ? -65.298 -53.111 -26.257 1.00 35.67 281 LYS B N 1
ATOM 4841 C CA . LYS B 1 305 ? -65.880 -53.900 -27.336 1.00 36.28 281 LYS B CA 1
ATOM 4842 C C . LYS B 1 305 ? -64.847 -54.121 -28.440 1.00 36.25 281 LYS B C 1
ATOM 4843 O O . LYS B 1 305 ? -64.783 -55.198 -29.023 1.00 38.99 281 LYS B O 1
ATOM 4849 N N . THR B 1 306 ? -64.042 -53.106 -28.728 1.00 35.42 282 THR B N 1
ATOM 4850 C CA . THR B 1 306 ? -62.992 -53.254 -29.714 1.00 35.64 282 THR B CA 1
ATOM 4851 C C . THR B 1 306 ? -62.056 -54.362 -29.271 1.00 37.08 282 THR B C 1
ATOM 4852 O O . THR B 1 306 ? -61.638 -55.187 -30.082 1.00 37.36 282 THR B O 1
ATOM 4856 N N . ALA B 1 307 ? -61.746 -54.381 -27.975 1.00 37.72 283 ALA B N 1
ATOM 4857 C CA . ALA B 1 307 ? -60.886 -55.414 -27.405 1.00 39.19 283 ALA B CA 1
ATOM 4858 C C . ALA B 1 307 ? -61.504 -56.789 -27.631 1.00 39.97 283 ALA B C 1
ATOM 4859 O O . ALA B 1 307 ? -60.808 -57.742 -28.024 1.00 41.64 283 ALA B O 1
ATOM 4861 N N . GLN B 1 308 ? -62.806 -56.896 -27.386 1.00 39.39 284 GLN B N 1
ATOM 4862 C CA . GLN B 1 308 ? -63.495 -58.175 -27.555 1.00 40.39 284 GLN B CA 1
ATOM 4863 C C . GLN B 1 308 ? -63.448 -58.615 -29.016 1.00 40.68 284 GLN B C 1
ATOM 4864 O O . GLN B 1 308 ? -63.132 -59.766 -29.320 1.00 39.83 284 GLN B O 1
ATOM 4870 N N . LEU B 1 309 ? -63.749 -57.693 -29.924 1.00 41.13 285 LEU B N 1
ATOM 4871 C CA . LEU B 1 309 ? -63.724 -58.019 -31.343 1.00 41.80 285 LEU B CA 1
ATOM 4872 C C . LEU B 1 309 ? -62.324 -58.433 -31.795 1.00 43.55 285 LEU B C 1
ATOM 4873 O O . LEU B 1 309 ? -62.185 -59.137 -32.788 1.00 44.28 285 LEU B O 1
ATOM 4878 N N . GLN B 1 310 ? -61.293 -57.985 -31.073 1.00 45.31 286 GLN B N 1
ATOM 4879 C CA . GLN B 1 310 ? -59.895 -58.342 -31.380 1.00 46.74 286 GLN B CA 1
ATOM 4880 C C . GLN B 1 310 ? -59.454 -59.616 -30.656 1.00 47.46 286 GLN B C 1
ATOM 4881 O O . GLN B 1 310 ? -58.325 -60.081 -30.850 1.00 49.83 286 GLN B O 1
ATOM 4887 N N . GLY B 1 311 ? -60.338 -60.182 -29.833 1.00 46.97 287 GLY B N 1
ATOM 4888 C CA . GLY B 1 311 ? -60.039 -61.421 -29.087 1.00 47.11 287 GLY B CA 1
ATOM 4889 C C . GLY B 1 311 ? -59.213 -61.221 -27.818 1.00 46.94 287 GLY B C 1
ATOM 4890 O O . GLY B 1 311 ? -58.759 -62.189 -27.213 1.00 47.19 287 GLY B O 1
ATOM 4891 N N . LEU B 1 312 ? -59.044 -59.973 -27.392 1.00 46.13 288 LEU B N 1
ATOM 4892 C CA . LEU B 1 312 ? -58.255 -59.678 -26.199 1.00 45.96 288 LEU B CA 1
ATOM 4893 C C . LEU B 1 312 ? -59.051 -59.895 -24.898 1.00 46.01 288 LEU B C 1
ATOM 4894 O O . LEU B 1 312 ? -58.457 -60.124 -23.844 1.00 47.06 288 LEU B O 1
ATOM 4899 N N . ILE B 1 313 ? -60.382 -59.800 -24.964 1.00 45.23 289 ILE B N 1
ATOM 4900 C CA . ILE B 1 313 ? -61.249 -60.074 -23.799 1.00 44.63 289 ILE B CA 1
ATOM 4901 C C . ILE B 1 313 ? -62.474 -60.807 -24.300 1.00 45.43 289 ILE B C 1
ATOM 4902 O O . ILE B 1 313 ? -62.768 -60.768 -25.489 1.00 45.38 289 ILE B O 1
ATOM 4907 N N . ASP B 1 314 ? -63.192 -61.466 -23.401 1.00 47.07 290 ASP B N 1
ATOM 4908 C CA . ASP B 1 314 ? -64.384 -62.217 -23.798 1.00 49.12 290 ASP B CA 1
ATOM 4909 C C . ASP B 1 314 ? -65.686 -61.458 -23.525 1.00 48.42 290 ASP B C 1
ATOM 4910 O O . ASP B 1 314 ? -65.685 -60.365 -22.966 1.00 46.98 290 ASP B O 1
ATOM 4915 N N . ALA B 1 315 ? -66.790 -62.063 -23.941 1.00 49.75 291 ALA B N 1
ATOM 4916 C CA . ALA B 1 315 ? -68.115 -61.470 -23.816 1.00 49.50 291 ALA B CA 1
ATOM 4917 C C . ALA B 1 315 ? -68.443 -61.043 -22.404 1.00 49.72 291 ALA B C 1
ATOM 4918 O O . ALA B 1 315 ? -68.884 -59.920 -22.180 1.00 50.87 291 ALA B O 1
ATOM 4920 N N . SER B 1 316 ? -68.219 -61.930 -21.449 1.00 50.72 292 SER B N 1
ATOM 4921 C CA . SER B 1 316 ? -68.552 -61.640 -20.054 1.00 51.79 292 SER B CA 1
ATOM 4922 C C . SER B 1 316 ? -67.685 -60.550 -19.427 1.00 50.43 292 SER B C 1
ATOM 4923 O O . SER B 1 316 ? -68.116 -59.894 -18.479 1.00 50.73 292 SER B O 1
ATOM 4926 N N . GLN B 1 317 ? -66.461 -60.383 -19.921 1.00 49.39 293 GLN B N 1
ATOM 4927 C CA . GLN B 1 317 ? -65.584 -59.331 -19.409 1.00 49.34 293 GLN B CA 1
ATOM 4928 C C . GLN B 1 317 ? -66.128 -57.983 -19.866 1.00 48.00 293 GLN B C 1
ATOM 4929 O O . GLN B 1 317 ? -66.183 -57.026 -19.095 1.00 48.79 293 GLN B O 1
ATOM 4935 N N . PHE B 1 318 ? -66.573 -57.926 -21.111 1.00 46.29 294 PHE B N 1
ATOM 4936 C CA . PHE B 1 318 ? -67.176 -56.722 -21.627 1.00 45.07 294 PHE B CA 1
ATOM 4937 C C . PHE B 1 318 ? -68.417 -56.386 -20.806 1.00 45.08 294 PHE B C 1
ATOM 4938 O O . PHE B 1 318 ? -68.583 -55.264 -20.359 1.00 43.24 294 PHE B O 1
ATOM 4946 N N . GLU B 1 319 ? -69.285 -57.369 -20.609 1.00 47.22 295 GLU B N 1
ATOM 4947 C CA . GLU B 1 319 ? -70.518 -57.149 -19.847 1.00 48.81 295 GLU B CA 1
ATOM 4948 C C . GLU B 1 319 ? -70.272 -56.598 -18.435 1.00 47.51 295 GLU B C 1
ATOM 4949 O O . GLU B 1 319 ? -71.061 -55.788 -17.964 1.00 47.33 295 GLU B O 1
ATOM 4955 N N . ARG B 1 320 ? -69.192 -57.010 -17.769 1.00 46.10 296 ARG B N 1
ATOM 4956 C CA . ARG B 1 320 ? -68.898 -56.470 -16.432 1.00 45.88 296 ARG B CA 1
ATOM 4957 C C . ARG B 1 320 ? -68.479 -54.993 -16.515 1.00 44.49 296 ARG B C 1
ATOM 4958 O O . ARG B 1 320 ? -68.813 -54.197 -15.645 1.00 44.46 296 ARG B O 1
ATOM 4966 N N . ILE B 1 321 ? -67.729 -54.645 -17.557 1.00 42.71 297 ILE B N 1
ATOM 4967 C CA . ILE B 1 321 ? -67.295 -53.272 -17.763 1.00 41.54 297 ILE B CA 1
ATOM 4968 C C . ILE B 1 321 ? -68.489 -52.393 -18.058 1.00 41.06 297 ILE B C 1
ATOM 4969 O O . ILE B 1 321 ? -68.631 -51.317 -17.498 1.00 41.82 297 ILE B O 1
ATOM 4974 N N . LEU B 1 322 ? -69.349 -52.859 -18.946 1.00 41.23 298 LEU B N 1
ATOM 4975 C CA . LEU B 1 322 ? -70.550 -52.125 -19.287 1.00 41.55 298 LEU B CA 1
ATOM 4976 C C . LEU B 1 322 ? -71.444 -51.931 -18.058 1.00 42.63 298 LEU B C 1
ATOM 4977 O O . LEU B 1 322 ? -71.876 -50.813 -17.761 1.00 42.93 298 LEU B O 1
ATOM 4982 N N . ALA B 1 323 ? -71.712 -53.028 -17.351 1.00 43.00 299 ALA B N 1
ATOM 4983 C CA . ALA B 1 323 ? -72.575 -53.007 -16.165 1.00 44.52 299 ALA B CA 1
ATOM 4984 C C . ALA B 1 323 ? -72.138 -52.034 -15.058 1.00 44.40 299 ALA B C 1
ATOM 4985 O O . ALA B 1 323 ? -72.989 -51.417 -14.419 1.00 45.21 299 ALA B O 1
ATOM 4987 N N . ILE B 1 324 ? -70.835 -51.883 -14.836 1.00 43.67 300 ILE B N 1
ATOM 4988 C CA . ILE B 1 324 ? -70.364 -51.008 -13.762 1.00 43.44 300 ILE B CA 1
ATOM 4989 C C . ILE B 1 324 ? -70.530 -49.533 -14.130 1.00 43.39 300 ILE B C 1
ATOM 4990 O O . ILE B 1 324 ? -70.902 -48.713 -13.286 1.00 43.31 300 ILE B O 1
ATOM 4995 N N . LEU B 1 325 ? -70.253 -49.190 -15.384 1.00 43.23 301 LEU B N 1
ATOM 4996 C CA . LEU B 1 325 ? -70.410 -47.809 -15.829 1.00 43.00 301 LEU B CA 1
ATOM 4997 C C . LEU B 1 325 ? -71.908 -47.431 -15.771 1.00 43.67 301 LEU B C 1
ATOM 4998 O O . LEU B 1 325 ? -72.254 -46.304 -15.417 1.00 43.33 301 LEU B O 1
ATOM 5003 N N . LYS B 1 326 ? -72.787 -48.380 -16.087 1.00 44.74 302 LYS B N 1
ATOM 5004 C CA . LYS B 1 326 ? -74.234 -48.149 -15.981 1.00 46.93 302 LYS B CA 1
ATOM 5005 C C . LYS B 1 326 ? -74.626 -47.900 -14.532 1.00 47.59 302 LYS B C 1
ATOM 5006 O O . LYS B 1 326 ? -75.437 -47.035 -14.234 1.00 47.62 302 LYS B O 1
ATOM 5012 N N . LYS B 1 327 ? -74.059 -48.698 -13.639 1.00 49.05 303 LYS B N 1
ATOM 5013 C CA . LYS B 1 327 ? -74.338 -48.595 -12.211 1.00 51.13 303 LYS B CA 1
ATOM 5014 C C . LYS B 1 327 ? -73.874 -47.242 -11.679 1.00 50.84 303 LYS B C 1
ATOM 5015 O O . LYS B 1 327 ? -74.457 -46.700 -10.740 1.00 52.97 303 LYS B O 1
ATOM 5021 N N . ALA B 1 328 ? -72.826 -46.692 -12.293 1.00 49.17 304 ALA B N 1
ATOM 5022 C CA . ALA B 1 328 ? -72.303 -45.394 -11.902 1.00 47.42 304 ALA B CA 1
ATOM 5023 C C . ALA B 1 328 ? -73.065 -44.252 -12.587 1.00 46.40 304 ALA B C 1
ATOM 5024 O O . ALA B 1 328 ? -72.611 -43.120 -12.601 1.00 45.83 304 ALA B O 1
ATOM 5026 N N . HIS B 1 329 ? -74.220 -44.567 -13.161 1.00 46.40 305 HIS B N 1
ATOM 5027 C CA . HIS B 1 329 ? -75.090 -43.584 -13.817 1.00 46.59 305 HIS B CA 1
ATOM 5028 C C . HIS B 1 329 ? -74.382 -42.800 -14.921 1.00 44.91 305 HIS B C 1
ATOM 5029 O O . HIS B 1 329 ? -74.579 -41.604 -15.070 1.00 45.25 305 HIS B O 1
ATOM 5036 N N . LEU B 1 330 ? -73.551 -43.486 -15.691 1.00 44.50 306 LEU B N 1
ATOM 5037 C CA . LEU B 1 330 ? -72.804 -42.859 -16.788 1.00 43.76 306 LEU B CA 1
ATOM 5038 C C . LEU B 1 330 ? -73.307 -43.322 -18.160 1.00 43.50 306 LEU B C 1
ATOM 5039 O O . LEU B 1 330 ? -73.841 -44.434 -18.292 1.00 43.43 306 LEU B O 1
ATOM 5044 N N . PRO B 1 331 ? -73.149 -42.465 -19.187 1.00 42.89 307 PRO B N 1
ATOM 5045 C CA . PRO B 1 331 ? -73.536 -42.855 -20.535 1.00 42.10 307 PRO B CA 1
ATOM 5046 C C . PRO B 1 331 ? -72.606 -43.947 -21.030 1.00 40.86 307 PRO B C 1
ATOM 5047 O O . PRO B 1 331 ? -71.386 -43.885 -20.800 1.00 41.68 307 PRO B O 1
ATOM 5051 N N . VAL B 1 332 ? -73.187 -44.960 -21.660 1.00 40.25 308 VAL B N 1
ATOM 5052 C CA . VAL B 1 332 ? -72.436 -46.108 -22.189 1.00 38.95 308 VAL B CA 1
ATOM 5053 C C . VAL B 1 332 ? -72.767 -46.394 -23.646 1.00 39.08 308 VAL B C 1
ATOM 5054 O O . VAL B 1 332 ? -72.166 -47.264 -24.270 1.00 39.11 308 VAL B O 1
ATOM 5058 N N . ARG B 1 333 ? -73.709 -45.643 -24.191 1.00 39.82 309 ARG B N 1
ATOM 5059 C CA . ARG B 1 333 ? -74.172 -45.868 -25.534 1.00 40.47 309 ARG B CA 1
ATOM 5060 C C . ARG B 1 333 ? -73.635 -44.833 -26.529 1.00 40.17 309 ARG B C 1
ATOM 5061 O O . ARG B 1 333 ? -73.511 -43.652 -26.222 1.00 40.84 309 ARG B O 1
ATOM 5069 N N . THR B 1 334 ? -73.288 -45.299 -27.717 1.00 39.83 310 THR B N 1
ATOM 5070 C CA . THR B 1 334 ? -72.854 -44.420 -28.779 1.00 40.92 310 THR B CA 1
ATOM 5071 C C . THR B 1 334 ? -73.933 -43.350 -28.971 1.00 42.24 310 THR B C 1
ATOM 5072 O O . THR B 1 334 ? -75.116 -43.673 -28.996 1.00 41.96 310 THR B O 1
ATOM 5076 N N . PRO B 1 335 ? -73.534 -42.072 -29.082 1.00 44.10 311 PRO B N 1
ATOM 5077 C CA . PRO B 1 335 ? -74.502 -40.989 -29.314 1.00 45.96 311 PRO B CA 1
ATOM 5078 C C . PRO B 1 335 ? -75.380 -41.241 -30.553 1.00 48.11 311 PRO B C 1
ATOM 5079 O O . PRO B 1 335 ? -74.856 -41.546 -31.623 1.00 47.89 311 PRO B O 1
ATOM 5083 N N . GLU B 1 336 ? -76.697 -41.110 -30.397 1.00 51.52 312 GLU B N 1
ATOM 5084 C CA . GLU B 1 336 ? -77.673 -41.367 -31.483 1.00 54.90 312 GLU B CA 1
ATOM 5085 C C . GLU B 1 336 ? -77.359 -40.740 -32.839 1.00 55.46 312 GLU B C 1
ATOM 5086 O O . GLU B 1 336 ? -77.570 -41.365 -33.876 1.00 54.88 312 GLU B O 1
ATOM 5092 N N . ASN B 1 337 ? -76.870 -39.508 -32.834 1.00 56.81 313 ASN B N 1
ATOM 5093 C CA . ASN B 1 337 ? -76.600 -38.805 -34.087 1.00 58.50 313 ASN B CA 1
ATOM 5094 C C . ASN B 1 337 ? -75.144 -38.734 -34.543 1.00 57.31 313 ASN B C 1
ATOM 5095 O O . ASN B 1 337 ? -74.837 -38.042 -35.506 1.00 58.85 313 ASN B O 1
ATOM 5100 N N . MET B 1 338 ? -74.242 -39.419 -33.858 1.00 55.30 314 MET B N 1
ATOM 5101 C CA . MET B 1 338 ? -72.868 -39.451 -34.325 1.00 54.51 314 MET B CA 1
ATOM 5102 C C . MET B 1 338 ? -72.726 -40.616 -35.268 1.00 53.54 314 MET B C 1
ATOM 5103 O O . MET B 1 338 ? -73.058 -41.741 -34.923 1.00 51.84 314 MET B O 1
ATOM 5108 N N . THR B 1 339 ? -72.236 -40.338 -36.466 1.00 54.01 315 THR B N 1
ATOM 5109 C CA . THR B 1 339 ? -72.007 -41.373 -37.444 1.00 53.99 315 THR B CA 1
ATOM 5110 C C . THR B 1 339 ? -70.588 -41.871 -37.242 1.00 53.47 315 THR B C 1
ATOM 5111 O O . THR B 1 339 ? -69.808 -41.278 -36.499 1.00 53.54 315 THR B O 1
ATOM 5115 N N . PHE B 1 340 ? -70.258 -42.967 -37.905 1.00 53.25 316 PHE B N 1
ATOM 5116 C CA . PHE B 1 340 ? -68.911 -43.493 -37.868 1.00 52.95 316 PHE B CA 1
ATOM 5117 C C . PHE B 1 340 ? -67.948 -42.439 -38.440 1.00 53.66 316 PHE B C 1
ATOM 5118 O O . PHE B 1 340 ? -66.828 -42.285 -37.956 1.00 53.75 316 PHE B O 1
ATOM 5126 N N . ALA B 1 341 ? -68.402 -41.706 -39.456 1.00 54.82 317 ALA B N 1
ATOM 5127 C CA . ALA B 1 341 ? -67.592 -40.655 -40.090 1.00 56.02 317 ALA B CA 1
ATOM 5128 C C . ALA B 1 341 ? -67.163 -39.603 -39.061 1.00 56.58 317 ALA B C 1
ATOM 5129 O O . ALA B 1 341 ? -65.998 -39.190 -39.026 1.00 57.94 317 ALA B O 1
ATOM 5131 N N . ASP B 1 342 ? -68.103 -39.183 -38.219 1.00 56.14 318 ASP B N 1
ATOM 5132 C CA . ASP B 1 342 ? -67.813 -38.198 -37.177 1.00 56.38 318 ASP B CA 1
ATOM 5133 C C . ASP B 1 342 ? -66.642 -38.650 -36.284 1.00 55.57 318 ASP B C 1
ATOM 5134 O O . ASP B 1 342 ? -65.790 -37.843 -35.925 1.00 55.86 318 ASP B O 1
ATOM 5139 N N . PHE B 1 343 ? -66.611 -39.930 -35.920 1.00 54.42 319 PHE B N 1
ATOM 5140 C CA . PHE B 1 343 ? -65.521 -40.466 -35.099 1.00 54.17 319 PHE B CA 1
ATOM 5141 C C . PHE B 1 343 ? -64.186 -40.419 -35.827 1.00 55.93 319 PHE B C 1
ATOM 5142 O O . PHE B 1 343 ? -63.193 -39.963 -35.272 1.00 55.39 319 PHE B O 1
ATOM 5150 N N . MET B 1 344 ? -64.164 -40.911 -37.063 1.00 58.63 320 MET B N 1
ATOM 5151 C CA . MET B 1 344 ? -62.941 -40.921 -37.866 1.00 61.11 320 MET B CA 1
ATOM 5152 C C . MET B 1 344 ? -62.453 -39.508 -38.086 1.00 62.15 320 MET B C 1
ATOM 5153 O O . MET B 1 344 ? -61.255 -39.254 -38.099 1.00 61.51 320 MET B O 1
ATOM 5158 N N . GLN B 1 345 ? -63.399 -38.595 -38.259 1.00 64.18 321 GLN B N 1
ATOM 5159 C CA . GLN B 1 345 ? -63.096 -37.181 -38.415 1.00 67.02 321 GLN B CA 1
ATOM 5160 C C . GLN B 1 345 ? -62.114 -36.725 -37.327 1.00 67.71 321 GLN B C 1
ATOM 5161 O O . GLN B 1 345 ? -61.089 -36.123 -37.626 1.00 68.84 321 GLN B O 1
ATOM 5167 N N . HIS B 1 346 ? -62.403 -37.054 -36.074 1.00 67.89 322 HIS B N 1
ATOM 5168 C CA . HIS B 1 346 ? -61.540 -36.641 -34.964 1.00 69.24 322 HIS B CA 1
ATOM 5169 C C . HIS B 1 346 ? -60.489 -37.675 -34.543 1.00 69.49 322 HIS B C 1
ATOM 5170 O O . HIS B 1 346 ? -59.531 -37.334 -33.857 1.00 69.73 322 HIS B O 1
ATOM 5177 N N . MET B 1 347 ? -60.658 -38.928 -34.950 1.00 70.23 323 MET B N 1
ATOM 5178 C CA . MET B 1 347 ? -59.702 -39.977 -34.574 1.00 70.84 323 MET B CA 1
ATOM 5179 C C . MET B 1 347 ? -58.556 -40.111 -35.579 1.00 73.09 323 MET B C 1
ATOM 5180 O O . MET B 1 347 ? -57.423 -40.352 -35.175 1.00 72.98 323 MET B O 1
ATOM 5185 N N . MET B 1 348 ? -58.847 -39.945 -36.873 1.00 75.78 324 MET B N 1
ATOM 5186 C CA . MET B 1 348 ? -57.818 -40.042 -37.932 1.00 78.37 324 MET B CA 1
ATOM 5187 C C . MET B 1 348 ? -57.885 -38.904 -38.957 1.00 79.30 324 MET B C 1
ATOM 5188 O O . MET B 1 348 ? -58.692 -37.980 -38.837 1.00 79.55 324 MET B O 1
ATOM 5193 N N . ARG B 1 359 ? -53.719 -47.032 -33.404 1.00 66.51 335 ARG B N 1
ATOM 5194 C CA . ARG B 1 359 ? -53.159 -47.116 -32.057 1.00 67.20 335 ARG B CA 1
ATOM 5195 C C . ARG B 1 359 ? -54.217 -46.801 -30.996 1.00 64.75 335 ARG B C 1
ATOM 5196 O O . ARG B 1 359 ? -54.788 -45.709 -30.998 1.00 64.68 335 ARG B O 1
ATOM 5204 N N . LEU B 1 360 ? -54.455 -47.749 -30.085 1.00 62.15 336 LEU B N 1
ATOM 5205 C CA . LEU B 1 360 ? -55.469 -47.594 -29.030 1.00 59.04 336 LEU B CA 1
ATOM 5206 C C . LEU B 1 360 ? -55.112 -48.328 -27.751 1.00 56.30 336 LEU B C 1
ATOM 5207 O O . LEU B 1 360 ? -54.437 -49.360 -27.781 1.00 55.75 336 LEU B O 1
ATOM 5212 N N . VAL B 1 361 ? -55.603 -47.805 -26.630 1.00 52.97 337 VAL B N 1
ATOM 5213 C CA . VAL B 1 361 ? -55.422 -48.458 -25.344 1.00 50.85 337 VAL B CA 1
ATOM 5214 C C . VAL B 1 361 ? -56.627 -49.375 -25.197 1.00 49.58 337 VAL B C 1
ATOM 5215 O O . VAL B 1 361 ? -57.780 -48.912 -25.212 1.00 48.56 337 VAL B O 1
ATOM 5219 N N . LEU B 1 362 ? -56.358 -50.677 -25.097 1.00 47.58 338 LEU B N 1
ATOM 5220 C CA . LEU B 1 362 ? -57.406 -51.668 -24.977 1.00 45.56 338 LEU B CA 1
ATOM 5221 C C . LEU B 1 362 ? -57.198 -52.541 -23.751 1.00 45.69 338 LEU B C 1
ATOM 5222 O O . LEU B 1 362 ? -56.067 -52.868 -23.390 1.00 45.77 338 LEU B O 1
ATOM 5227 N N . PRO B 1 363 ? -58.296 -52.910 -23.086 1.00 45.26 339 PRO B N 1
ATOM 5228 C CA . PRO B 1 363 ? -58.143 -53.801 -21.953 1.00 45.60 339 PRO B CA 1
ATOM 5229 C C . PRO B 1 363 ? -57.847 -55.204 -22.476 1.00 46.21 339 PRO B C 1
ATOM 5230 O O . PRO B 1 363 ? -58.285 -55.557 -23.564 1.00 45.50 339 PRO B O 1
ATOM 5234 N N . THR B 1 364 ? -57.048 -55.967 -21.740 1.00 47.61 340 THR B N 1
ATOM 5235 C CA . THR B 1 364 ? -56.691 -57.321 -22.143 1.00 48.00 340 THR B CA 1
ATOM 5236 C C . THR B 1 364 ? -57.245 -58.304 -21.127 1.00 49.34 340 THR B C 1
ATOM 5237 O O . THR B 1 364 ? -56.934 -59.493 -21.162 1.00 51.48 340 THR B O 1
ATOM 5241 N N . SER B 1 365 ? -58.095 -57.784 -20.242 1.00 49.65 341 SER B N 1
ATOM 5242 C CA . SER B 1 365 ? -58.789 -58.545 -19.193 1.00 50.59 341 SER B CA 1
ATOM 5243 C C . SER B 1 365 ? -59.313 -57.467 -18.277 1.00 50.15 341 SER B C 1
ATOM 5244 O O . SER B 1 365 ? -59.232 -56.292 -18.601 1.00 50.14 341 SER B O 1
ATOM 5247 N N . ILE B 1 366 ? -59.851 -57.854 -17.134 1.00 51.15 342 ILE B N 1
ATOM 5248 C CA . ILE B 1 366 ? -60.300 -56.872 -16.169 1.00 51.17 342 ILE B CA 1
ATOM 5249 C C . ILE B 1 366 ? -59.177 -56.749 -15.167 1.00 51.92 342 ILE B C 1
ATOM 5250 O O . ILE B 1 366 ? -59.014 -57.591 -14.302 1.00 53.29 342 ILE B O 1
ATOM 5255 N N . GLY B 1 367 ? -58.373 -55.705 -15.334 1.00 52.04 343 GLY B N 1
ATOM 5256 C CA . GLY B 1 367 ? -57.219 -55.465 -14.467 1.00 52.52 343 GLY B CA 1
ATOM 5257 C C . GLY B 1 367 ? -55.917 -55.355 -15.237 1.00 52.13 343 GLY B C 1
ATOM 5258 O O . GLY B 1 367 ? -54.889 -55.025 -14.662 1.00 53.88 343 GLY B O 1
ATOM 5259 N N . THR B 1 368 ? -55.956 -55.657 -16.533 1.00 51.45 344 THR B N 1
ATOM 5260 C CA . THR B 1 368 ? -54.777 -55.564 -17.392 1.00 51.77 344 THR B CA 1
ATOM 5261 C C . THR B 1 368 ? -55.166 -54.924 -18.715 1.00 51.44 344 THR B C 1
ATOM 5262 O O . THR B 1 368 ? -56.281 -55.098 -19.200 1.00 51.63 344 THR B O 1
ATOM 5266 N N . SER B 1 369 ? -54.239 -54.183 -19.298 1.00 52.01 345 SER B N 1
ATOM 5267 C CA . SER B 1 369 ? -54.488 -53.491 -20.545 1.00 51.80 345 SER B CA 1
ATOM 5268 C C . SER B 1 369 ? -53.201 -53.363 -21.334 1.00 51.67 345 SER B C 1
ATOM 5269 O O . SER B 1 369 ? -52.146 -53.749 -20.860 1.00 52.62 345 SER B O 1
ATOM 5272 N N . ALA B 1 370 ? -53.291 -52.816 -22.539 1.00 51.54 346 ALA B N 1
ATOM 5273 C CA . ALA B 1 370 ? -52.118 -52.640 -23.384 1.00 52.33 346 ALA B CA 1
ATOM 5274 C C . ALA B 1 370 ? -52.399 -51.677 -24.518 1.00 52.11 346 ALA B C 1
ATOM 5275 O O . ALA B 1 370 ? -53.559 -51.463 -24.892 1.00 52.11 346 ALA B O 1
ATOM 5277 N N . VAL B 1 371 ? -51.337 -51.081 -25.053 1.00 52.52 347 VAL B N 1
ATOM 5278 C CA . VAL B 1 371 ? -51.469 -50.199 -26.194 1.00 52.34 347 VAL B CA 1
ATOM 5279 C C . VAL B 1 371 ? -51.409 -51.135 -27.382 1.00 53.60 347 VAL B C 1
ATOM 5280 O O . VAL B 1 371 ? -50.415 -51.817 -27.580 1.00 54.38 347 VAL B O 1
ATOM 5284 N N . VAL B 1 372 ? -52.495 -51.214 -28.138 1.00 54.44 348 VAL B N 1
ATOM 5285 C CA . VAL B 1 372 ? -52.541 -52.079 -29.303 1.00 56.05 348 VAL B CA 1
ATOM 5286 C C . VAL B 1 372 ? -52.380 -51.236 -30.557 1.00 58.49 348 VAL B C 1
ATOM 5287 O O . VAL B 1 372 ? -53.063 -50.229 -30.738 1.00 58.35 348 VAL B O 1
ATOM 5291 N N . LYS B 1 373 ? -51.470 -51.668 -31.420 1.00 61.81 349 LYS B N 1
ATOM 5292 C CA . LYS B 1 373 ? -51.162 -50.965 -32.655 1.00 63.89 349 LYS B CA 1
ATOM 5293 C C . LYS B 1 373 ? -51.668 -51.785 -33.845 1.00 64.37 349 LYS B C 1
ATOM 5294 O O . LYS B 1 373 ? -51.540 -53.011 -33.866 1.00 64.98 349 LYS B O 1
ATOM 5300 N N . GLY B 1 374 ? -52.308 -51.108 -34.797 1.00 63.89 350 GLY B N 1
ATOM 5301 C CA . GLY B 1 374 ? -52.814 -51.760 -36.004 1.00 63.57 350 GLY B CA 1
ATOM 5302 C C . GLY B 1 374 ? -54.161 -52.461 -35.880 1.00 61.87 350 GLY B C 1
ATOM 5303 O O . GLY B 1 374 ? -54.285 -53.638 -36.229 1.00 62.07 350 GLY B O 1
ATOM 5304 N N . VAL B 1 375 ? -55.169 -51.743 -35.384 1.00 59.15 351 VAL B N 1
ATOM 5305 C CA . VAL B 1 375 ? -56.514 -52.290 -35.268 1.00 56.54 351 VAL B CA 1
ATOM 5306 C C . VAL B 1 375 ? -57.260 -51.834 -36.518 1.00 55.75 351 VAL B C 1
ATOM 5307 O O . VAL B 1 375 ? -57.342 -50.636 -36.783 1.00 56.06 351 VAL B O 1
ATOM 5311 N N . PRO B 1 376 ? -57.797 -52.783 -37.302 1.00 54.24 352 PRO B N 1
ATOM 5312 C CA . PRO B 1 376 ? -58.500 -52.424 -38.543 1.00 53.10 352 PRO B CA 1
ATOM 5313 C C . PRO B 1 376 ? -59.700 -51.498 -38.361 1.00 51.07 352 PRO B C 1
ATOM 5314 O O . PRO B 1 376 ? -60.487 -51.669 -37.429 1.00 49.28 352 PRO B O 1
ATOM 5318 N N . GLU B 1 377 ? -59.827 -50.520 -39.249 1.00 50.81 353 GLU B N 1
ATOM 5319 C CA . GLU B 1 377 ? -60.954 -49.600 -39.221 1.00 50.47 353 GLU B CA 1
ATOM 5320 C C . GLU B 1 377 ? -62.280 -50.324 -39.044 1.00 48.28 353 GLU B C 1
ATOM 5321 O O . GLU B 1 377 ? -63.138 -49.879 -38.284 1.00 47.71 353 GLU B O 1
ATOM 5327 N N . ALA B 1 378 ? -62.453 -51.405 -39.803 1.00 46.16 354 ALA B N 1
ATOM 5328 C CA . ALA B 1 378 ? -63.685 -52.194 -39.779 1.00 45.02 354 ALA B CA 1
ATOM 5329 C C . ALA B 1 378 ? -64.071 -52.612 -38.358 1.00 43.23 354 ALA B C 1
ATOM 5330 O O . ALA B 1 378 ? -65.246 -52.540 -37.978 1.00 41.70 354 ALA B O 1
ATOM 5332 N N . VAL B 1 379 ? -63.079 -53.039 -37.581 1.00 42.41 355 VAL B N 1
ATOM 5333 C CA . VAL B 1 379 ? -63.302 -53.434 -36.197 1.00 42.08 355 VAL B CA 1
ATOM 5334 C C . VAL B 1 379 ? -63.735 -52.224 -35.372 1.00 42.29 355 VAL B C 1
ATOM 5335 O O . VAL B 1 379 ? -64.652 -52.314 -34.554 1.00 42.93 355 VAL B O 1
ATOM 5339 N N . ILE B 1 380 ? -63.079 -51.089 -35.587 1.00 42.43 356 ILE B N 1
ATOM 5340 C CA . ILE B 1 380 ? -63.432 -49.886 -34.855 1.00 42.10 356 ILE B CA 1
ATOM 5341 C C . ILE B 1 380 ? -64.854 -49.481 -35.208 1.00 41.35 356 ILE B C 1
ATOM 5342 O O . ILE B 1 380 ? -65.644 -49.149 -34.327 1.00 39.93 356 ILE B O 1
ATOM 5347 N N . ALA B 1 381 ? -65.177 -49.542 -36.499 1.00 40.77 357 ALA B N 1
ATOM 5348 C CA . ALA B 1 381 ? -66.510 -49.204 -36.973 1.00 40.15 357 ALA B CA 1
ATOM 5349 C C . ALA B 1 381 ? -67.556 -50.083 -36.297 1.00 39.43 357 ALA B C 1
ATOM 5350 O O . ALA B 1 381 ? -68.542 -49.575 -35.777 1.00 40.32 357 ALA B O 1
ATOM 5352 N N . GLN B 1 382 ? -67.335 -51.392 -36.289 1.00 38.55 358 GLN B N 1
ATOM 5353 C CA . GLN B 1 382 ? -68.290 -52.310 -35.675 1.00 38.55 358 GLN B CA 1
ATOM 5354 C C . GLN B 1 382 ? -68.402 -52.090 -34.162 1.00 37.78 358 GLN B C 1
ATOM 5355 O O . GLN B 1 382 ? -69.498 -52.222 -33.600 1.00 37.66 358 GLN B O 1
ATOM 5361 N N . ALA B 1 383 ? -67.294 -51.737 -33.507 1.00 36.21 359 ALA B N 1
ATOM 5362 C CA . ALA B 1 383 ? -67.346 -51.442 -32.063 1.00 35.64 359 ALA B CA 1
ATOM 5363 C C . ALA B 1 383 ? -68.325 -50.269 -31.832 1.00 35.18 359 ALA B C 1
ATOM 5364 O O . ALA B 1 383 ? -69.239 -50.348 -31.002 1.00 34.46 359 ALA B O 1
ATOM 5366 N N . ILE B 1 384 ? -68.140 -49.207 -32.610 1.00 35.58 360 ILE B N 1
ATOM 5367 C CA . ILE B 1 384 ? -68.968 -48.016 -32.523 1.00 35.97 360 ILE B CA 1
ATOM 5368 C C . ILE B 1 384 ? -70.437 -48.322 -32.733 1.00 36.36 360 ILE B C 1
ATOM 5369 O O . ILE B 1 384 ? -71.294 -47.870 -31.968 1.00 35.78 360 ILE B O 1
ATOM 5374 N N . GLU B 1 385 ? -70.719 -49.113 -33.761 1.00 37.48 361 GLU B N 1
ATOM 5375 C CA . GLU B 1 385 ? -72.095 -49.441 -34.106 1.00 37.94 361 GLU B CA 1
ATOM 5376 C C . GLU B 1 385 ? -72.720 -50.371 -33.073 1.00 36.96 361 GLU B C 1
ATOM 5377 O O . GLU B 1 385 ? -73.881 -50.220 -32.711 1.00 36.94 361 GLU B O 1
ATOM 5383 N N . TYR B 1 386 ? -71.937 -51.328 -32.588 1.00 35.83 362 TYR B N 1
ATOM 5384 C CA . TYR B 1 386 ? -72.436 -52.267 -31.606 1.00 35.08 362 TYR B CA 1
ATOM 5385 C C . TYR B 1 386 ? -72.855 -51.534 -30.336 1.00 35.06 362 TYR B C 1
ATOM 5386 O O . TYR B 1 386 ? -73.872 -51.874 -29.713 1.00 34.34 362 TYR B O 1
ATOM 5395 N N . CYS B 1 387 ? -72.078 -50.528 -29.947 1.00 34.54 363 CYS B N 1
ATOM 5396 C CA . CYS B 1 387 ? -72.390 -49.804 -28.724 1.00 35.65 363 CYS B CA 1
ATOM 5397 C C . CYS B 1 387 ? -73.652 -48.939 -28.783 1.00 36.33 363 CYS B C 1
ATOM 5398 O O . CYS B 1 387 ? -73.926 -48.196 -27.851 1.00 37.23 363 CYS B O 1
ATOM 5401 N N . ARG B 1 388 ? -74.418 -49.032 -29.864 1.00 37.12 364 ARG B N 1
ATOM 5402 C CA . ARG B 1 388 ? -75.691 -48.342 -29.930 1.00 38.68 364 ARG B CA 1
ATOM 5403 C C . ARG B 1 388 ? -76.743 -49.233 -29.286 1.00 39.87 364 ARG B C 1
ATOM 5404 O O . ARG B 1 388 ? -77.858 -48.779 -29.014 1.00 41.79 364 ARG B O 1
ATOM 5412 N N . THR B 1 389 ? -76.400 -50.502 -29.068 1.00 39.78 365 THR B N 1
ATOM 5413 C CA . THR B 1 389 ? -77.331 -51.467 -28.503 1.00 41.09 365 THR B CA 1
ATOM 5414 C C . THR B 1 389 ? -77.167 -51.680 -27.004 1.00 42.67 365 THR B C 1
ATOM 5415 O O . THR B 1 389 ? -78.009 -52.332 -26.371 1.00 43.31 365 THR B O 1
ATOM 5419 N N . VAL B 1 390 ? -76.094 -51.141 -26.438 1.00 43.78 366 VAL B N 1
ATOM 5420 C CA . VAL B 1 390 ? -75.793 -51.368 -25.028 1.00 45.50 366 VAL B CA 1
ATOM 5421 C C . VAL B 1 390 ? -76.600 -50.471 -24.097 1.00 47.63 366 VAL B C 1
ATOM 5422 O O . VAL B 1 390 ? -77.092 -49.404 -24.473 1.00 49.70 366 VAL B O 1
#

Organism: Vibrio cholerae serotype O1 (strain ATCC 39315 / El Tor Inaba N16961) (NCBI:txid243277)

InterPro domains:
  IPR016037 3-dehydroquinate synthase AroB [MF_00110] (1-355)
  IPR016037 3-dehydroquinate synthase AroB [TIGR01357] (13-353)
  IPR030960 3-dehydroquinate synthase, N-terminal domain [PF01761] (67-178)
  IPR030963 3-dehydroquinate synthase family [PIRSF001455] (29-347)
  IPR050071 Dehydroquinate Synthase [PTHR43622] (2-357)
  IPR056179 3-dehydroquinate synthase, C-terminal domain [PF24621] (180-324)

Foldseek 3Di:
DKDWDWQDDPPQIAIEIAFAPCLQPLVQVVDAAQQEEEEEEAPVCCVVPVVSNVVSCVVRHYDYDYHHHHDDLVCLAVVVLVVLLVVCVVVVDDLRYEYEQAEALSSLQSVLQSQCPNVNHHAYEYEHLFLQCLLPVQDDQHHAGADPVGGRPGGDRHHHNYYYYHLVSCVPPPLQRNLLSVLLLCLQQQAANVVSNVVCQVCVVVVVVSPRVVSNVSSVVSRVSLSCQNVVVVVQSNCLSCQQVLQLVLCDVVVDGPPHDSSQSSQLSNLLLAQLCCVVVLEHPVQSVSSVVSSVSSVGQNAQDPPAALVSSCCRSDVVVVQDFQFRWHWHGSGRRHIDIDGSSHSVSSRVSNVVRNVD/DWDKDWQDDVVQIEIEIAFAPCLQPLVQVVDALDAAEEEEEAPPCCVPCVVSNVVSNVVRNHHYYYHHDHDDLVRLAPVSLVVLLVVCVVVPHDLAHEYEQAEAPSSLQSVLQSQCPNVNHHAYEYEHLFLQCLLPVQDFQWHAGADPVGGRPGGDRGHHNYYYYHLVSHVPPDLQRNLLSVLLLCLLQQAANVVSNVVLVVCLVVVSVSPRVVSSVSSVVSNVSLSVQVVVCVVPPFSNCLSCQLVLQLVLCCVVVDPPPHDSSLSSLLSNLLQAQLCCLVVLEHDVQSVSSQVSSVSSVGDNAQDPPQALVSSCVRNVFHWHGSGRRHIHGDPDRDSVSSNVSNVVRNVD

Sequence (712 aa):
TMERITVNLGERSYPISIGAGLFANPALLSLSAKQKVVIVTNHTVAPLYAPAIISLLDHIGCQHALLELPDGEQYKTLETFNTVMSFLLEHNYSRDVVVIALGGGVIGDLVGFAAACYQRGVDFIQIPTTLLSQVDSSVGGKTAVNHPLGKNMIGAFYQPKAVVIDTDCLTTLPAREFAAGMAEVIKYGIIYDSAFFDWLEAQMEALYALDEQALTYAIARCCQIKAEVVAQDEKGIRALLNLGHTFGHHAIEAHMGYGNWLHGEAVSAGTVMAAKTAQLQGLIDASQFERILAILKKAHLPVRTPENMTFADFMQHMMRDKKVLAGELRLVLPTSIGTSAVVKGVPEAVIAQAIEYCRTVTMERITVNLGERSYPISIGAGLFANPALLSLSAKQKVVIVTNHTVAPLYAPAIISLLDHIGCQHALLELPDGEQYKTLETFNTVMSFLLEHNYSRDVVVIALGGGVIGDLVGFAAACYQRGVDFIQIPTTLLSQVDSSVGGKTAVNHPLGKKNMIGAFYQPKAVVIDTDCLTTLPAREFAAGMAEVIKYGIIYDSAFFDWLEAQMEALYALDEQALTYAIARCCQIKAEVVAQDEKESGIRALLNLGHTFGHAIEAHMGYGNWLHGEAVSAGTVMAAKTAQLQGLIDASQFERILAILKKAHLPVRTPENMTFADFMQHMMRLVLPTSIGTSAVVKGVPEAVIAQAIEYCRTV

Radius of gyration: 29.11 Å; Cα contacts (8 Å, |Δi|>4): 1452; chains: 2; bounding box: 76×76×59 Å